Protein AF-K0SK43-F1 (afdb_monomer_lite)

Radius of gyration: 24.57 Å; chains: 1; bounding box: 68×66×68 Å

Structure (mmCIF, N/CA/C/O backbone):
data_AF-K0SK43-F1
#
_entry.id   AF-K0SK43-F1
#
loop_
_atom_site.group_PDB
_atom_site.id
_atom_site.type_symbol
_atom_site.label_atom_id
_atom_site.label_alt_id
_atom_site.label_comp_id
_atom_site.label_asym_id
_atom_site.label_entity_id
_atom_site.label_seq_id
_atom_site.pdbx_PDB_ins_code
_atom_site.Cartn_x
_atom_site.Cartn_y
_atom_site.Cartn_z
_atom_site.occupancy
_atom_site.B_iso_or_equiv
_atom_site.auth_seq_id
_atom_site.auth_comp_id
_atom_site.auth_asym_id
_atom_site.auth_atom_id
_atom_site.pdbx_PDB_model_num
ATOM 1 N N . MET A 1 1 ? -34.916 8.087 -9.758 1.00 35.50 1 MET A N 1
ATOM 2 C CA . MET A 1 1 ? -35.548 6.841 -9.277 1.00 35.50 1 MET A CA 1
ATOM 3 C C . MET A 1 1 ? -34.990 5.703 -10.106 1.00 35.50 1 MET A C 1
ATOM 5 O O . MET A 1 1 ? -35.311 5.607 -11.279 1.00 35.50 1 MET A O 1
ATOM 9 N N . GLY A 1 2 ? -34.082 4.928 -9.529 1.00 26.00 2 GLY A N 1
ATOM 10 C CA . GLY A 1 2 ? -33.424 3.800 -10.178 1.00 26.00 2 GLY A CA 1
ATOM 11 C C . GLY A 1 2 ? -32.751 2.994 -9.081 1.00 26.00 2 GLY A C 1
ATOM 12 O O . GLY A 1 2 ? -31.700 3.384 -8.589 1.00 26.00 2 GLY A O 1
ATOM 13 N N . VAL A 1 3 ? -33.455 1.970 -8.608 1.00 27.41 3 VAL A N 1
ATOM 14 C CA . VAL A 1 3 ? -33.037 1.081 -7.524 1.00 27.41 3 VAL A CA 1
ATOM 15 C C . VAL A 1 3 ? -32.158 0.000 -8.147 1.00 27.41 3 VAL A C 1
ATOM 17 O O . VAL A 1 3 ? -32.643 -0.773 -8.969 1.00 27.41 3 VAL A O 1
ATOM 20 N N . HIS A 1 4 ? -30.877 -0.044 -7.781 1.00 25.95 4 HIS A N 1
ATOM 21 C CA . HIS A 1 4 ? -30.013 -1.187 -8.077 1.00 25.95 4 HIS A CA 1
ATOM 22 C C . HIS A 1 4 ? -30.084 -2.198 -6.918 1.00 25.95 4 HIS A C 1
ATOM 24 O O . HIS A 1 4 ? -30.095 -1.781 -5.758 1.00 25.95 4 HIS A O 1
ATOM 30 N N . PRO A 1 5 ? -30.178 -3.511 -7.199 1.00 30.08 5 PRO A N 1
ATOM 31 C CA . PRO A 1 5 ? -30.420 -4.522 -6.178 1.00 30.08 5 PRO A CA 1
ATOM 32 C C . PRO A 1 5 ? -29.137 -4.933 -5.443 1.00 30.08 5 PRO A C 1
ATOM 34 O O . PRO A 1 5 ? -28.081 -5.121 -6.045 1.00 30.08 5 PRO A O 1
ATOM 37 N N . HIS A 1 6 ? -29.274 -5.124 -4.130 1.00 27.30 6 HIS A N 1
ATOM 38 C CA . HIS A 1 6 ? -28.294 -5.763 -3.257 1.00 27.30 6 HIS A CA 1
ATOM 39 C C . HIS A 1 6 ? -28.180 -7.260 -3.581 1.00 27.30 6 HIS A C 1
ATOM 41 O O . HIS A 1 6 ? -29.172 -7.985 -3.517 1.00 27.30 6 HIS A O 1
ATOM 47 N N . ALA A 1 7 ? -26.965 -7.729 -3.867 1.00 26.59 7 ALA A N 1
ATOM 48 C CA . ALA A 1 7 ? -26.627 -9.147 -3.871 1.00 26.59 7 ALA A CA 1
ATOM 49 C C . ALA A 1 7 ? -26.042 -9.526 -2.502 1.00 26.59 7 ALA A C 1
ATOM 51 O O . ALA A 1 7 ? -24.931 -9.134 -2.149 1.00 26.59 7 ALA A O 1
ATOM 52 N N . SER A 1 8 ? -26.818 -10.265 -1.716 1.00 24.73 8 SER A N 1
ATOM 53 C CA . SER A 1 8 ? -26.408 -10.910 -0.472 1.00 24.73 8 SER A CA 1
ATOM 54 C C . SER A 1 8 ? -25.786 -12.273 -0.787 1.00 24.73 8 SER A C 1
ATOM 56 O O . SER A 1 8 ? -26.486 -13.210 -1.159 1.00 24.73 8 SER A O 1
ATOM 58 N N . PHE A 1 9 ? -24.469 -12.403 -0.624 1.00 27.28 9 PHE A N 1
ATOM 59 C CA . PHE A 1 9 ? -23.793 -13.701 -0.659 1.00 27.28 9 PHE A CA 1
ATOM 60 C C . PHE A 1 9 ? -23.610 -14.231 0.766 1.00 27.28 9 PHE A C 1
ATOM 62 O O . PHE A 1 9 ? -22.759 -13.766 1.521 1.00 27.28 9 PHE A O 1
ATOM 69 N N . LEU A 1 10 ? -24.435 -15.217 1.121 1.00 24.78 10 LEU A N 1
ATOM 70 C CA . LEU A 1 10 ? -24.219 -16.123 2.246 1.00 24.78 10 LEU A CA 1
ATOM 71 C C . LEU A 1 10 ? -23.377 -17.299 1.740 1.00 24.78 10 LEU A C 1
ATOM 73 O O . LEU A 1 10 ? -23.821 -18.046 0.872 1.00 24.78 10 LEU A O 1
ATOM 77 N N . SER A 1 11 ? -22.168 -17.458 2.276 1.00 27.70 11 SER A N 1
ATOM 78 C CA . SER A 1 11 ? -21.336 -18.645 2.067 1.00 27.70 11 SER A CA 1
ATOM 79 C C . SER A 1 11 ? -21.449 -19.545 3.295 1.00 27.70 11 SER A C 1
ATOM 81 O O . SER A 1 11 ? -21.011 -19.194 4.391 1.00 27.70 11 SER A O 1
ATOM 83 N N . SER A 1 12 ? -22.099 -20.691 3.108 1.00 26.08 12 SER A N 1
ATOM 84 C CA . SER A 1 12 ? -22.183 -21.797 4.055 1.00 26.08 12 SER A CA 1
ATOM 85 C C . SER A 1 12 ? -20.859 -22.564 4.078 1.00 26.08 12 SER A C 1
ATOM 87 O O . SER A 1 12 ? -20.497 -23.204 3.092 1.00 26.08 12 SER A O 1
ATOM 89 N N . ALA A 1 13 ? -20.154 -22.525 5.207 1.00 26.55 13 ALA A N 1
ATOM 90 C CA . ALA A 1 13 ? -18.991 -23.366 5.457 1.00 26.55 13 ALA A CA 1
ATOM 91 C C . ALA A 1 13 ? -19.443 -24.763 5.914 1.00 26.55 13 ALA A C 1
ATOM 93 O O . ALA A 1 13 ? -20.048 -24.904 6.976 1.00 26.55 13 ALA A O 1
ATOM 94 N N . SER A 1 14 ? -19.143 -25.789 5.118 1.00 25.80 14 SER A N 1
ATOM 95 C CA . SER A 1 14 ? -19.183 -27.189 5.543 1.00 25.80 14 SER A CA 1
ATOM 96 C C . SER A 1 14 ? -17.818 -27.582 6.103 1.00 25.80 14 SER A C 1
ATOM 98 O O . SER A 1 14 ? -16.801 -27.513 5.415 1.00 25.80 14 SER A O 1
ATOM 100 N N . SER A 1 15 ? -17.821 -27.964 7.374 1.00 25.52 15 SER A N 1
ATOM 101 C CA . SER A 1 15 ? -16.723 -28.578 8.108 1.00 25.52 15 SER A CA 1
ATOM 102 C C . SER A 1 15 ? -16.510 -30.020 7.649 1.00 25.52 15 SER A C 1
ATOM 104 O O . SER A 1 15 ? -17.430 -30.827 7.776 1.00 25.52 15 SER A O 1
ATOM 106 N N . GLU A 1 16 ? -15.305 -30.359 7.198 1.00 27.58 16 GLU A N 1
ATOM 107 C CA . GLU A 1 16 ? -14.843 -31.747 7.190 1.00 27.58 16 GLU A CA 1
ATOM 108 C C . GLU A 1 16 ? -13.569 -31.880 8.023 1.00 27.58 16 GLU A C 1
ATOM 110 O O . GLU A 1 16 ? -12.567 -31.187 7.826 1.00 27.58 16 GLU A O 1
ATOM 115 N N . ASP A 1 17 ? -13.699 -32.765 9.006 1.00 25.52 17 ASP A N 1
ATOM 116 C CA . ASP A 1 17 ? -12.713 -33.235 9.960 1.00 25.52 17 ASP A CA 1
ATOM 117 C C . ASP A 1 17 ? -11.522 -33.913 9.282 1.00 25.52 17 ASP A C 1
ATOM 119 O O . ASP A 1 17 ? -11.687 -34.772 8.419 1.00 25.52 17 ASP A O 1
ATOM 123 N N . CYS A 1 18 ? -10.318 -33.639 9.784 1.00 24.61 18 CYS A N 1
ATOM 124 C CA . CYS A 1 18 ? -9.190 -34.567 9.702 1.00 24.61 18 CYS A CA 1
ATOM 125 C C . CYS A 1 18 ? -8.357 -34.459 10.985 1.00 24.61 18 CYS A C 1
ATOM 127 O O . CYS A 1 18 ? -7.506 -33.580 11.134 1.00 24.61 18 CYS A O 1
ATOM 129 N N . GLY A 1 19 ? -8.636 -35.363 11.927 1.00 26.20 19 GLY A N 1
ATOM 130 C CA . GLY A 1 19 ? -7.791 -35.635 13.089 1.00 26.20 19 GLY A CA 1
ATOM 131 C C . GLY A 1 19 ? -6.496 -36.386 12.724 1.00 26.20 19 GLY A C 1
ATOM 132 O O . GLY A 1 19 ? -6.331 -36.837 11.590 1.00 26.20 19 GLY A O 1
ATOM 133 N N . PRO A 1 20 ? -5.553 -36.515 13.676 1.00 27.86 20 PRO A N 1
ATOM 134 C CA . PRO A 1 20 ? -4.170 -36.879 13.395 1.00 27.86 20 PRO A CA 1
ATOM 135 C C . PRO A 1 20 ? -3.957 -38.397 13.395 1.00 27.86 20 PRO A C 1
ATOM 137 O O . PRO A 1 20 ? -4.428 -39.100 14.288 1.00 27.86 20 PRO A O 1
ATOM 140 N N . ALA A 1 21 ? -3.173 -38.896 12.437 1.00 28.62 21 ALA A N 1
ATOM 141 C CA . ALA A 1 21 ? -2.655 -40.259 12.463 1.00 28.62 21 ALA A CA 1
ATOM 142 C C . ALA A 1 21 ? -1.197 -40.278 12.944 1.00 28.62 21 ALA A C 1
ATOM 144 O O . ALA A 1 21 ? -0.348 -39.492 12.526 1.00 28.62 21 ALA A O 1
ATOM 145 N N . SER A 1 22 ? -0.969 -41.202 13.866 1.00 28.31 22 SER A N 1
ATOM 146 C CA . SER A 1 22 ? 0.215 -41.479 14.665 1.00 28.31 22 SER A CA 1
ATOM 147 C C . SER A 1 22 ? 1.484 -41.831 13.886 1.00 28.31 22 SER A C 1
ATOM 149 O O . SER A 1 22 ? 1.454 -42.425 12.811 1.00 28.31 22 SER A O 1
ATOM 151 N N . ALA A 1 23 ? 2.608 -41.544 14.542 1.00 29.44 23 ALA A N 1
ATOM 152 C CA . ALA A 1 23 ? 3.966 -41.908 14.174 1.00 29.44 23 ALA A CA 1
ATOM 153 C C . ALA A 1 23 ? 4.175 -43.417 13.949 1.00 29.44 23 ALA A C 1
ATOM 155 O O . ALA A 1 23 ? 3.683 -44.251 14.708 1.00 29.44 23 ALA A O 1
ATOM 156 N N . SER A 1 24 ? 5.029 -43.746 12.978 1.00 28.23 24 SER A N 1
ATOM 157 C CA . SER A 1 24 ? 5.803 -44.987 12.977 1.00 28.23 24 SER A CA 1
ATOM 158 C C . SER A 1 24 ? 7.262 -44.673 12.642 1.00 28.23 24 SER A C 1
ATOM 160 O O . SER A 1 24 ? 7.567 -43.831 11.799 1.00 28.23 24 SER A O 1
ATOM 162 N N . ALA A 1 25 ? 8.153 -45.302 13.403 1.00 35.00 25 ALA A N 1
ATOM 163 C CA . ALA A 1 25 ? 9.596 -45.186 13.308 1.00 35.00 25 ALA A CA 1
ATOM 164 C C . ALA A 1 25 ? 10.124 -45.900 12.052 1.00 35.00 25 ALA A C 1
ATOM 166 O O . ALA A 1 25 ? 9.719 -47.025 11.768 1.00 35.00 25 ALA A O 1
ATOM 167 N N . GLY A 1 26 ? 11.065 -45.272 11.340 1.00 29.09 26 GLY A N 1
ATOM 168 C CA . GLY A 1 26 ? 11.719 -45.875 10.181 1.00 29.09 26 GLY A CA 1
ATOM 169 C C . GLY A 1 26 ? 12.935 -45.093 9.676 1.00 29.09 26 GLY A C 1
ATOM 170 O O . GLY A 1 26 ? 12.789 -44.093 8.987 1.00 29.09 26 GLY A O 1
ATOM 171 N N . ASP A 1 27 ? 14.111 -45.633 10.001 1.00 29.19 27 ASP A N 1
ATOM 172 C CA . ASP A 1 27 ? 15.371 -45.634 9.236 1.00 29.19 27 ASP A CA 1
ATOM 173 C C . ASP A 1 27 ? 16.231 -44.337 9.116 1.00 29.19 27 ASP A C 1
ATOM 175 O O . ASP A 1 27 ? 15.967 -43.459 8.288 1.00 29.19 27 ASP A O 1
ATOM 179 N N . PRO A 1 28 ? 17.346 -44.217 9.877 1.00 33.44 28 PRO A N 1
ATOM 180 C CA . PRO A 1 28 ? 18.288 -43.102 9.805 1.00 33.44 28 PRO A CA 1
ATOM 181 C C . PRO A 1 28 ? 19.346 -43.377 8.724 1.00 33.44 28 PRO A C 1
ATOM 183 O O . PRO A 1 28 ? 20.508 -43.641 9.024 1.00 33.44 28 PRO A O 1
ATOM 186 N N . GLY A 1 29 ? 18.947 -43.373 7.450 1.00 31.55 29 GLY A N 1
ATOM 187 C CA . GLY A 1 29 ? 19.787 -43.999 6.423 1.00 31.55 29 GLY A CA 1
ATOM 188 C C . GLY A 1 29 ? 19.752 -43.427 5.014 1.00 31.55 29 GLY A C 1
ATOM 189 O O . GLY A 1 29 ? 20.304 -44.061 4.125 1.00 31.55 29 GLY A O 1
ATOM 190 N N . LYS A 1 30 ? 19.150 -42.260 4.748 1.00 32.72 30 LYS A N 1
ATOM 191 C CA . LYS A 1 30 ? 19.247 -41.620 3.421 1.00 32.72 30 LYS A CA 1
ATOM 192 C C . LYS A 1 30 ? 19.444 -40.115 3.539 1.00 32.72 30 LYS A C 1
ATOM 194 O O . LYS A 1 30 ? 18.515 -39.352 3.777 1.00 32.72 30 LYS A O 1
ATOM 199 N N . ARG A 1 31 ? 20.700 -39.705 3.338 1.00 32.81 31 ARG A N 1
ATOM 200 C CA . ARG A 1 31 ? 21.110 -38.327 3.055 1.00 32.81 31 ARG A CA 1
ATOM 201 C C . ARG A 1 31 ? 20.252 -37.783 1.911 1.00 32.81 31 ARG A C 1
ATOM 203 O O . ARG A 1 31 ? 20.504 -38.088 0.749 1.00 32.81 31 ARG A O 1
ATOM 210 N N . VAL A 1 32 ? 19.278 -36.939 2.238 1.00 31.91 32 VAL A N 1
ATOM 211 C CA . VAL A 1 32 ? 18.766 -35.949 1.293 1.00 31.91 32 VAL A CA 1
ATOM 212 C C . VAL A 1 32 ? 19.932 -35.006 1.045 1.00 31.91 32 VAL A C 1
ATOM 214 O O . VAL A 1 32 ? 20.258 -34.158 1.877 1.00 31.91 32 VAL A O 1
ATOM 217 N N . ALA A 1 33 ? 20.626 -35.213 -0.072 1.00 31.11 33 ALA A N 1
ATOM 218 C CA . ALA A 1 33 ? 21.503 -34.206 -0.627 1.00 31.11 33 ALA A CA 1
ATOM 219 C C . ALA A 1 33 ? 20.629 -32.977 -0.888 1.00 31.11 33 ALA A C 1
ATOM 221 O O . ALA A 1 33 ? 19.923 -32.891 -1.889 1.00 31.11 33 ALA A O 1
ATOM 222 N N . ARG A 1 34 ? 20.634 -32.040 0.065 1.00 32.09 34 ARG A N 1
ATOM 223 C CA . ARG A 1 34 ? 20.268 -30.652 -0.182 1.00 32.09 34 ARG A CA 1
ATOM 224 C C . ARG A 1 34 ? 21.183 -30.227 -1.319 1.00 32.09 34 ARG A C 1
ATOM 226 O O . ARG A 1 34 ? 22.377 -30.017 -1.110 1.00 32.09 34 ARG A O 1
ATOM 233 N N . GLN A 1 35 ? 20.640 -30.193 -2.528 1.00 31.08 35 GLN A N 1
ATOM 234 C CA . GLN A 1 35 ? 21.283 -29.564 -3.661 1.00 31.08 35 GLN A CA 1
ATOM 235 C C . GLN A 1 35 ? 21.292 -28.072 -3.327 1.00 31.08 35 GLN A C 1
ATOM 237 O O . GLN A 1 35 ? 20.376 -27.323 -3.647 1.00 31.08 35 GLN A O 1
ATOM 242 N N . VAL A 1 36 ? 22.294 -27.666 -2.547 1.00 32.44 36 VAL A N 1
ATOM 243 C CA . VAL A 1 36 ? 22.732 -26.283 -2.478 1.00 32.44 36 VAL A CA 1
ATOM 244 C C . VAL A 1 36 ? 23.135 -25.985 -3.910 1.00 32.44 36 VAL A C 1
ATOM 246 O O . VAL A 1 36 ? 24.189 -26.434 -4.358 1.00 32.44 36 VAL A O 1
ATOM 249 N N . GLN A 1 37 ? 22.244 -25.336 -4.662 1.00 34.50 37 GLN A N 1
ATOM 250 C CA . GLN A 1 37 ? 22.630 -24.710 -5.913 1.00 34.50 37 GLN A CA 1
ATOM 251 C C . GLN A 1 37 ? 23.799 -23.800 -5.568 1.00 34.50 37 GLN A C 1
ATOM 253 O O . GLN A 1 37 ? 23.673 -22.827 -4.823 1.00 34.50 37 GLN A O 1
ATOM 258 N N . SER A 1 38 ? 24.971 -24.235 -6.013 1.00 34.47 38 SER A N 1
ATOM 259 C CA . SER A 1 38 ? 26.219 -23.521 -5.871 1.00 34.47 38 SER A CA 1
ATOM 260 C C . SER A 1 38 ? 26.007 -22.096 -6.371 1.00 34.47 38 SER A C 1
ATOM 262 O O . SER A 1 38 ? 25.550 -21.887 -7.495 1.00 34.47 38 SER A O 1
ATOM 264 N N . ALA A 1 39 ? 26.406 -21.110 -5.568 1.00 40.38 39 ALA A N 1
ATOM 265 C CA . ALA A 1 39 ? 26.459 -19.699 -5.951 1.00 40.38 39 ALA A CA 1
ATOM 266 C C . ALA A 1 39 ? 27.294 -19.433 -7.232 1.00 40.38 39 ALA A C 1
ATOM 268 O O . ALA A 1 39 ? 27.349 -18.301 -7.708 1.00 40.38 39 ALA A O 1
ATOM 269 N N . SER A 1 40 ? 27.930 -20.458 -7.816 1.00 36.66 40 SER A N 1
ATOM 270 C CA . SER A 1 40 ? 28.614 -20.399 -9.108 1.00 36.66 40 SER A CA 1
ATOM 271 C C . SER A 1 40 ? 27.690 -20.339 -10.332 1.00 36.66 40 SER A C 1
ATOM 273 O O . SER A 1 40 ? 28.163 -19.911 -11.380 1.00 36.66 40 SER A O 1
ATOM 275 N N . GLU A 1 41 ? 26.408 -20.721 -10.245 1.00 40.81 41 GLU A N 1
ATOM 276 C CA . GLU A 1 41 ? 25.469 -20.612 -11.387 1.00 40.81 41 GLU A CA 1
ATOM 277 C C . GLU A 1 41 ? 24.950 -19.176 -11.618 1.00 40.81 41 GLU A C 1
ATOM 279 O O . GLU A 1 41 ? 24.410 -18.874 -12.677 1.00 40.81 41 GLU A O 1
ATOM 284 N N . LEU A 1 42 ? 25.185 -18.254 -10.676 1.00 42.12 42 LEU A N 1
ATOM 285 C CA . LEU A 1 42 ? 24.798 -16.836 -10.766 1.00 42.12 42 LEU A CA 1
ATOM 286 C C . LEU A 1 42 ? 25.927 -15.913 -11.262 1.00 42.12 42 LEU A C 1
ATOM 288 O O . LEU A 1 42 ? 25.864 -14.700 -11.077 1.00 42.12 42 LEU A O 1
ATOM 292 N N . ARG A 1 43 ? 26.956 -16.447 -11.935 1.00 39.34 43 ARG A N 1
ATOM 293 C CA . ARG A 1 43 ? 27.879 -15.632 -12.752 1.00 39.34 43 ARG A CA 1
ATOM 294 C C . ARG A 1 43 ? 27.264 -15.331 -14.122 1.00 39.34 43 ARG A C 1
ATOM 296 O O . ARG A 1 43 ? 27.860 -15.636 -15.150 1.00 39.34 43 ARG A O 1
ATOM 303 N N . GLN A 1 44 ? 26.054 -14.783 -14.146 1.00 45.16 44 GLN A N 1
ATOM 304 C CA . GLN A 1 44 ? 25.416 -14.374 -15.395 1.00 45.16 44 GLN A CA 1
ATOM 305 C C . GLN A 1 44 ? 25.474 -12.840 -15.522 1.00 45.16 44 GLN A C 1
ATOM 307 O O . GLN A 1 44 ? 25.117 -12.147 -14.565 1.00 45.16 44 GLN A O 1
ATOM 312 N N . PRO A 1 45 ? 25.967 -12.300 -16.656 1.00 41.06 45 PRO A N 1
ATOM 313 C CA . PRO A 1 45 ? 26.187 -10.871 -16.869 1.00 41.06 45 PRO A CA 1
ATOM 314 C C . PRO A 1 45 ? 24.857 -10.194 -17.206 1.00 41.06 45 PRO A C 1
ATOM 316 O O . PRO A 1 45 ? 24.576 -9.840 -18.347 1.00 41.06 45 PRO A O 1
ATOM 319 N N . TYR A 1 46 ? 23.981 -10.092 -16.219 1.00 48.94 46 TYR A N 1
ATOM 320 C CA . TYR A 1 46 ? 22.685 -9.462 -16.395 1.00 48.94 46 TYR A CA 1
ATOM 321 C C . TYR A 1 46 ? 22.691 -8.095 -15.740 1.00 48.94 46 TYR A C 1
ATOM 323 O O . TYR A 1 46 ? 22.635 -8.006 -14.521 1.00 48.94 46 TYR A O 1
ATOM 331 N N . GLU A 1 47 ? 22.702 -7.032 -16.532 1.00 51.47 47 GLU A N 1
ATOM 332 C CA . GLU A 1 47 ? 22.503 -5.679 -16.022 1.00 51.47 47 GLU A CA 1
ATOM 333 C C . GLU A 1 47 ? 21.011 -5.330 -16.066 1.00 51.47 47 GLU A C 1
ATOM 335 O O . GLU A 1 47 ? 20.451 -4.970 -17.103 1.00 51.47 47 GLU A O 1
ATOM 340 N N . LEU A 1 48 ? 20.341 -5.492 -14.923 1.00 51.97 48 LEU A N 1
ATOM 341 C CA . LEU A 1 48 ? 19.051 -4.854 -14.661 1.00 51.97 48 LEU A CA 1
ATOM 342 C C . LEU A 1 48 ? 19.317 -3.415 -14.268 1.00 51.97 48 LEU A C 1
ATOM 344 O O . LEU A 1 48 ? 20.123 -3.217 -13.369 1.00 51.97 48 LEU A O 1
ATOM 348 N N . LEU A 1 49 ? 18.587 -2.464 -14.845 1.00 54.34 49 LEU A N 1
ATOM 349 C CA . LEU A 1 49 ? 18.493 -1.112 -14.314 1.00 54.34 49 LEU A CA 1
ATOM 350 C C . LEU A 1 49 ? 17.042 -0.824 -13.927 1.00 54.34 49 LEU A C 1
ATOM 352 O O . LEU A 1 49 ? 16.212 -0.523 -14.780 1.00 54.34 49 LEU A O 1
ATOM 356 N N . THR A 1 50 ? 16.706 -0.918 -12.642 1.00 60.56 50 THR A N 1
ATOM 357 C CA . THR A 1 50 ? 15.438 -0.338 -12.157 1.00 60.56 50 THR A CA 1
ATOM 358 C C . THR A 1 50 ? 15.725 1.064 -11.678 1.00 60.56 50 THR A C 1
ATOM 360 O O . THR A 1 50 ? 16.607 1.220 -10.845 1.00 60.56 50 THR A O 1
ATOM 363 N N . ILE A 1 51 ? 14.998 2.052 -12.186 1.00 60.91 51 ILE A N 1
ATOM 364 C CA . ILE A 1 51 ? 15.196 3.461 -11.869 1.00 60.91 51 ILE A CA 1
ATOM 365 C C . ILE A 1 51 ? 14.100 3.884 -10.906 1.00 60.91 51 ILE A C 1
ATOM 367 O O . ILE A 1 51 ? 12.951 4.036 -11.312 1.00 60.91 51 ILE A O 1
ATOM 371 N N . ALA A 1 52 ? 14.433 4.032 -9.629 1.00 57.69 52 ALA A N 1
ATOM 372 C CA . ALA A 1 52 ? 13.516 4.601 -8.648 1.00 57.69 52 ALA A CA 1
ATOM 373 C C . ALA A 1 52 ? 13.627 6.116 -8.675 1.00 57.69 52 ALA A C 1
ATOM 375 O O . ALA A 1 52 ? 14.722 6.627 -8.486 1.00 57.69 52 ALA A O 1
ATOM 376 N N . ILE A 1 53 ? 12.525 6.809 -8.935 1.00 55.50 53 ILE A N 1
ATOM 377 C CA . ILE A 1 53 ? 12.480 8.264 -8.891 1.00 55.50 53 ILE A CA 1
ATOM 378 C C . ILE A 1 53 ? 12.196 8.686 -7.444 1.00 55.50 53 ILE A C 1
ATOM 380 O O . ILE A 1 53 ? 11.326 8.103 -6.788 1.00 55.50 53 ILE A O 1
ATOM 384 N N . ASP A 1 54 ? 12.964 9.649 -6.932 1.00 47.75 54 ASP A N 1
ATOM 385 C CA . ASP A 1 54 ? 12.612 10.373 -5.710 1.00 47.75 54 ASP A CA 1
ATOM 386 C C . ASP A 1 54 ? 12.745 11.894 -5.884 1.00 47.75 54 ASP A C 1
ATOM 388 O O . ASP A 1 54 ? 13.846 12.435 -6.036 1.00 47.75 54 ASP A O 1
ATOM 392 N N . SER A 1 55 ? 11.621 12.611 -5.841 1.00 39.88 55 SER A N 1
ATOM 393 C CA . SER A 1 55 ? 11.621 14.074 -5.799 1.00 39.88 55 SER A CA 1
ATOM 394 C C . SER A 1 55 ? 12.180 14.592 -4.468 1.00 39.88 55 SER A C 1
ATOM 396 O O . SER A 1 55 ? 11.897 14.060 -3.397 1.00 39.88 55 SER A O 1
ATOM 398 N N . ARG A 1 56 ? 12.982 15.664 -4.523 1.00 43.19 56 ARG A N 1
ATOM 399 C CA . ARG A 1 56 ? 13.589 16.298 -3.339 1.00 43.19 56 ARG A CA 1
ATOM 400 C C . ARG A 1 56 ? 12.533 16.446 -2.228 1.00 43.19 56 ARG A C 1
ATOM 402 O O . ARG A 1 56 ? 11.531 17.116 -2.451 1.00 43.19 56 ARG A O 1
ATOM 409 N N . HIS A 1 57 ? 12.815 15.841 -1.066 1.00 43.16 57 HIS A N 1
ATOM 410 C CA . HIS A 1 57 ? 12.069 15.848 0.211 1.00 43.16 57 HIS A CA 1
ATOM 411 C C . HIS A 1 57 ? 11.294 14.569 0.608 1.00 43.16 57 HIS A C 1
ATOM 413 O O . HIS A 1 57 ? 10.889 14.493 1.770 1.00 43.16 57 HIS A O 1
ATOM 419 N N . SER A 1 58 ? 11.161 13.537 -0.233 1.00 46.81 58 SER A N 1
ATOM 420 C CA . SER A 1 58 ? 10.511 12.262 0.147 1.00 46.81 58 SER A CA 1
ATOM 421 C C . SER A 1 58 ? 11.498 11.192 0.658 1.00 46.81 58 SER A C 1
ATOM 423 O O . SER A 1 58 ? 11.719 10.172 0.029 1.00 46.81 58 SER A O 1
ATOM 425 N N . CYS A 1 59 ? 12.102 11.429 1.835 1.00 48.56 59 CYS A N 1
ATOM 426 C CA . CYS A 1 59 ? 12.882 10.460 2.651 1.00 48.56 59 CYS A CA 1
ATOM 427 C C . CYS A 1 59 ? 13.657 9.331 1.904 1.00 48.56 59 CYS A C 1
ATOM 429 O O . CYS A 1 59 ? 13.566 8.161 2.273 1.00 48.56 59 CYS A O 1
ATOM 431 N N . PRO A 1 60 ? 14.496 9.640 0.909 1.00 39.19 60 PRO A N 1
ATOM 432 C CA . PRO A 1 60 ? 15.098 8.631 0.032 1.00 39.19 60 PRO A CA 1
ATOM 433 C C . PRO A 1 60 ? 15.969 7.584 0.734 1.00 39.19 60 PRO A C 1
ATOM 435 O O . PRO A 1 60 ? 16.029 6.449 0.278 1.00 39.19 60 PRO A O 1
ATOM 438 N N . ASP A 1 61 ? 16.624 7.933 1.842 1.00 38.62 61 ASP A N 1
ATOM 439 C CA . ASP A 1 61 ? 17.551 7.017 2.524 1.00 38.62 61 ASP A CA 1
ATOM 440 C C . ASP A 1 61 ? 16.822 6.043 3.476 1.00 38.62 61 ASP A C 1
ATOM 442 O O . ASP A 1 61 ? 17.420 5.108 4.005 1.00 38.62 61 ASP A O 1
ATOM 446 N N . LEU A 1 62 ? 15.516 6.246 3.692 1.00 42.94 62 LEU A N 1
ATOM 447 C CA . LEU A 1 62 ? 14.660 5.425 4.559 1.00 42.94 62 LEU A CA 1
ATOM 448 C C . LEU A 1 62 ? 13.452 4.831 3.816 1.00 42.94 62 LEU A C 1
ATOM 450 O O . LEU A 1 62 ? 12.811 3.922 4.343 1.00 42.94 62 LEU A O 1
ATOM 454 N N . CYS A 1 63 ? 13.154 5.331 2.611 1.00 48.97 63 CYS A N 1
ATOM 455 C CA . CYS A 1 63 ? 11.946 5.035 1.844 1.00 48.97 63 CYS A CA 1
ATOM 456 C C . CYS A 1 63 ? 12.162 4.182 0.590 1.00 48.97 63 CYS A C 1
ATOM 458 O O . CYS A 1 63 ? 11.292 4.119 -0.279 1.00 48.97 63 CYS A O 1
ATOM 460 N N . THR A 1 64 ? 13.291 3.490 0.455 1.00 51.78 64 THR A N 1
ATOM 461 C CA . THR A 1 64 ? 13.501 2.526 -0.633 1.00 51.78 64 THR A CA 1
ATOM 462 C C . THR A 1 64 ? 12.729 1.217 -0.386 1.00 51.78 64 THR A C 1
ATOM 464 O O . THR A 1 64 ? 13.266 0.117 -0.247 1.00 51.78 64 THR A O 1
ATOM 467 N N . PHE A 1 65 ? 11.404 1.346 -0.358 1.00 57.38 65 PHE A N 1
ATOM 468 C CA . PHE A 1 65 ? 10.411 0.330 -0.001 1.00 57.38 65 PHE A CA 1
ATOM 469 C C . PHE A 1 65 ? 10.305 -0.848 -0.962 1.00 57.38 65 PHE A C 1
ATOM 471 O O . PHE A 1 65 ? 9.621 -1.824 -0.668 1.00 57.38 65 PHE A O 1
ATOM 478 N N . VAL A 1 66 ? 10.981 -0.788 -2.106 1.00 62.28 66 VAL A N 1
ATOM 479 C CA . VAL A 1 66 ? 10.994 -1.896 -3.064 1.00 62.28 66 VAL A CA 1
ATOM 480 C C . VAL A 1 66 ? 11.957 -2.990 -2.626 1.00 62.28 66 VAL A C 1
ATOM 482 O O . VAL A 1 66 ? 11.717 -4.145 -2.956 1.00 62.28 66 VAL A O 1
ATOM 485 N N . HIS A 1 67 ? 13.016 -2.678 -1.863 1.00 65.88 67 HIS A N 1
ATOM 486 C CA . HIS A 1 67 ? 14.037 -3.669 -1.497 1.00 65.88 67 HIS A CA 1
ATOM 487 C C . HIS A 1 67 ? 13.479 -4.930 -0.822 1.00 65.88 67 HIS A C 1
ATOM 489 O O . HIS A 1 67 ? 13.873 -6.020 -1.235 1.00 65.88 67 HIS A O 1
ATOM 495 N N . PRO A 1 68 ? 12.523 -4.838 0.126 1.00 70.75 68 PRO A N 1
ATOM 496 C CA . PRO A 1 68 ? 11.884 -6.017 0.711 1.00 70.75 68 PRO A CA 1
ATOM 497 C C . PRO A 1 68 ? 11.086 -6.874 -0.280 1.00 70.75 68 PRO A C 1
ATOM 499 O O . PRO A 1 68 ? 10.737 -8.001 0.055 1.00 70.75 68 PRO A O 1
ATOM 502 N N . LEU A 1 69 ? 10.757 -6.341 -1.460 1.00 74.31 69 LEU A N 1
ATOM 503 C CA . LEU A 1 69 ? 10.024 -7.036 -2.520 1.00 74.31 69 LEU A CA 1
ATOM 504 C C . LEU A 1 69 ? 10.942 -7.579 -3.621 1.00 74.31 69 LEU A C 1
ATOM 506 O O . LEU A 1 69 ? 10.464 -8.222 -4.558 1.00 74.31 69 LEU A O 1
ATOM 510 N N . LEU A 1 70 ? 12.249 -7.321 -3.538 1.00 76.75 70 LEU A N 1
ATOM 511 C CA . LEU A 1 70 ? 13.197 -7.806 -4.529 1.00 76.75 70 LEU A CA 1
ATOM 512 C C . LEU A 1 70 ? 13.528 -9.280 -4.295 1.00 76.75 70 LEU A C 1
ATOM 514 O O . LEU A 1 70 ? 13.789 -9.690 -3.162 1.00 76.75 70 LEU A O 1
ATOM 518 N N . PRO A 1 71 ? 13.608 -10.080 -5.368 1.00 76.38 71 PRO A N 1
ATOM 519 C CA . PRO A 1 71 ? 14.162 -11.420 -5.281 1.00 76.38 71 PRO A CA 1
ATOM 520 C C . PRO A 1 71 ? 15.606 -11.402 -4.766 1.00 76.38 71 PRO A C 1
ATOM 522 O O . PRO A 1 71 ? 16.396 -10.542 -5.148 1.00 76.38 71 PRO A O 1
ATOM 525 N N . ALA A 1 72 ? 15.993 -12.416 -3.987 1.00 78.25 72 ALA A N 1
ATOM 526 C CA . ALA A 1 72 ? 17.324 -12.512 -3.371 1.00 78.25 72 ALA A CA 1
ATOM 527 C C . ALA A 1 72 ? 18.506 -12.523 -4.366 1.00 78.25 72 ALA A C 1
ATOM 529 O O . ALA A 1 72 ? 19.650 -12.306 -3.974 1.00 78.25 72 ALA A O 1
ATOM 530 N N . TRP A 1 73 ? 18.252 -12.800 -5.648 1.00 76.06 73 TRP A N 1
ATOM 531 C CA . TRP A 1 73 ? 19.269 -12.778 -6.702 1.00 76.06 73 TRP A CA 1
ATOM 532 C C . TRP A 1 73 ? 19.518 -11.367 -7.275 1.00 76.06 73 TRP A C 1
ATOM 534 O O . TRP A 1 73 ? 20.503 -11.164 -7.989 1.00 76.06 73 TRP A O 1
ATOM 544 N N . VAL A 1 74 ? 18.659 -10.389 -6.962 1.00 73.62 74 VAL A N 1
ATOM 545 C CA . VAL A 1 74 ? 18.816 -8.985 -7.361 1.00 73.62 74 VAL A CA 1
ATOM 546 C C . VAL A 1 74 ? 19.739 -8.280 -6.373 1.00 73.62 74 VAL A C 1
ATOM 548 O O . VAL A 1 74 ? 19.489 -8.273 -5.169 1.00 73.62 74 VAL A O 1
ATOM 551 N N . ARG A 1 75 ? 20.790 -7.636 -6.884 1.00 71.19 75 ARG A N 1
ATOM 552 C CA . ARG A 1 75 ? 21.598 -6.694 -6.103 1.00 71.19 75 ARG A CA 1
ATOM 553 C C . ARG A 1 75 ? 21.069 -5.276 -6.325 1.00 71.19 75 ARG A C 1
ATOM 555 O O . ARG A 1 75 ? 20.478 -4.965 -7.359 1.00 71.19 75 ARG A O 1
ATOM 562 N N . TYR A 1 76 ? 21.255 -4.407 -5.341 1.00 69.94 76 TYR A N 1
ATOM 563 C CA . TYR A 1 76 ? 20.883 -3.001 -5.453 1.00 69.94 76 TYR A CA 1
ATOM 564 C C . TYR A 1 76 ? 22.008 -2.116 -4.936 1.00 69.94 76 TYR A C 1
ATOM 566 O O . TYR A 1 76 ? 22.755 -2.513 -4.042 1.00 69.94 76 TYR A O 1
ATOM 574 N N . ARG A 1 77 ? 22.115 -0.907 -5.490 1.00 67.56 77 ARG A N 1
ATOM 575 C CA . ARG A 1 77 ? 22.979 0.141 -4.951 1.00 67.56 77 ARG A CA 1
ATOM 576 C C . ARG A 1 77 ? 22.299 1.489 -5.121 1.00 67.56 77 ARG A C 1
ATOM 578 O O . ARG A 1 77 ? 21.716 1.781 -6.157 1.00 67.56 77 ARG A O 1
ATOM 585 N N . GLN A 1 78 ? 22.376 2.336 -4.113 1.00 67.44 78 GLN A N 1
ATOM 586 C CA . GLN A 1 78 ? 21.903 3.701 -4.267 1.00 67.44 78 GLN A CA 1
ATOM 587 C C . GLN A 1 78 ? 22.983 4.499 -4.999 1.00 67.44 78 GLN A C 1
ATOM 589 O O . GLN A 1 78 ? 24.106 4.609 -4.512 1.00 67.44 78 GLN A O 1
ATOM 594 N N . LEU A 1 79 ? 22.659 5.027 -6.180 1.00 65.12 79 LEU A N 1
ATOM 595 C CA . LEU A 1 79 ? 23.532 5.959 -6.888 1.00 65.12 79 LEU A CA 1
ATOM 596 C C . LEU A 1 79 ? 22.932 7.349 -6.808 1.00 65.12 79 LEU A C 1
ATOM 598 O O . LEU A 1 79 ? 21.742 7.530 -7.016 1.00 65.12 79 LEU A O 1
ATOM 602 N N . HIS A 1 80 ? 23.782 8.329 -6.556 1.00 65.44 80 HIS A N 1
ATOM 603 C CA . HIS A 1 80 ? 23.448 9.730 -6.741 1.00 65.44 80 HIS A CA 1
ATOM 604 C C . HIS A 1 80 ? 24.181 10.193 -7.987 1.00 65.44 80 HIS A C 1
ATOM 606 O O . HIS A 1 80 ? 25.373 9.908 -8.122 1.00 65.44 80 HIS A O 1
ATOM 612 N N . PHE A 1 81 ? 23.485 10.862 -8.895 1.00 65.62 81 PHE A N 1
ATOM 613 C CA . PHE A 1 81 ? 24.085 11.385 -10.113 1.00 65.62 81 PHE A CA 1
ATOM 614 C C . PHE A 1 81 ? 23.444 12.711 -10.501 1.00 65.62 81 PHE A C 1
ATOM 616 O O . PHE A 1 81 ? 22.285 12.973 -10.166 1.00 65.62 81 PHE A O 1
ATOM 623 N N . GLU A 1 82 ? 24.226 13.550 -11.169 1.00 63.06 82 GLU A N 1
ATOM 624 C CA . GLU A 1 82 ? 23.801 14.892 -11.579 1.00 63.06 82 GLU A CA 1
ATOM 625 C C . GLU A 1 82 ? 23.191 14.888 -12.991 1.00 63.06 82 GLU A C 1
ATOM 627 O O . GLU A 1 82 ? 22.210 15.596 -13.237 1.00 63.06 82 GLU A O 1
ATOM 632 N N . ASP A 1 83 ? 23.696 14.033 -13.891 1.00 66.94 83 ASP A N 1
ATOM 633 C CA . ASP A 1 83 ? 23.224 13.878 -15.274 1.00 66.94 83 ASP A CA 1
ATOM 634 C C . ASP A 1 83 ? 23.351 12.433 -15.817 1.00 66.94 83 ASP A C 1
ATOM 636 O O . ASP A 1 83 ? 23.848 11.524 -15.144 1.00 66.94 83 ASP A O 1
ATOM 640 N N . GLU A 1 84 ? 22.861 12.195 -17.041 1.00 67.56 84 GLU A N 1
ATOM 641 C CA . GLU A 1 84 ? 22.896 10.875 -17.683 1.00 67.56 84 GLU A CA 1
ATOM 642 C C . GLU A 1 84 ? 24.309 10.359 -18.018 1.00 67.56 84 GLU A C 1
ATOM 644 O O . GLU A 1 84 ? 24.502 9.144 -18.124 1.00 67.56 84 GLU A O 1
ATOM 649 N N . LYS A 1 85 ? 25.305 11.242 -18.170 1.00 70.81 85 LYS A N 1
ATOM 650 C CA . LYS A 1 85 ? 26.690 10.845 -18.472 1.00 70.81 85 LYS A CA 1
ATOM 651 C C . LYS A 1 85 ? 27.365 10.272 -17.233 1.00 70.81 85 LYS A C 1
ATOM 653 O O . LYS A 1 85 ? 27.998 9.221 -17.326 1.00 70.81 85 LYS A O 1
ATOM 658 N N . ASP A 1 86 ? 27.164 10.911 -16.082 1.00 71.12 86 ASP A N 1
ATOM 659 C CA . ASP A 1 86 ? 27.604 10.404 -14.778 1.00 71.12 86 ASP A CA 1
ATOM 660 C C . ASP A 1 86 ? 26.957 9.039 -14.469 1.00 71.12 86 ASP A C 1
ATOM 662 O O . ASP A 1 86 ? 27.626 8.105 -14.022 1.00 71.12 86 ASP A O 1
ATOM 666 N N . LEU A 1 87 ? 25.674 8.860 -14.814 1.00 73.06 87 LEU A N 1
ATOM 667 C CA . LEU A 1 87 ? 25.004 7.559 -14.706 1.00 73.06 87 LEU A CA 1
ATOM 668 C C . LEU A 1 87 ? 25.657 6.488 -15.596 1.00 73.06 87 LEU A C 1
ATOM 670 O O . LEU A 1 87 ? 25.935 5.388 -15.121 1.00 73.06 87 LEU A O 1
ATOM 674 N N . ALA A 1 88 ? 25.908 6.786 -16.874 1.00 71.50 88 ALA A N 1
ATOM 675 C CA . ALA A 1 88 ? 26.508 5.829 -17.803 1.00 71.50 88 ALA A CA 1
ATOM 676 C C . ALA A 1 88 ? 27.907 5.379 -17.352 1.00 71.50 88 ALA A C 1
ATOM 678 O O . ALA A 1 88 ? 28.201 4.185 -17.392 1.00 71.50 88 ALA A O 1
ATOM 679 N N . GLN A 1 89 ? 28.730 6.314 -16.869 1.00 73.62 89 GLN A N 1
ATOM 680 C CA . GLN A 1 89 ? 30.052 6.021 -16.316 1.00 73.62 89 GLN A CA 1
ATOM 681 C C . GLN A 1 89 ? 29.963 5.166 -15.046 1.00 73.62 89 GLN A C 1
ATOM 683 O O . GLN A 1 89 ? 30.697 4.198 -14.893 1.00 73.62 89 GLN A O 1
ATOM 688 N N . LYS A 1 90 ? 29.030 5.466 -14.138 1.00 70.88 90 LYS A N 1
ATOM 689 C CA . LYS A 1 90 ? 28.838 4.661 -12.919 1.00 70.88 90 LYS A CA 1
ATOM 690 C C . LYS A 1 90 ? 28.354 3.244 -13.215 1.00 70.88 90 LYS A C 1
ATOM 692 O O . LYS A 1 90 ? 28.594 2.336 -12.422 1.00 70.88 90 LYS A O 1
ATOM 697 N N . LEU A 1 91 ? 27.651 3.043 -14.327 1.00 70.12 91 LEU A N 1
ATOM 698 C CA . LEU A 1 91 ? 27.160 1.735 -14.755 1.00 70.12 91 LEU A CA 1
ATOM 699 C C . LEU A 1 91 ? 28.187 0.922 -15.561 1.00 70.12 91 LEU A C 1
ATOM 701 O O . LEU A 1 91 ? 28.008 -0.286 -15.649 1.00 70.12 91 LEU A O 1
ATOM 705 N N . SER A 1 92 ? 29.237 1.528 -16.133 1.00 66.25 92 SER A N 1
ATOM 706 C CA . SER A 1 92 ? 30.177 0.819 -17.023 1.00 66.25 92 SER A CA 1
ATOM 707 C C . SER A 1 92 ? 31.080 -0.200 -16.324 1.00 66.25 92 SER A C 1
ATOM 709 O O . SER A 1 92 ? 31.623 -1.078 -16.991 1.00 66.25 92 SER A O 1
ATOM 711 N N . ASP A 1 93 ? 31.226 -0.098 -15.003 1.00 59.56 93 ASP A N 1
ATOM 712 C CA . ASP A 1 93 ? 32.146 -0.929 -14.213 1.00 59.56 93 ASP A CA 1
ATOM 713 C C . ASP A 1 93 ? 31.462 -2.150 -13.567 1.00 59.56 93 ASP A C 1
ATOM 715 O O . ASP A 1 93 ? 32.109 -2.963 -12.901 1.00 59.56 93 ASP A O 1
ATOM 719 N N . ASP A 1 94 ? 30.152 -2.311 -13.765 1.00 57.91 94 ASP A N 1
ATOM 720 C CA . ASP A 1 94 ? 29.335 -3.228 -12.977 1.00 57.91 94 ASP A CA 1
ATOM 721 C C . ASP A 1 94 ? 28.872 -4.448 -13.777 1.00 57.91 94 ASP A C 1
ATOM 723 O O . ASP A 1 94 ? 27.935 -4.393 -14.565 1.00 57.91 94 ASP A O 1
ATOM 727 N N . ALA A 1 95 ? 29.446 -5.611 -13.469 1.00 56.19 95 ALA A N 1
ATOM 728 C CA . ALA A 1 95 ? 28.875 -6.887 -13.882 1.00 56.19 95 ALA A CA 1
ATOM 729 C C . ALA A 1 95 ? 27.743 -7.301 -12.917 1.00 56.19 95 ALA A C 1
ATOM 731 O O . ALA A 1 95 ? 28.010 -7.840 -11.839 1.00 56.19 95 ALA A O 1
ATOM 732 N N . GLY A 1 96 ? 26.475 -7.090 -13.291 1.00 58.91 96 GLY A N 1
ATOM 733 C CA . GLY A 1 96 ? 25.326 -7.688 -12.592 1.00 58.91 96 GLY A CA 1
ATOM 734 C C . GLY A 1 96 ? 24.084 -6.806 -12.460 1.00 58.91 96 GLY A C 1
ATOM 735 O O . GLY A 1 96 ? 24.004 -5.712 -13.004 1.00 58.91 96 GLY A O 1
ATOM 736 N N . HIS A 1 97 ? 23.069 -7.319 -11.754 1.00 61.78 97 HIS A N 1
ATOM 737 C CA . HIS A 1 97 ? 21.772 -6.653 -11.613 1.00 61.78 97 HIS A CA 1
ATOM 738 C C . HIS A 1 97 ? 21.887 -5.473 -10.648 1.00 61.78 97 HIS A C 1
ATOM 740 O O . HIS A 1 97 ? 22.298 -5.676 -9.508 1.00 61.78 97 HIS A O 1
ATOM 746 N N . VAL A 1 98 ? 21.505 -4.268 -11.077 1.00 63.75 98 VAL A N 1
ATOM 747 C CA . VAL A 1 98 ? 21.699 -3.036 -10.308 1.00 63.75 98 VAL A CA 1
ATOM 748 C C . VAL A 1 98 ? 20.438 -2.173 -10.337 1.00 63.75 98 VAL A C 1
ATOM 750 O O . VAL A 1 98 ? 20.100 -1.523 -11.319 1.00 63.75 98 VAL A O 1
ATOM 753 N N . ILE A 1 99 ? 19.748 -2.064 -9.210 1.00 65.25 99 ILE A N 1
ATOM 754 C CA . ILE A 1 99 ? 18.759 -0.987 -9.050 1.00 65.25 99 ILE A CA 1
ATOM 755 C C . ILE A 1 99 ? 19.495 0.325 -8.832 1.00 65.25 99 ILE A C 1
ATOM 757 O O . ILE A 1 99 ? 20.420 0.355 -8.029 1.00 65.25 99 ILE A O 1
ATOM 761 N N . VAL A 1 100 ? 19.063 1.378 -9.520 1.00 66.50 100 VAL A N 1
ATOM 762 C CA . VAL A 1 100 ? 19.546 2.751 -9.386 1.00 66.50 100 VAL A CA 1
ATOM 763 C C . VAL A 1 100 ? 18.399 3.642 -8.932 1.00 66.50 100 VAL A C 1
ATOM 765 O O . VAL A 1 100 ? 17.282 3.551 -9.426 1.00 66.50 100 VAL A O 1
ATOM 768 N N . VAL A 1 101 ? 18.669 4.543 -7.997 1.00 63.59 101 VAL A N 1
ATOM 769 C CA . VAL A 1 101 ? 17.691 5.536 -7.545 1.00 63.59 101 VAL A CA 1
ATOM 770 C C . VAL A 1 101 ? 18.051 6.876 -8.189 1.00 63.59 101 VAL A C 1
ATOM 772 O O . VAL A 1 101 ? 19.070 7.462 -7.857 1.00 63.59 101 VAL A O 1
ATOM 775 N N . ALA A 1 102 ? 17.257 7.347 -9.144 1.00 61.91 102 ALA A N 1
ATOM 776 C CA . ALA A 1 102 ? 17.412 8.648 -9.791 1.00 61.91 102 ALA A CA 1
ATOM 777 C C . ALA A 1 102 ? 16.503 9.697 -9.137 1.00 61.91 102 ALA A C 1
ATOM 779 O O . ALA A 1 102 ? 15.439 9.365 -8.647 1.00 61.91 102 ALA A O 1
ATOM 780 N N . ARG A 1 103 ? 16.863 10.984 -9.138 1.00 58.06 103 ARG A N 1
ATOM 781 C CA . ARG A 1 103 ? 16.020 12.035 -8.512 1.00 58.06 103 ARG A CA 1
ATOM 782 C C . ARG A 1 103 ? 15.543 13.132 -9.466 1.00 58.06 103 ARG A C 1
ATOM 784 O O . ARG A 1 103 ? 14.653 13.905 -9.127 1.00 58.06 103 ARG A O 1
ATOM 791 N N . THR A 1 104 ? 16.134 13.223 -10.655 1.00 62.03 104 THR A N 1
ATOM 792 C CA . THR A 1 104 ? 15.875 14.264 -11.666 1.00 62.03 104 THR A CA 1
ATOM 793 C C . THR A 1 104 ? 16.119 13.715 -13.079 1.00 62.03 104 THR A C 1
ATOM 795 O O . THR A 1 104 ? 16.578 12.587 -13.230 1.00 62.03 104 THR A O 1
ATOM 798 N N . ASN A 1 105 ? 15.826 14.508 -14.120 1.00 70.94 105 ASN A N 1
ATOM 799 C CA . ASN A 1 105 ? 16.152 14.213 -15.530 1.00 70.94 105 ASN A CA 1
ATOM 800 C C . ASN A 1 105 ? 15.485 12.949 -16.106 1.00 70.94 105 ASN A C 1
ATOM 802 O O . ASN A 1 105 ? 16.046 12.267 -16.959 1.00 70.94 105 ASN A O 1
ATOM 806 N N . ILE A 1 106 ? 14.258 12.651 -15.672 1.00 73.88 106 ILE A N 1
ATOM 807 C CA . ILE A 1 106 ? 13.536 11.412 -16.009 1.00 73.88 106 ILE A CA 1
ATOM 808 C C . ILE A 1 106 ? 13.390 11.219 -17.523 1.00 73.88 106 ILE A C 1
ATOM 810 O O . ILE A 1 106 ? 13.566 10.110 -18.017 1.00 73.88 106 ILE A O 1
ATOM 814 N N . ILE A 1 107 ? 13.116 12.293 -18.269 1.00 77.31 107 ILE A N 1
ATOM 815 C CA . ILE A 1 107 ? 13.010 12.243 -19.733 1.00 77.31 107 ILE A CA 1
ATOM 816 C C . ILE A 1 107 ? 14.350 11.839 -20.363 1.00 77.31 107 ILE A C 1
ATOM 818 O O . ILE A 1 107 ? 14.373 10.947 -21.210 1.00 77.31 107 ILE A O 1
ATOM 822 N N . ASN A 1 108 ? 15.463 12.442 -19.930 1.00 77.19 108 ASN A N 1
ATOM 823 C CA . ASN A 1 108 ? 16.798 12.104 -20.436 1.00 77.19 108 ASN A CA 1
ATOM 824 C C . ASN A 1 108 ? 17.152 10.657 -20.112 1.00 77.19 108 ASN A C 1
ATOM 826 O O . ASN A 1 108 ? 17.639 9.936 -20.972 1.00 77.19 108 ASN A O 1
ATOM 830 N N . ILE A 1 109 ? 16.844 10.212 -18.897 1.00 75.50 109 ILE A N 1
ATOM 831 C CA . ILE A 1 109 ? 17.067 8.837 -18.458 1.00 75.50 109 ILE A CA 1
ATOM 832 C C . ILE A 1 109 ? 16.243 7.849 -19.293 1.00 75.50 109 ILE A C 1
ATOM 834 O O . ILE A 1 109 ? 16.754 6.815 -19.722 1.00 75.50 109 ILE A O 1
ATOM 838 N N . ALA A 1 110 ? 14.972 8.164 -19.546 1.00 79.88 110 ALA A N 1
ATOM 839 C CA . ALA A 1 110 ? 14.104 7.341 -20.374 1.00 79.88 110 ALA A CA 1
ATOM 840 C C . ALA A 1 110 ? 14.625 7.265 -21.821 1.00 79.88 110 ALA A C 1
ATOM 842 O O . ALA A 1 110 ? 14.642 6.186 -22.410 1.00 79.88 110 ALA A O 1
ATOM 843 N N . ASN A 1 111 ? 15.108 8.381 -22.378 1.00 83.69 111 ASN A N 1
ATOM 844 C CA . ASN A 1 111 ? 15.743 8.415 -23.698 1.00 83.69 111 ASN A CA 1
ATOM 845 C C . ASN A 1 111 ? 17.045 7.602 -23.723 1.00 83.69 111 ASN A C 1
ATOM 847 O O . ASN A 1 111 ? 17.226 6.772 -24.609 1.00 83.69 111 ASN A O 1
ATOM 851 N N . TRP A 1 112 ? 17.905 7.765 -22.719 1.00 81.00 112 TRP A N 1
ATOM 852 C CA . TRP A 1 112 ? 19.135 6.991 -22.569 1.00 81.00 112 TRP A CA 1
ATOM 853 C C . TRP A 1 112 ? 18.850 5.486 -22.478 1.00 81.00 112 TRP A C 1
ATOM 855 O O . TRP A 1 112 ? 19.541 4.685 -23.102 1.00 81.00 112 TRP A O 1
ATOM 865 N N . ALA A 1 113 ? 17.792 5.075 -21.772 1.00 78.44 113 ALA A N 1
ATOM 866 C CA . ALA A 1 113 ? 17.389 3.672 -21.692 1.00 78.44 113 ALA A CA 1
ATOM 867 C C . ALA A 1 113 ? 16.963 3.115 -23.062 1.00 78.44 113 ALA A C 1
ATOM 869 O O . ALA A 1 113 ? 17.316 1.986 -23.415 1.00 78.44 113 ALA A O 1
ATOM 870 N N . VAL A 1 114 ? 16.243 3.913 -23.859 1.00 83.81 114 VAL A N 1
ATOM 871 C CA . VAL A 1 114 ? 15.890 3.573 -25.247 1.00 83.81 114 VAL A CA 1
ATOM 872 C C . VAL A 1 114 ? 17.145 3.441 -26.111 1.00 83.81 114 VAL A C 1
ATOM 874 O O . VAL A 1 114 ? 17.312 2.420 -26.779 1.00 83.81 114 VAL A O 1
ATOM 877 N N . GLU A 1 115 ? 18.042 4.427 -26.073 1.00 84.25 115 GLU A N 1
ATOM 878 C CA . GLU A 1 115 ? 19.300 4.421 -26.831 1.00 84.25 115 GLU A CA 1
ATOM 879 C C . GLU A 1 115 ? 20.183 3.232 -26.457 1.00 84.25 115 GLU A C 1
ATOM 881 O O . GLU A 1 115 ? 20.696 2.537 -27.329 1.00 84.25 115 GLU A O 1
ATOM 886 N N . ARG A 1 116 ? 20.302 2.927 -25.164 1.00 78.25 116 ARG A N 1
ATOM 887 C CA . ARG A 1 116 ? 21.066 1.785 -24.666 1.00 78.25 116 ARG A CA 1
ATOM 888 C C . ARG A 1 116 ? 20.531 0.457 -25.206 1.00 78.25 116 ARG A C 1
ATOM 890 O O . ARG A 1 116 ? 21.318 -0.391 -25.627 1.00 78.25 116 ARG A O 1
ATOM 897 N N . ARG A 1 117 ? 19.207 0.266 -25.229 1.00 79.69 117 ARG A N 1
ATOM 898 C CA . ARG A 1 117 ? 18.584 -0.932 -25.823 1.00 79.69 117 ARG A CA 1
ATOM 899 C C . ARG A 1 117 ? 18.786 -0.994 -27.332 1.00 79.69 117 ARG A C 1
ATOM 901 O O . ARG A 1 117 ? 19.059 -2.073 -27.860 1.00 79.69 117 ARG A O 1
ATOM 908 N N . LYS A 1 118 ? 18.675 0.149 -28.013 1.00 84.56 118 LYS A N 1
ATOM 909 C CA . LYS A 1 118 ? 18.931 0.258 -29.450 1.00 84.56 118 LYS A CA 1
ATOM 910 C C . LYS A 1 118 ? 20.375 -0.128 -29.775 1.00 84.56 118 LYS A C 1
ATOM 912 O O . LYS A 1 118 ? 20.574 -1.036 -30.567 1.00 84.56 118 LYS A O 1
ATOM 917 N N . ASN A 1 119 ? 21.356 0.449 -29.084 1.00 81.44 119 ASN A N 1
ATOM 918 C CA . ASN A 1 119 ? 22.774 0.147 -29.282 1.00 81.44 119 ASN A CA 1
ATOM 919 C C . ASN A 1 119 ? 23.079 -1.340 -29.063 1.00 81.44 119 ASN A C 1
ATOM 921 O O . ASN A 1 119 ? 23.773 -1.941 -29.875 1.00 81.44 119 ASN A O 1
ATOM 925 N N . ALA A 1 120 ? 22.523 -1.952 -28.010 1.00 78.56 120 ALA A N 1
ATOM 926 C CA . ALA A 1 120 ? 22.659 -3.391 -27.778 1.00 78.56 120 ALA A CA 1
ATOM 927 C C . ALA A 1 120 ? 22.062 -4.222 -28.930 1.00 78.56 120 ALA A C 1
ATOM 929 O O . ALA A 1 120 ? 22.646 -5.216 -29.352 1.00 78.56 120 ALA A O 1
ATOM 930 N N . THR A 1 121 ? 20.920 -3.795 -29.472 1.00 79.69 121 THR A N 1
ATOM 931 C CA . THR A 1 121 ? 20.277 -4.458 -30.615 1.00 79.69 121 THR A CA 1
ATOM 932 C C . THR A 1 121 ? 21.111 -4.318 -31.892 1.00 79.69 121 THR A C 1
ATOM 934 O O . THR A 1 121 ? 21.312 -5.306 -32.596 1.00 79.69 121 THR A O 1
ATOM 937 N N . ASP A 1 122 ? 21.631 -3.120 -32.165 1.00 81.31 122 ASP A N 1
ATOM 938 C CA . ASP A 1 122 ? 22.385 -2.791 -33.380 1.00 81.31 122 ASP A CA 1
ATOM 939 C C . ASP A 1 122 ? 23.715 -3.557 -33.462 1.00 81.31 122 ASP A C 1
ATOM 941 O O . ASP A 1 122 ? 24.105 -4.010 -34.538 1.00 81.31 122 ASP A O 1
ATOM 945 N N . VAL A 1 123 ? 24.388 -3.773 -32.326 1.00 80.38 123 VAL A N 1
ATOM 946 C CA . VAL A 1 123 ? 25.615 -4.593 -32.265 1.00 80.38 123 VAL A CA 1
ATOM 947 C C . VAL A 1 123 ? 25.334 -6.098 -32.210 1.00 80.38 123 VAL A C 1
ATOM 949 O O . VAL A 1 123 ? 26.259 -6.892 -32.046 1.00 80.38 123 VAL A O 1
ATOM 952 N N . GLY A 1 124 ? 24.066 -6.505 -32.327 1.00 77.75 124 GLY A N 1
ATOM 953 C CA . GLY A 1 124 ? 23.663 -7.906 -32.258 1.00 77.75 124 GLY A CA 1
ATOM 954 C C . GLY A 1 124 ? 23.970 -8.543 -30.906 1.00 77.75 124 GLY A C 1
ATOM 955 O O . GLY A 1 124 ? 24.265 -9.738 -30.859 1.00 77.75 124 GLY A O 1
ATOM 956 N N . ALA A 1 125 ? 23.933 -7.761 -29.819 1.00 71.06 125 ALA A N 1
ATOM 957 C CA . ALA A 1 125 ? 24.148 -8.297 -28.487 1.00 71.06 125 ALA A CA 1
ATOM 958 C C . ALA A 1 125 ? 23.148 -9.426 -28.243 1.00 71.06 125 ALA A C 1
ATOM 960 O O . ALA A 1 125 ? 21.943 -9.278 -28.467 1.00 71.06 125 ALA A O 1
ATOM 961 N N . GLU A 1 126 ? 23.647 -10.558 -27.752 1.00 65.12 126 GLU A N 1
ATOM 962 C CA . GLU A 1 126 ? 22.780 -11.678 -27.397 1.00 65.12 126 GLU A CA 1
ATOM 963 C C . GLU A 1 126 ? 21.751 -11.257 -26.343 1.00 65.12 126 GLU A C 1
ATOM 965 O O . GLU A 1 126 ? 20.643 -11.780 -26.315 1.00 65.12 126 GLU A O 1
ATOM 970 N N . LEU A 1 127 ? 22.089 -10.269 -25.509 1.00 64.56 127 LEU A N 1
ATOM 971 C CA . LEU A 1 127 ? 21.286 -9.797 -24.391 1.00 64.56 127 LEU A CA 1
ATOM 972 C C . LEU A 1 127 ? 20.980 -8.300 -24.542 1.00 64.56 127 LEU A C 1
ATOM 974 O O . LEU A 1 127 ? 21.885 -7.471 -24.609 1.00 64.56 127 LEU A O 1
ATOM 978 N N . ILE A 1 128 ? 19.690 -7.954 -24.540 1.00 71.88 128 ILE A N 1
ATOM 979 C CA . ILE A 1 128 ? 19.221 -6.562 -24.523 1.00 71.88 128 ILE A CA 1
ATOM 980 C C . ILE A 1 128 ? 18.963 -6.165 -23.059 1.00 71.88 128 ILE A C 1
ATOM 982 O O . ILE A 1 128 ? 18.207 -6.867 -22.380 1.00 71.88 128 ILE A O 1
ATOM 986 N N . PRO A 1 129 ? 19.558 -5.068 -22.554 1.00 72.50 129 PRO A N 1
ATOM 987 C CA . PRO A 1 129 ? 19.372 -4.636 -21.171 1.00 72.50 129 PRO A CA 1
ATOM 988 C C . PRO A 1 129 ? 17.915 -4.245 -20.908 1.00 72.50 129 PRO A C 1
ATOM 990 O O . PRO A 1 129 ? 17.272 -3.628 -21.757 1.00 72.50 129 PRO A O 1
ATOM 993 N N . SER A 1 130 ? 17.403 -4.583 -19.723 1.00 75.31 130 SER A N 1
ATOM 994 C CA . SER A 1 130 ? 16.047 -4.204 -19.315 1.00 75.31 130 SER A CA 1
ATOM 995 C C . SER A 1 130 ? 16.056 -2.976 -18.411 1.00 75.31 130 SER A C 1
ATOM 997 O O . SER A 1 130 ? 16.954 -2.813 -17.579 1.00 75.31 130 SER A O 1
ATOM 999 N N . THR A 1 131 ? 15.048 -2.115 -18.562 1.00 77.62 131 THR A N 1
ATOM 1000 C CA . THR A 1 131 ? 14.902 -0.901 -17.755 1.00 77.62 131 THR A CA 1
ATOM 1001 C C . THR A 1 131 ? 13.510 -0.793 -17.156 1.00 77.62 131 THR A C 1
ATOM 1003 O O . THR A 1 131 ? 12.525 -0.715 -17.885 1.00 77.62 131 THR A O 1
ATOM 1006 N N . GLY A 1 132 ? 13.431 -0.738 -15.830 1.00 81.62 132 GLY A N 1
ATOM 1007 C CA . GLY A 1 132 ? 12.189 -0.489 -15.100 1.00 81.62 132 GLY A CA 1
ATOM 1008 C C . GLY A 1 132 ? 12.122 0.916 -14.519 1.00 81.62 132 GLY A C 1
ATOM 1009 O O . GLY A 1 132 ? 13.157 1.530 -14.266 1.00 81.62 132 GLY A O 1
ATOM 1010 N N . LEU A 1 133 ? 10.911 1.389 -14.245 1.00 81.38 133 LEU A N 1
ATOM 1011 C CA . LEU A 1 133 ? 10.649 2.624 -13.510 1.00 81.38 133 LEU A CA 1
ATOM 1012 C C . LEU A 1 133 ? 9.978 2.305 -12.174 1.00 81.38 133 LEU A C 1
ATOM 1014 O O . LEU A 1 133 ? 9.050 1.505 -12.145 1.00 81.38 133 LEU A O 1
ATOM 1018 N N . PHE A 1 134 ? 10.383 2.957 -11.090 1.00 79.88 134 PHE A N 1
ATOM 1019 C CA . PHE A 1 134 ? 9.622 3.016 -9.843 1.00 79.88 134 PHE A CA 1
ATOM 1020 C C . PHE A 1 134 ? 9.250 4.477 -9.564 1.00 79.88 134 PHE A C 1
ATOM 1022 O O . PHE A 1 134 ? 10.121 5.310 -9.338 1.00 79.88 134 PHE A O 1
ATOM 1029 N N . HIS A 1 135 ? 7.957 4.782 -9.657 1.00 77.31 135 HIS A N 1
ATOM 1030 C CA . HIS A 1 135 ? 7.375 6.119 -9.573 1.00 77.31 135 HIS A CA 1
ATOM 1031 C C . HIS A 1 135 ? 6.620 6.278 -8.248 1.00 77.31 135 HIS A C 1
ATOM 1033 O O . HIS A 1 135 ? 5.611 5.605 -8.005 1.00 77.31 135 HIS A O 1
ATOM 1039 N N . ASN A 1 136 ? 7.090 7.195 -7.406 1.00 71.31 136 ASN A N 1
ATOM 1040 C CA . ASN A 1 136 ? 6.461 7.512 -6.126 1.00 71.31 136 ASN A CA 1
ATOM 1041 C C . ASN A 1 136 ? 5.324 8.535 -6.298 1.00 71.31 136 ASN A C 1
ATOM 1043 O O . ASN A 1 136 ? 5.423 9.462 -7.092 1.00 71.31 136 ASN A O 1
ATOM 1047 N N . ALA A 1 137 ? 4.207 8.396 -5.573 1.00 58.47 137 ALA A N 1
ATOM 1048 C CA . ALA A 1 137 ? 3.011 9.214 -5.849 1.00 58.47 137 ALA A CA 1
ATOM 1049 C C . ALA A 1 137 ? 3.107 10.694 -5.470 1.00 58.47 137 ALA A C 1
ATOM 1051 O O . ALA A 1 137 ? 2.266 11.479 -5.925 1.00 58.47 137 ALA A O 1
ATOM 1052 N N . ASP A 1 138 ? 4.070 11.068 -4.630 1.00 56.41 138 ASP A N 1
ATOM 1053 C CA . ASP A 1 138 ? 4.292 12.469 -4.265 1.00 56.41 138 ASP A CA 1
ATOM 1054 C C . ASP A 1 138 ? 4.988 13.254 -5.387 1.00 56.41 138 ASP A C 1
ATOM 1056 O O . ASP A 1 138 ? 5.028 14.488 -5.364 1.00 56.41 138 ASP A O 1
ATOM 1060 N N . GLU A 1 139 ? 5.435 12.557 -6.430 1.00 58.41 139 GLU A N 1
ATOM 1061 C CA . GLU A 1 139 ? 6.085 13.155 -7.578 1.00 58.41 139 GLU A CA 1
ATOM 1062 C C . GLU A 1 139 ? 5.064 13.804 -8.502 1.00 58.41 139 GLU A C 1
ATOM 1064 O O . GLU A 1 139 ? 4.138 13.194 -9.046 1.00 58.41 139 GLU A O 1
ATOM 1069 N N . ARG A 1 140 ? 5.245 15.108 -8.688 1.00 54.53 140 ARG A N 1
ATOM 1070 C CA . ARG A 1 140 ? 4.530 15.867 -9.701 1.00 54.53 140 ARG A CA 1
ATOM 1071 C C . ARG A 1 140 ? 5.465 16.040 -10.879 1.00 54.53 140 ARG A C 1
ATOM 1073 O O . ARG A 1 140 ? 6.287 16.946 -10.883 1.00 54.53 140 ARG A O 1
ATOM 1080 N N . PHE A 1 141 ? 5.296 15.203 -11.888 1.00 55.75 141 PHE A N 1
ATOM 1081 C CA . PHE A 1 141 ? 5.706 15.592 -13.230 1.00 55.75 141 PHE A CA 1
ATOM 1082 C C . PHE A 1 141 ? 4.926 16.846 -13.633 1.00 55.75 141 PHE A C 1
ATOM 1084 O O . PHE A 1 141 ? 3.749 16.992 -13.262 1.00 55.75 141 PHE A O 1
ATOM 1091 N N . HIS A 1 142 ? 5.539 17.750 -14.396 1.00 52.91 142 HIS A N 1
ATOM 1092 C CA . HIS A 1 142 ? 4.757 18.816 -15.001 1.00 52.91 142 HIS A CA 1
ATOM 1093 C C . HIS A 1 142 ? 3.733 18.191 -15.962 1.00 52.91 142 HIS A C 1
ATOM 1095 O O . HIS A 1 142 ? 3.963 17.155 -16.592 1.00 52.91 142 HIS A O 1
ATOM 1101 N N . LYS A 1 143 ? 2.536 18.783 -16.024 1.00 51.06 143 LYS A N 1
ATOM 1102 C CA . LYS A 1 143 ? 1.425 18.273 -16.837 1.00 51.06 143 LYS A CA 1
ATOM 1103 C C . LYS A 1 143 ? 1.886 18.135 -18.297 1.00 51.06 143 LYS A C 1
ATOM 1105 O O . LYS A 1 143 ? 2.190 19.139 -18.927 1.00 51.06 143 LYS A O 1
ATOM 1110 N N . GLY A 1 144 ? 1.911 16.904 -18.811 1.00 55.34 144 GLY A N 1
ATOM 1111 C CA . GLY A 1 144 ? 2.349 16.582 -20.177 1.00 55.34 144 GLY A CA 1
ATOM 1112 C C . GLY A 1 144 ? 3.692 15.849 -20.269 1.00 55.34 144 GLY A C 1
ATOM 1113 O O . GLY A 1 144 ? 3.905 15.153 -21.251 1.00 55.34 144 GLY A O 1
ATOM 1114 N N . GLU A 1 145 ? 4.545 15.901 -19.240 1.00 62.03 145 GLU A N 1
ATOM 1115 C CA . GLU A 1 145 ? 5.876 15.264 -19.275 1.00 62.03 145 GLU A CA 1
ATOM 1116 C C . GLU A 1 145 ? 5.838 13.732 -19.165 1.00 62.03 145 GLU A C 1
ATOM 1118 O O . GLU A 1 145 ? 6.758 13.071 -19.627 1.00 62.03 145 GLU A O 1
ATOM 1123 N N . ILE A 1 146 ? 4.790 13.150 -18.566 1.00 66.06 146 ILE A N 1
ATOM 1124 C CA . ILE A 1 146 ? 4.637 11.685 -18.415 1.00 66.06 146 ILE A CA 1
ATOM 1125 C C . ILE A 1 146 ? 4.173 10.999 -19.705 1.00 66.06 146 ILE A C 1
ATOM 1127 O O . ILE A 1 146 ? 4.446 9.813 -19.912 1.00 66.06 146 ILE A O 1
ATOM 1131 N N . SER A 1 147 ? 3.398 11.700 -20.537 1.00 61.06 147 SER A N 1
ATOM 1132 C CA . SER A 1 147 ? 2.796 11.085 -21.720 1.00 61.06 147 SER A CA 1
ATOM 1133 C C . SER A 1 147 ? 3.913 10.757 -22.713 1.00 61.06 147 SER A C 1
ATOM 1135 O O . SER A 1 147 ? 4.637 11.653 -23.134 1.00 61.06 147 SER A O 1
ATOM 1137 N N . GLY A 1 148 ? 4.113 9.471 -23.016 1.00 71.75 148 GLY A N 1
ATOM 1138 C CA . GLY A 1 148 ? 5.253 9.009 -23.824 1.00 71.75 148 GLY A CA 1
ATOM 1139 C C . GLY A 1 148 ? 6.587 8.898 -23.066 1.00 71.75 148 GLY A C 1
ATOM 1140 O O . GLY A 1 148 ? 7.656 8.953 -23.677 1.00 71.75 148 GLY A O 1
ATOM 1141 N N . VAL A 1 149 ? 6.553 8.794 -21.730 1.00 79.50 149 VAL A N 1
ATOM 1142 C CA . VAL A 1 149 ? 7.718 8.373 -20.928 1.00 79.50 149 VAL A CA 1
ATOM 1143 C C . VAL A 1 149 ? 7.590 6.929 -20.447 1.00 79.50 149 VAL A C 1
ATOM 1145 O O . VAL A 1 149 ? 8.588 6.218 -20.416 1.00 79.50 149 VAL A O 1
ATOM 1148 N N . TYR A 1 150 ? 6.397 6.469 -20.058 1.00 82.38 150 TYR A N 1
ATOM 1149 C CA . TYR A 1 150 ? 6.216 5.106 -19.531 1.00 82.38 150 TYR A CA 1
ATOM 1150 C C . TYR A 1 150 ? 6.446 4.005 -20.573 1.00 82.38 150 TYR A C 1
ATOM 1152 O O . TYR A 1 150 ? 6.998 2.961 -20.239 1.00 82.38 150 TYR A O 1
ATOM 1160 N N . ASP A 1 151 ? 6.098 4.264 -21.826 1.00 83.44 151 ASP A N 1
ATOM 1161 C CA . ASP A 1 151 ? 6.382 3.437 -23.007 1.00 83.44 151 ASP A CA 1
ATOM 1162 C C . ASP A 1 151 ? 7.881 3.143 -23.207 1.00 83.44 151 ASP A C 1
ATOM 1164 O O . ASP A 1 151 ? 8.263 2.120 -23.775 1.00 83.44 151 ASP A O 1
ATOM 1168 N N . LYS A 1 152 ? 8.756 4.006 -22.682 1.00 84.69 152 LYS A N 1
ATOM 1169 C CA . LYS A 1 152 ? 10.216 3.838 -22.734 1.00 84.69 152 LYS A CA 1
ATOM 1170 C C . LYS A 1 152 ? 10.757 2.861 -21.689 1.00 84.69 152 LYS A C 1
ATOM 1172 O O . LYS A 1 152 ? 11.957 2.567 -21.708 1.00 84.69 152 LYS A O 1
ATOM 1177 N N . PHE A 1 153 ? 9.923 2.336 -20.797 1.00 84.50 153 PHE A N 1
ATOM 1178 C CA . PHE A 1 153 ? 10.321 1.363 -19.781 1.00 84.50 153 PHE A CA 1
ATOM 1179 C C . PHE A 1 153 ? 9.731 -0.017 -20.074 1.00 84.50 153 PHE A C 1
ATOM 1181 O O . PHE A 1 153 ? 8.647 -0.155 -20.626 1.00 84.50 153 PHE A O 1
ATOM 1188 N N . ASP A 1 154 ? 10.433 -1.072 -19.669 1.00 81.19 154 ASP A N 1
ATOM 1189 C CA . ASP A 1 154 ? 9.906 -2.433 -19.744 1.00 81.19 154 ASP A CA 1
ATOM 1190 C C . ASP A 1 154 ? 8.784 -2.648 -18.729 1.00 81.19 154 ASP A C 1
ATOM 1192 O O . ASP A 1 154 ? 7.864 -3.412 -18.985 1.00 81.19 154 ASP A O 1
ATOM 1196 N N . TYR A 1 155 ? 8.844 -1.997 -17.573 1.00 84.56 155 TYR A N 1
ATOM 1197 C CA . TYR A 1 155 ? 7.796 -2.032 -16.561 1.00 84.56 155 TYR A CA 1
ATOM 1198 C C . TYR A 1 155 ? 7.799 -0.740 -15.762 1.00 84.56 155 TYR A C 1
ATOM 1200 O O . TYR A 1 155 ? 8.840 -0.103 -15.590 1.00 84.56 155 TYR A O 1
ATOM 1208 N N . VAL A 1 156 ? 6.633 -0.385 -15.232 1.00 85.12 156 VAL A N 1
ATOM 1209 C CA . VAL A 1 156 ? 6.489 0.729 -14.297 1.00 85.12 156 VAL A CA 1
ATOM 1210 C C . VAL A 1 156 ? 5.878 0.194 -13.017 1.00 85.12 156 VAL A C 1
ATOM 1212 O O . VAL A 1 156 ? 4.831 -0.440 -13.036 1.00 85.12 156 VAL A O 1
ATOM 1215 N N . LEU A 1 157 ? 6.530 0.455 -11.901 1.00 84.31 157 LEU A N 1
ATOM 1216 C CA . LEU A 1 157 ? 6.008 0.255 -10.565 1.00 84.31 157 LEU A CA 1
ATOM 1217 C C . LEU A 1 157 ? 5.576 1.614 -10.027 1.00 84.31 157 LEU A C 1
ATOM 1219 O O . LEU A 1 157 ? 6.292 2.603 -10.173 1.00 84.31 157 LEU A O 1
ATOM 1223 N N . ARG A 1 158 ? 4.412 1.669 -9.400 1.00 81.06 158 ARG A N 1
ATOM 1224 C CA . ARG A 1 158 ? 3.833 2.873 -8.836 1.00 81.06 158 ARG A CA 1
ATOM 1225 C C . ARG A 1 158 ? 3.553 2.644 -7.365 1.00 81.06 158 ARG A C 1
ATOM 1227 O O . ARG A 1 158 ? 2.790 1.748 -7.008 1.00 81.06 158 ARG A O 1
ATOM 1234 N N . GLN A 1 159 ? 4.120 3.492 -6.522 1.00 76.94 159 GLN A N 1
ATOM 1235 C CA . GLN A 1 159 ? 3.683 3.578 -5.139 1.00 76.94 159 GLN A CA 1
ATOM 1236 C C . GLN A 1 159 ? 2.328 4.291 -5.110 1.00 76.94 159 GLN A C 1
ATOM 1238 O O . GLN A 1 159 ? 2.166 5.324 -5.761 1.00 76.94 159 GLN A O 1
ATOM 1243 N N . TYR A 1 160 ? 1.378 3.767 -4.343 1.00 77.19 160 TYR A N 1
ATOM 1244 C CA . TYR A 1 160 ? -0.010 4.223 -4.229 1.00 77.19 160 TYR A CA 1
ATOM 1245 C C . TYR A 1 160 ? -0.939 3.878 -5.399 1.00 77.19 160 TYR A C 1
ATOM 1247 O O . TYR A 1 160 ? -0.538 3.836 -6.568 1.00 77.19 160 TYR A O 1
ATOM 1255 N N . TYR A 1 161 ? -2.220 3.713 -5.092 1.00 80.50 161 TYR A N 1
ATOM 1256 C CA . TYR A 1 161 ? -3.264 3.562 -6.102 1.00 80.50 161 TYR A CA 1
ATOM 1257 C C . TYR A 1 161 ? -3.676 4.910 -6.721 1.00 80.50 161 TYR A C 1
ATOM 1259 O O . TYR A 1 161 ? -3.784 5.929 -6.030 1.00 80.50 161 TYR A O 1
ATOM 1267 N N . ARG A 1 162 ? -3.908 4.931 -8.041 1.00 78.50 162 ARG A N 1
ATOM 1268 C CA . ARG A 1 162 ? -4.478 6.080 -8.760 1.00 78.50 162 ARG A CA 1
ATOM 1269 C C . ARG A 1 162 ? -5.228 5.625 -10.009 1.00 78.50 162 ARG A C 1
ATOM 1271 O O . ARG A 1 162 ? -4.637 5.007 -10.886 1.00 78.50 162 ARG A O 1
ATOM 1278 N N . ASN A 1 163 ? -6.489 6.025 -10.099 1.00 72.69 163 ASN A N 1
ATOM 1279 C CA . ASN A 1 163 ? -7.351 5.849 -11.259 1.00 72.69 163 ASN A CA 1
ATOM 1280 C C . ASN A 1 163 ? -7.755 7.246 -11.769 1.00 72.69 163 ASN A C 1
ATOM 1282 O O . ASN A 1 163 ? -8.200 8.075 -10.976 1.00 72.69 163 ASN A O 1
ATOM 1286 N N . ASP A 1 164 ? -7.555 7.532 -13.057 1.00 71.56 164 ASP A N 1
ATOM 1287 C CA . ASP A 1 164 ? -7.878 8.818 -13.694 1.00 71.56 164 ASP A CA 1
ATOM 1288 C C . ASP A 1 164 ? -9.352 8.893 -14.172 1.00 71.56 164 ASP A C 1
ATOM 1290 O O . ASP A 1 164 ? -9.725 9.808 -14.904 1.00 71.56 164 ASP A O 1
ATOM 1294 N N . GLY A 1 165 ? -10.210 7.975 -13.709 1.00 64.94 165 GLY A N 1
ATOM 1295 C CA . GLY A 1 165 ? -11.672 8.035 -13.844 1.00 64.94 165 GLY A CA 1
ATOM 1296 C C . GLY A 1 165 ? -12.271 7.068 -14.868 1.00 64.94 165 GLY A C 1
ATOM 1297 O O . GLY A 1 165 ? -13.471 6.817 -14.827 1.00 64.94 165 GLY A O 1
ATOM 1298 N N . ASP A 1 166 ? -11.455 6.473 -15.738 1.00 67.44 166 ASP A N 1
ATOM 1299 C CA . ASP A 1 166 ? -11.843 5.447 -16.719 1.00 67.44 166 ASP A CA 1
ATOM 1300 C C . ASP A 1 166 ? -11.326 4.041 -16.356 1.00 67.44 166 ASP A C 1
ATOM 1302 O O . ASP A 1 166 ? -11.285 3.143 -17.197 1.00 67.44 166 ASP A O 1
ATOM 1306 N N . GLY A 1 167 ? -10.888 3.842 -15.111 1.00 66.31 167 GLY A N 1
ATOM 1307 C CA . GLY A 1 167 ? -10.197 2.617 -14.703 1.00 66.31 167 GLY A CA 1
ATOM 1308 C C . GLY A 1 167 ? -8.720 2.593 -15.101 1.00 66.31 167 GLY A C 1
ATOM 1309 O O . GLY A 1 167 ? -8.056 1.580 -14.876 1.00 66.31 167 GLY A O 1
ATOM 1310 N N . LYS A 1 168 ? -8.189 3.667 -15.703 1.00 72.12 168 LYS A N 1
ATOM 1311 C CA . LYS A 1 168 ? -6.813 3.720 -16.203 1.00 72.12 168 LYS A CA 1
ATOM 1312 C C . LYS A 1 168 ? -5.970 4.737 -15.446 1.00 72.12 168 LYS A C 1
ATOM 1314 O O . LYS A 1 168 ? -6.454 5.669 -14.814 1.00 72.12 168 LYS A O 1
ATOM 1319 N N . PHE A 1 169 ? -4.664 4.544 -15.529 1.00 75.50 169 PHE A N 1
ATOM 1320 C CA . PHE A 1 169 ? -3.634 5.445 -15.044 1.00 75.50 169 PHE A CA 1
ATOM 1321 C C . PHE A 1 169 ? -2.860 5.965 -16.253 1.00 75.50 169 PHE A C 1
ATOM 1323 O O . PHE A 1 169 ? -2.116 5.214 -16.882 1.00 75.50 169 PHE A O 1
ATOM 1330 N N . HIS A 1 170 ? -3.053 7.234 -16.614 1.00 75.62 170 HIS A N 1
ATOM 1331 C CA . HIS A 1 170 ? -2.468 7.839 -17.815 1.00 75.62 170 HIS A CA 1
ATOM 1332 C C . HIS A 1 170 ? -2.701 7.017 -19.099 1.00 75.62 170 HIS A C 1
ATOM 1334 O O . HIS A 1 170 ? -1.810 6.893 -19.934 1.00 75.62 170 HIS A O 1
ATOM 1340 N N . GLY A 1 171 ? -3.896 6.435 -19.249 1.00 75.44 171 GLY A N 1
ATOM 1341 C CA . GLY A 1 171 ? -4.246 5.584 -20.392 1.00 75.44 171 GLY A CA 1
ATOM 1342 C C . GLY A 1 171 ? -3.767 4.130 -20.284 1.00 75.44 171 GLY A C 1
ATOM 1343 O O . GLY A 1 171 ? -4.146 3.316 -21.123 1.00 75.44 171 GLY A O 1
ATOM 1344 N N . TYR A 1 172 ? -3.013 3.775 -19.240 1.00 77.75 172 TYR A N 1
ATOM 1345 C CA . TYR A 1 172 ? -2.556 2.409 -18.979 1.00 77.75 172 TYR A CA 1
ATOM 1346 C C . TYR A 1 172 ? -3.430 1.701 -17.946 1.00 77.75 172 TYR A C 1
ATOM 1348 O O . TYR A 1 172 ? -3.845 2.289 -16.950 1.00 77.75 172 TYR A O 1
ATOM 1356 N N . THR A 1 173 ? -3.654 0.402 -18.128 1.00 79.62 173 THR A N 1
ATOM 1357 C CA . THR A 1 173 ? -4.267 -0.437 -17.092 1.00 79.62 173 THR A CA 1
ATOM 1358 C C . THR A 1 173 ? -3.316 -0.567 -15.901 1.00 79.62 173 THR A C 1
ATOM 1360 O O . THR A 1 173 ? -2.214 -1.103 -16.047 1.00 79.62 173 THR A O 1
ATOM 1363 N N . LEU A 1 174 ? -3.748 -0.103 -14.726 1.00 79.94 174 LEU A N 1
ATOM 1364 C CA . LEU A 1 174 ? -3.008 -0.233 -13.470 1.00 79.94 174 LEU A CA 1
ATOM 1365 C C . LEU A 1 174 ? -3.325 -1.580 -12.811 1.00 79.94 174 LEU A C 1
ATOM 1367 O O . LEU A 1 174 ? -4.491 -1.909 -12.611 1.00 79.94 174 LEU A O 1
ATOM 1371 N N . ARG A 1 175 ? -2.299 -2.361 -12.461 1.00 82.00 175 ARG A N 1
ATOM 1372 C CA . ARG A 1 175 ? -2.459 -3.700 -11.860 1.00 82.00 175 ARG A CA 1
ATOM 1373 C C . ARG A 1 175 ? -1.896 -3.722 -10.452 1.00 82.00 175 ARG A C 1
ATOM 1375 O O . ARG A 1 175 ? -0.781 -3.260 -10.267 1.00 82.00 175 ARG A O 1
ATOM 1382 N N . ALA A 1 176 ? -2.592 -4.276 -9.467 1.00 85.44 176 ALA A N 1
ATOM 1383 C CA . ALA A 1 176 ? -1.956 -4.488 -8.170 1.00 85.44 176 ALA A CA 1
ATOM 1384 C C . ALA A 1 176 ? -0.917 -5.613 -8.272 1.00 85.44 176 ALA A C 1
ATOM 1386 O O . ALA A 1 176 ? -1.196 -6.702 -8.784 1.00 85.44 176 ALA A O 1
ATOM 1387 N N . LEU A 1 177 ? 0.288 -5.342 -7.783 1.00 85.75 177 LEU A N 1
ATOM 1388 C CA . LEU A 1 177 ? 1.321 -6.348 -7.626 1.00 85.75 177 LEU A CA 1
ATOM 1389 C C . LEU A 1 177 ? 0.842 -7.399 -6.605 1.00 85.75 177 LEU A C 1
ATOM 1391 O O . LEU A 1 177 ? 0.306 -7.061 -5.552 1.00 85.75 177 LEU A O 1
ATOM 1395 N N . GLY A 1 178 ? 1.016 -8.676 -6.929 1.00 84.06 178 GLY A N 1
ATOM 1396 C CA . GLY A 1 178 ? 0.483 -9.825 -6.195 1.00 84.06 178 GLY A CA 1
ATOM 1397 C C . GLY A 1 178 ? -0.749 -10.459 -6.851 1.00 84.06 178 GLY A C 1
ATOM 1398 O O . GLY A 1 178 ? -1.023 -11.638 -6.619 1.00 84.06 178 GLY A O 1
ATOM 1399 N N . ASN A 1 179 ? -1.462 -9.740 -7.726 1.00 83.56 179 ASN A N 1
ATOM 1400 C CA . ASN A 1 179 ? -2.631 -10.294 -8.418 1.00 83.56 179 ASN A CA 1
ATOM 1401 C C . ASN A 1 179 ? -2.263 -11.413 -9.384 1.00 83.56 179 ASN A C 1
ATOM 1403 O O . ASN A 1 179 ? -3.071 -12.307 -9.618 1.00 83.56 179 ASN A O 1
ATOM 1407 N N . ARG A 1 180 ? -1.062 -11.385 -9.964 1.00 79.38 180 ARG A N 1
ATOM 1408 C CA . ARG A 1 180 ? -0.692 -12.377 -10.970 1.00 79.38 180 ARG A CA 1
ATOM 1409 C C . ARG A 1 180 ? -0.429 -13.746 -10.350 1.00 79.38 180 ARG A C 1
ATOM 1411 O O . ARG A 1 180 ? -0.793 -14.754 -10.946 1.00 79.38 180 ARG A O 1
ATOM 1418 N N . THR A 1 181 ? 0.250 -13.788 -9.211 1.00 82.69 181 THR A N 1
ATOM 1419 C CA . THR A 1 181 ? 0.621 -15.045 -8.547 1.00 82.69 181 THR A CA 1
ATOM 1420 C C . THR A 1 181 ? -0.438 -15.549 -7.579 1.00 82.69 181 THR A C 1
ATOM 1422 O O . THR A 1 181 ? -0.527 -16.760 -7.395 1.00 82.69 181 THR A O 1
ATOM 1425 N N . CYS A 1 182 ? -1.252 -14.661 -7.002 1.00 82.00 182 CYS A N 1
ATOM 1426 C CA . CYS A 1 182 ? -2.224 -15.026 -5.967 1.00 82.00 182 CYS A CA 1
ATOM 1427 C C . CYS A 1 182 ? -3.677 -14.672 -6.274 1.00 82.00 182 CYS A C 1
ATOM 1429 O O . CYS A 1 182 ? -4.548 -14.975 -5.461 1.00 82.00 182 CYS A O 1
ATOM 1431 N N . GLY A 1 183 ? -3.963 -14.047 -7.417 1.00 72.38 183 GLY A N 1
ATOM 1432 C CA . GLY A 1 183 ? -5.337 -13.835 -7.858 1.00 72.38 183 GLY A CA 1
ATOM 1433 C C . GLY A 1 183 ? -6.038 -15.169 -8.090 1.00 72.38 183 GLY A C 1
ATOM 1434 O O . GLY A 1 183 ? -5.578 -15.994 -8.883 1.00 72.38 183 GLY A O 1
ATOM 1435 N N . THR A 1 184 ? -7.162 -15.382 -7.406 1.00 56.03 184 THR A N 1
ATOM 1436 C CA . THR A 1 184 ? -8.092 -16.462 -7.736 1.00 56.03 184 THR A CA 1
ATOM 1437 C C . THR A 1 184 ? -8.817 -16.075 -9.025 1.00 56.03 184 THR A C 1
ATOM 1439 O O . THR A 1 184 ? -9.783 -15.325 -8.996 1.00 56.03 184 THR A O 1
ATOM 1442 N N . GLU A 1 185 ? -8.309 -16.597 -10.141 1.00 46.03 185 GLU A N 1
ATOM 1443 C CA . GLU A 1 185 ? -8.938 -16.668 -11.468 1.00 46.03 185 GLU A CA 1
ATOM 1444 C C . GLU A 1 185 ? -8.821 -15.456 -12.427 1.00 46.03 185 GLU A C 1
ATOM 1446 O O . GLU A 1 185 ? -9.246 -14.335 -12.173 1.00 46.03 185 GLU A O 1
ATOM 1451 N N . SER A 1 186 ? -8.389 -15.780 -13.655 1.00 38.09 186 SER A N 1
ATOM 1452 C CA . SER A 1 186 ? -8.980 -15.311 -14.926 1.00 38.09 186 SER A CA 1
ATOM 1453 C C . SER A 1 186 ? -8.619 -13.955 -15.546 1.00 38.09 186 SER A C 1
ATOM 1455 O O . SER A 1 186 ? -9.171 -13.623 -16.595 1.00 38.09 186 SER A O 1
ATOM 1457 N N . HIS A 1 187 ? -7.620 -13.227 -15.051 1.00 39.56 187 HIS A N 1
ATOM 1458 C CA . HIS A 1 187 ? -6.995 -12.177 -15.865 1.00 39.56 187 HIS A CA 1
ATOM 1459 C C . HIS A 1 187 ? -5.640 -12.664 -16.384 1.00 39.56 187 HIS A C 1
ATOM 1461 O O . HIS A 1 187 ? -4.614 -12.404 -15.745 1.00 39.56 187 HIS A O 1
ATOM 1467 N N . PRO A 1 188 ? -5.591 -13.380 -17.538 1.00 39.94 188 PRO A N 1
ATOM 1468 C CA . PRO A 1 188 ? -4.340 -13.454 -18.280 1.00 39.94 188 PRO A CA 1
ATOM 1469 C C . PRO A 1 188 ? -3.812 -12.027 -18.421 1.00 39.94 188 PRO A C 1
ATOM 1471 O O . PRO A 1 188 ? -4.596 -11.076 -18.466 1.00 39.94 188 PRO A O 1
ATOM 1474 N N . LEU A 1 189 ? -2.483 -11.871 -18.446 1.00 42.41 189 LEU A N 1
ATOM 1475 C CA . LEU A 1 189 ? -1.879 -10.612 -18.874 1.00 42.41 189 LEU A CA 1
ATOM 1476 C C . LEU A 1 189 ? -2.712 -10.087 -20.052 1.00 42.41 189 LEU A C 1
ATOM 1478 O O . LEU A 1 189 ? -2.840 -10.855 -21.007 1.00 42.41 189 LEU A O 1
ATOM 1482 N N . PRO A 1 190 ? -3.284 -8.864 -20.008 1.00 40.41 190 PRO A N 1
ATOM 1483 C CA . PRO A 1 190 ? -3.764 -8.237 -21.218 1.00 40.41 190 PRO A CA 1
ATOM 1484 C C . PRO A 1 190 ? -2.710 -8.474 -22.284 1.00 40.41 190 PRO A C 1
ATOM 1486 O O . PRO A 1 190 ? -1.516 -8.230 -22.035 1.00 40.41 190 PRO A O 1
ATOM 1489 N N . GLU A 1 191 ? -3.140 -9.036 -23.411 1.00 44.03 191 GLU A N 1
ATOM 1490 C CA . GLU A 1 191 ? -2.326 -8.990 -24.609 1.00 44.03 191 GLU A CA 1
ATOM 1491 C C . GLU A 1 191 ? -1.881 -7.536 -24.769 1.00 44.03 191 GLU A C 1
ATOM 1493 O O . GLU A 1 191 ? -2.611 -6.610 -24.412 1.00 44.03 191 GLU A O 1
ATOM 1498 N N . LEU A 1 192 ? -0.622 -7.346 -25.153 1.00 49.47 192 LEU A N 1
ATOM 1499 C CA . LEU A 1 192 ? -0.051 -6.024 -25.378 1.00 49.47 192 LEU A CA 1
ATOM 1500 C C . LEU A 1 192 ? -0.891 -5.303 -26.442 1.00 49.47 192 LEU A C 1
ATOM 1502 O O . LEU A 1 192 ? -0.600 -5.405 -27.627 1.00 49.47 192 LEU A O 1
ATOM 1506 N N . GLU A 1 193 ? -1.935 -4.594 -26.032 1.00 42.38 193 GLU A N 1
ATOM 1507 C CA . GLU A 1 193 ? -2.672 -3.679 -26.887 1.00 42.38 193 GLU A CA 1
ATOM 1508 C C . GLU A 1 193 ? -2.120 -2.274 -26.631 1.00 42.38 193 GLU A C 1
ATOM 1510 O O . GLU A 1 193 ? -2.520 -1.584 -25.695 1.00 42.38 193 GLU A O 1
ATOM 1515 N N . GLY A 1 194 ? -1.145 -1.872 -27.453 1.00 56.19 194 GLY A N 1
ATOM 1516 C CA . GLY A 1 194 ? -0.684 -0.485 -27.561 1.00 56.19 194 GLY A CA 1
ATOM 1517 C C . GLY A 1 194 ? 0.755 -0.200 -27.118 1.00 56.19 194 GLY A C 1
ATOM 1518 O O . GLY A 1 194 ? 1.511 -1.089 -26.728 1.00 56.19 194 GLY A O 1
ATOM 1519 N N . ASP A 1 195 ? 1.106 1.087 -27.182 1.00 64.94 195 ASP A N 1
ATOM 1520 C CA . ASP A 1 195 ? 2.439 1.670 -26.955 1.00 64.94 195 ASP A CA 1
ATOM 1521 C C . ASP A 1 195 ? 2.845 1.726 -25.465 1.00 64.94 195 ASP A C 1
ATOM 1523 O O . ASP A 1 195 ? 3.434 2.697 -25.015 1.00 64.94 195 ASP A O 1
ATOM 1527 N N . GLY A 1 196 ? 2.479 0.741 -24.640 1.00 74.62 196 GLY A N 1
ATOM 1528 C CA . GLY A 1 196 ? 2.747 0.767 -23.195 1.00 74.62 196 GLY A CA 1
ATOM 1529 C C . GLY A 1 196 ? 4.016 0.042 -22.749 1.00 74.62 196 GLY A C 1
ATOM 1530 O O . GLY A 1 196 ? 4.641 -0.668 -23.540 1.00 74.62 196 GLY A O 1
ATOM 1531 N N . PRO A 1 197 ? 4.388 0.159 -21.455 1.00 80.94 197 PRO A N 1
ATOM 1532 C CA . PRO A 1 197 ? 5.481 -0.626 -20.902 1.00 80.94 197 PRO A CA 1
ATOM 1533 C C . PRO A 1 197 ? 5.269 -2.116 -21.172 1.00 80.94 197 PRO A C 1
ATOM 1535 O O . PRO A 1 197 ? 4.178 -2.647 -20.949 1.00 80.94 197 PRO A O 1
ATOM 1538 N N . ARG A 1 198 ? 6.327 -2.812 -21.591 1.00 77.81 198 ARG A N 1
ATOM 1539 C CA . ARG A 1 198 ? 6.279 -4.218 -22.034 1.00 77.81 198 ARG A CA 1
ATOM 1540 C C . ARG A 1 198 ? 5.612 -5.183 -21.041 1.00 77.81 198 ARG A C 1
ATOM 1542 O O . ARG A 1 198 ? 4.993 -6.165 -21.446 1.00 77.81 198 ARG A O 1
ATOM 1549 N N . TRP A 1 199 ? 5.766 -4.940 -19.747 1.00 78.94 199 TRP A N 1
ATOM 1550 C CA . TRP A 1 199 ? 5.189 -5.722 -18.654 1.00 78.94 199 TRP A CA 1
ATOM 1551 C C . TRP A 1 199 ? 4.103 -4.955 -17.898 1.00 78.94 199 TRP A C 1
ATOM 1553 O O . TRP A 1 199 ? 3.597 -5.467 -16.903 1.00 78.94 199 TRP A O 1
ATOM 1563 N N . GLY A 1 200 ? 3.713 -3.771 -18.372 1.00 83.44 200 GLY A N 1
ATOM 1564 C CA . GLY A 1 200 ? 2.636 -2.952 -17.825 1.00 83.44 200 GLY A CA 1
ATOM 1565 C C . GLY A 1 200 ? 3.030 -2.050 -16.654 1.00 83.44 200 GLY A C 1
ATOM 1566 O O . GLY A 1 200 ? 4.202 -1.929 -16.281 1.00 83.44 200 GLY A O 1
ATOM 1567 N N . VAL A 1 201 ? 2.004 -1.407 -16.093 1.00 84.81 201 VAL A N 1
ATOM 1568 C CA . VAL A 1 201 ? 2.090 -0.525 -14.927 1.00 84.81 201 VAL A CA 1
ATOM 1569 C C . VAL A 1 201 ? 1.483 -1.230 -13.714 1.00 84.81 201 VAL A C 1
ATOM 1571 O O . VAL A 1 201 ? 0.341 -1.692 -13.767 1.00 84.81 201 VAL A O 1
ATOM 1574 N N . HIS A 1 202 ? 2.231 -1.286 -12.615 1.00 86.00 202 HIS A N 1
ATOM 1575 C CA . HIS A 1 202 ? 1.864 -2.020 -11.408 1.00 86.00 202 HIS A CA 1
ATOM 1576 C C . HIS A 1 202 ? 1.792 -1.096 -10.202 1.00 86.00 202 HIS A C 1
ATOM 1578 O O . HIS A 1 202 ? 2.752 -0.403 -9.894 1.00 86.00 202 HIS A O 1
ATOM 1584 N N . TYR A 1 203 ? 0.673 -1.109 -9.496 1.00 85.75 203 TYR A N 1
ATOM 1585 C CA . TYR A 1 203 ? 0.517 -0.534 -8.171 1.00 85.75 203 TYR A CA 1
ATOM 1586 C C . TYR A 1 203 ? 1.163 -1.448 -7.122 1.00 85.75 203 TYR A C 1
ATOM 1588 O O . TYR A 1 203 ? 0.932 -2.657 -7.116 1.00 85.75 203 TYR A O 1
ATOM 1596 N N . VAL A 1 204 ? 1.956 -0.859 -6.228 1.00 83.00 204 VAL A N 1
ATOM 1597 C CA . VAL A 1 204 ? 2.622 -1.553 -5.126 1.00 83.00 204 VAL A CA 1
ATOM 1598 C C . VAL A 1 204 ? 2.092 -1.025 -3.780 1.00 83.00 204 VAL A C 1
ATOM 1600 O O . VAL A 1 204 ? 2.385 0.127 -3.437 1.00 83.00 204 VAL A O 1
ATOM 1603 N N . PRO A 1 205 ? 1.341 -1.837 -3.009 1.00 78.94 205 PRO A N 1
ATOM 1604 C CA . PRO A 1 205 ? 0.989 -1.526 -1.624 1.00 78.94 205 PRO A CA 1
ATOM 1605 C C . PRO A 1 205 ? 2.230 -1.667 -0.731 1.00 78.94 205 PRO A C 1
ATOM 1607 O O . PRO A 1 205 ? 2.750 -2.768 -0.550 1.00 78.94 205 PRO A O 1
ATOM 1610 N N . LEU A 1 206 ? 2.729 -0.554 -0.187 1.00 70.69 206 LEU A N 1
ATOM 1611 C CA . LEU A 1 206 ? 3.981 -0.518 0.581 1.00 70.69 206 LEU A CA 1
ATOM 1612 C C . LEU A 1 206 ? 3.784 -0.003 2.010 1.00 70.69 206 LEU A C 1
ATOM 1614 O O . LEU A 1 206 ? 3.173 1.047 2.221 1.00 70.69 206 LEU A O 1
ATOM 1618 N N . ASP A 1 207 ? 4.398 -0.708 2.961 1.00 70.06 207 ASP A N 1
ATOM 1619 C CA . ASP A 1 207 ? 4.701 -0.225 4.315 1.00 70.06 207 ASP A CA 1
ATOM 1620 C C . ASP A 1 207 ? 5.891 0.746 4.264 1.00 70.06 207 ASP A C 1
ATOM 1622 O O . ASP A 1 207 ? 6.908 0.457 3.626 1.00 70.06 207 ASP A O 1
ATOM 1626 N N . ALA A 1 208 ? 5.754 1.892 4.940 1.00 60.47 208 ALA A N 1
ATOM 1627 C CA . ALA A 1 208 ? 6.749 2.954 4.937 1.00 60.47 208 ALA A CA 1
ATOM 1628 C C . ALA A 1 208 ? 7.874 2.824 5.973 1.00 60.47 208 ALA A C 1
ATOM 1630 O O . ALA A 1 208 ? 8.768 3.673 6.023 1.00 60.47 208 ALA A O 1
ATOM 1631 N N . HIS A 1 209 ? 7.859 1.814 6.833 1.00 60.34 209 HIS A N 1
ATOM 1632 C CA . HIS A 1 209 ? 8.826 1.775 7.930 1.00 60.34 209 HIS A CA 1
ATOM 1633 C C . HIS A 1 209 ? 9.559 0.457 8.080 1.00 60.34 209 HIS A C 1
ATOM 1635 O O . HIS A 1 209 ? 10.408 0.384 8.970 1.00 60.34 209 HIS A O 1
ATOM 1641 N N . THR A 1 210 ? 9.274 -0.518 7.206 1.00 59.25 210 THR A N 1
ATOM 1642 C CA . THR A 1 210 ? 9.956 -1.815 7.138 1.00 59.25 210 THR A CA 1
ATOM 1643 C C . THR A 1 210 ? 10.167 -2.384 8.530 1.00 59.25 210 THR A C 1
ATOM 1645 O O . THR A 1 210 ? 11.293 -2.585 8.978 1.00 59.25 210 THR A O 1
ATOM 1648 N N . VAL A 1 211 ? 9.057 -2.614 9.234 1.00 54.00 211 VAL A N 1
ATOM 1649 C CA . VAL A 1 211 ? 9.040 -2.944 10.668 1.00 54.00 211 VAL A CA 1
ATOM 1650 C C . VAL A 1 211 ? 10.017 -4.075 11.038 1.00 54.00 211 VAL A C 1
ATOM 1652 O O . VAL A 1 211 ? 10.649 -4.026 12.091 1.00 54.00 211 VAL A O 1
ATOM 1655 N N . ASP A 1 212 ? 10.224 -5.032 10.128 1.00 51.88 212 ASP A N 1
ATOM 1656 C CA . ASP A 1 212 ? 11.164 -6.156 10.258 1.00 51.88 212 ASP A CA 1
ATOM 1657 C C . ASP A 1 212 ? 12.643 -5.730 10.444 1.00 51.88 212 ASP A C 1
ATOM 1659 O O . ASP A 1 212 ? 13.443 -6.499 10.965 1.00 51.88 212 ASP A O 1
ATOM 1663 N N . VAL A 1 213 ? 13.035 -4.519 10.029 1.00 47.34 213 VAL A N 1
ATOM 1664 C CA . VAL A 1 213 ? 14.392 -3.967 10.234 1.00 47.34 213 VAL A CA 1
ATOM 1665 C C . VAL A 1 213 ? 14.563 -3.420 11.655 1.00 47.34 213 VAL A C 1
ATOM 1667 O O . VAL A 1 213 ? 15.681 -3.313 12.158 1.00 47.34 213 VAL A O 1
ATOM 1670 N N . HIS A 1 214 ? 13.461 -3.062 12.312 1.00 49.97 214 HIS A N 1
ATOM 1671 C CA . HIS A 1 214 ? 13.463 -2.387 13.609 1.00 49.97 214 HIS A CA 1
ATOM 1672 C C . HIS A 1 214 ? 12.943 -3.259 14.759 1.00 49.97 214 HIS A C 1
ATOM 1674 O O . HIS A 1 214 ? 13.142 -2.902 15.920 1.00 49.97 214 HIS A O 1
ATOM 1680 N N . LEU A 1 215 ? 12.311 -4.397 14.462 1.00 53.22 215 LEU A N 1
ATOM 1681 C CA . LEU A 1 215 ? 11.893 -5.387 15.448 1.00 53.22 215 LEU A CA 1
ATOM 1682 C C . LEU A 1 215 ? 12.753 -6.648 15.323 1.00 53.22 215 LEU A C 1
ATOM 1684 O O . LEU A 1 215 ? 12.917 -7.201 14.244 1.00 53.22 215 LEU A O 1
ATOM 1688 N N . ASN A 1 216 ? 13.244 -7.162 16.454 1.00 51.72 216 ASN A N 1
ATOM 1689 C CA . ASN A 1 216 ? 13.964 -8.445 16.516 1.00 51.72 216 ASN A CA 1
ATOM 1690 C C . ASN A 1 216 ? 13.027 -9.669 16.365 1.00 51.72 216 ASN A C 1
ATOM 1692 O O . ASN A 1 216 ? 13.412 -10.793 16.683 1.00 51.72 216 ASN A O 1
ATOM 1696 N N . HIS A 1 217 ? 11.780 -9.460 15.942 1.00 56.22 217 HIS A N 1
ATOM 1697 C CA . HIS A 1 217 ? 10.751 -10.479 15.769 1.00 56.22 217 HIS A CA 1
ATOM 1698 C C . HIS A 1 217 ? 9.863 -10.127 14.571 1.00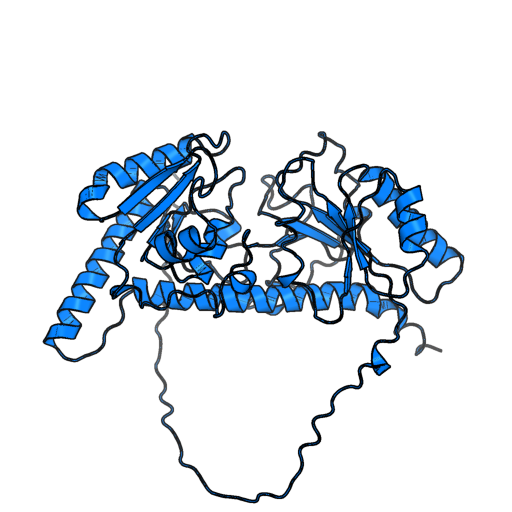 56.22 217 HIS A C 1
ATOM 1700 O O . HIS A 1 217 ? 9.871 -8.991 14.100 1.00 56.22 217 HIS A O 1
ATOM 1706 N N . HIS A 1 218 ? 9.068 -11.092 14.091 1.00 60.09 218 HIS A N 1
ATOM 1707 C CA . HIS A 1 218 ? 8.046 -10.815 13.081 1.00 60.09 218 HIS A CA 1
ATOM 1708 C C . HIS A 1 218 ? 7.150 -9.667 13.548 1.00 60.09 218 HIS A C 1
ATOM 1710 O O . HIS A 1 218 ? 6.674 -9.686 14.683 1.00 60.09 218 HIS A O 1
ATOM 1716 N N . ALA A 1 219 ? 6.939 -8.681 12.681 1.00 64.75 219 ALA A N 1
ATOM 1717 C CA . ALA A 1 219 ? 6.168 -7.478 12.958 1.00 64.75 219 ALA A CA 1
ATOM 1718 C C . ALA A 1 219 ? 4.661 -7.743 13.111 1.00 64.75 219 ALA A C 1
ATOM 1720 O O . ALA A 1 219 ? 3.857 -7.314 12.300 1.00 64.75 219 ALA A O 1
ATOM 1721 N N . THR A 1 220 ? 4.281 -8.477 14.148 1.00 73.06 220 THR A N 1
ATOM 1722 C CA . THR A 1 220 ? 2.902 -8.737 14.558 1.00 73.06 220 THR A CA 1
ATOM 1723 C C . THR A 1 220 ? 2.775 -8.424 16.041 1.00 73.06 220 THR A C 1
ATOM 1725 O O . THR A 1 220 ? 3.716 -8.671 16.798 1.00 73.06 220 THR A O 1
ATOM 1728 N N . SER A 1 221 ? 1.625 -7.909 16.484 1.00 80.62 221 SER A N 1
ATOM 1729 C CA . SER A 1 221 ? 1.370 -7.755 17.918 1.00 80.62 221 SER A CA 1
ATOM 1730 C C . SER A 1 221 ? 1.496 -9.102 18.637 1.00 80.62 221 SER A C 1
ATOM 1732 O O . SER A 1 221 ? 0.968 -10.113 18.175 1.00 80.62 221 SER A O 1
ATOM 1734 N N . ASN A 1 222 ? 2.163 -9.105 19.793 1.00 79.94 222 ASN A N 1
ATOM 1735 C CA . ASN A 1 222 ? 2.246 -10.279 20.667 1.00 79.94 222 ASN A CA 1
ATOM 1736 C C . ASN A 1 222 ? 0.937 -10.527 21.442 1.00 79.94 222 ASN A C 1
ATOM 1738 O O . ASN A 1 222 ? 0.813 -11.542 22.125 1.00 79.94 222 ASN A O 1
ATOM 1742 N N . TYR A 1 223 ? -0.031 -9.608 21.351 1.00 85.38 223 TYR A N 1
ATOM 1743 C CA . TYR A 1 223 ? -1.308 -9.696 22.048 1.00 85.38 223 TYR A CA 1
ATOM 1744 C C . TYR A 1 223 ? -2.443 -10.072 21.084 1.00 85.38 223 TYR A C 1
ATOM 1746 O O . TYR A 1 223 ? -2.605 -9.410 20.045 1.00 85.38 223 TYR A O 1
ATOM 1754 N N . PRO A 1 224 ? -3.280 -11.074 21.434 1.00 89.88 224 PRO A N 1
ATOM 1755 C CA . PRO A 1 224 ? -4.550 -11.272 20.743 1.00 89.88 224 PRO A CA 1
ATOM 1756 C C . PRO A 1 224 ? -5.399 -10.008 20.881 1.00 89.88 224 PRO A C 1
ATOM 1758 O O . PRO A 1 224 ? -5.233 -9.245 21.839 1.00 89.88 224 PRO A O 1
ATOM 1761 N N . THR A 1 225 ? -6.314 -9.783 19.942 1.00 92.81 225 THR A N 1
ATOM 1762 C CA . THR A 1 225 ? -7.081 -8.534 19.859 1.00 92.81 225 THR A CA 1
ATOM 1763 C C . THR A 1 225 ? -7.806 -8.235 21.172 1.00 92.81 225 THR A C 1
ATOM 1765 O O . THR A 1 225 ? -7.747 -7.115 21.672 1.00 92.81 225 THR A O 1
ATOM 1768 N N . SER A 1 226 ? -8.353 -9.258 21.827 1.00 91.75 226 SER A N 1
ATOM 1769 C CA . SER A 1 226 ? -9.072 -9.119 23.097 1.00 91.75 226 SER A CA 1
ATOM 1770 C C . SER A 1 226 ? -8.256 -8.559 24.267 1.00 91.75 226 SER A C 1
ATOM 1772 O O . SER A 1 226 ? -8.846 -7.994 25.188 1.00 91.75 226 SER A O 1
ATOM 1774 N N . LEU A 1 227 ? -6.927 -8.710 24.254 1.00 92.69 227 LEU A N 1
ATOM 1775 C CA . LEU A 1 227 ? -6.034 -8.252 25.327 1.00 92.69 227 LEU A CA 1
ATOM 1776 C C . LEU A 1 227 ? -5.404 -6.885 25.048 1.00 92.69 227 LEU A C 1
ATOM 1778 O O . LEU A 1 227 ? -4.655 -6.371 25.878 1.00 92.69 227 LEU A O 1
ATOM 1782 N N . ARG A 1 228 ? -5.684 -6.286 23.889 1.00 93.56 228 ARG A N 1
ATOM 1783 C CA . ARG A 1 228 ? -5.121 -4.988 23.525 1.00 93.56 228 ARG A CA 1
ATOM 1784 C C . ARG A 1 228 ? -5.820 -3.862 24.299 1.00 93.56 228 ARG A C 1
ATOM 1786 O O . ARG A 1 228 ? -7.053 -3.823 24.315 1.00 93.56 228 ARG A O 1
ATOM 1793 N N . PRO A 1 229 ? -5.063 -2.958 24.947 1.00 92.62 229 PRO A N 1
ATOM 1794 C CA . PRO A 1 229 ? -5.622 -1.975 25.875 1.00 92.62 229 PRO A CA 1
ATOM 1795 C C . PRO A 1 229 ? -6.415 -0.856 25.189 1.00 92.62 229 PRO A C 1
ATOM 1797 O O . PRO A 1 229 ? -7.368 -0.343 25.776 1.00 92.62 229 PRO A O 1
ATOM 1800 N N . ALA A 1 230 ? -6.045 -0.471 23.965 1.00 93.69 230 ALA A N 1
ATOM 1801 C CA . ALA A 1 230 ? -6.775 0.526 23.193 1.00 93.69 230 ALA A CA 1
ATOM 1802 C C . ALA A 1 230 ? -7.753 -0.168 22.241 1.00 93.69 230 ALA A C 1
ATOM 1804 O O . ALA A 1 230 ? -7.386 -1.040 21.453 1.00 93.69 230 ALA A O 1
ATOM 1805 N N . ASN A 1 231 ? -9.018 0.233 22.281 1.00 95.81 231 ASN A N 1
ATOM 1806 C CA . ASN A 1 231 ? -10.023 -0.294 21.358 1.00 95.81 231 ASN A CA 1
ATOM 1807 C C . ASN A 1 231 ? -9.853 0.307 19.961 1.00 95.81 231 ASN A C 1
ATOM 1809 O O . ASN A 1 231 ? -10.027 -0.403 18.973 1.00 95.81 231 ASN A O 1
ATOM 1813 N N . CYS A 1 232 ? -9.477 1.586 19.865 1.00 95.88 232 CYS A N 1
ATOM 1814 C CA . CYS A 1 232 ? -9.015 2.134 18.601 1.00 95.88 232 CYS A CA 1
ATOM 1815 C C . CYS A 1 232 ? -7.922 3.195 18.747 1.00 95.88 232 CYS A C 1
ATOM 1817 O O . CYS A 1 232 ? -7.816 3.833 19.796 1.00 95.88 232 CYS A O 1
ATOM 1819 N N . SER A 1 233 ? -7.122 3.396 17.696 1.00 94.25 233 SER A N 1
ATOM 1820 C CA . SER A 1 233 ? -6.103 4.449 17.672 1.00 94.25 233 SER A CA 1
ATOM 1821 C C . SER A 1 233 ? -5.919 5.128 16.316 1.00 94.25 233 SER A C 1
ATOM 1823 O O . SER A 1 233 ? -6.200 4.578 15.246 1.00 94.25 233 SER A O 1
ATOM 1825 N N . PHE A 1 234 ? -5.407 6.355 16.383 1.00 93.06 234 PHE A N 1
ATOM 1826 C CA . PHE A 1 234 ? -4.904 7.140 15.269 1.00 93.06 234 PHE A CA 1
ATOM 1827 C C . PHE A 1 234 ? -3.850 8.121 15.771 1.00 93.06 234 PHE A C 1
ATOM 1829 O O . PHE A 1 234 ? -4.100 8.861 16.713 1.00 93.06 234 PHE A O 1
ATOM 1836 N N . ILE A 1 235 ? -2.721 8.214 15.075 1.00 89.75 235 ILE A N 1
ATOM 1837 C CA . ILE A 1 235 ? -1.774 9.324 15.225 1.00 89.75 235 ILE A CA 1
ATOM 1838 C C . ILE A 1 235 ? -1.417 9.865 13.850 1.00 89.75 235 ILE A C 1
ATOM 1840 O O . ILE A 1 235 ? -1.042 9.101 12.967 1.00 89.75 235 ILE A O 1
ATOM 1844 N N . GLY A 1 236 ? -1.521 11.163 13.598 1.00 86.88 236 GLY A N 1
ATOM 1845 C CA . GLY A 1 236 ? -1.066 11.701 12.319 1.00 86.88 236 GLY A CA 1
ATOM 1846 C C . GLY A 1 236 ? -1.377 13.165 12.088 1.00 86.88 236 GLY A C 1
ATOM 1847 O O . GLY A 1 236 ? -1.989 13.838 12.902 1.00 86.88 236 GLY A O 1
ATOM 1848 N N . ARG A 1 237 ? -0.973 13.664 10.922 1.00 85.56 237 ARG A N 1
ATOM 1849 C CA . ARG A 1 237 ? -1.133 15.078 10.571 1.00 85.56 237 ARG A CA 1
ATOM 1850 C C . ARG A 1 237 ? -2.590 15.503 10.436 1.00 85.56 237 ARG A C 1
ATOM 1852 O O . ARG A 1 237 ? -3.363 14.822 9.762 1.00 85.56 237 ARG A O 1
ATOM 1859 N N . SER A 1 238 ? -2.955 16.644 11.009 1.00 83.12 238 SER A N 1
ATOM 1860 C CA . SER A 1 238 ? -4.273 17.263 10.791 1.00 83.12 238 SER A CA 1
ATOM 1861 C C . SER A 1 238 ? -4.333 18.077 9.500 1.00 83.12 238 SER A C 1
ATOM 1863 O O . SER A 1 238 ? -5.401 18.223 8.920 1.00 83.12 238 SER A O 1
ATOM 1865 N N . ASP A 1 239 ? -3.194 18.575 9.018 1.00 80.00 239 ASP A N 1
ATOM 1866 C CA . ASP A 1 239 ? -3.078 19.606 7.982 1.00 80.00 239 ASP A CA 1
ATOM 1867 C C . ASP A 1 239 ? -2.838 19.057 6.560 1.00 80.00 239 ASP A C 1
ATOM 1869 O O . ASP A 1 239 ? -2.300 19.736 5.679 1.00 80.00 239 ASP A O 1
ATOM 1873 N N . VAL A 1 240 ? -3.240 17.812 6.301 1.00 80.56 240 VAL A N 1
ATOM 1874 C CA . VAL A 1 240 ? -3.033 17.167 4.999 1.00 80.56 240 VAL A CA 1
ATOM 1875 C C . VAL A 1 240 ? -4.007 17.745 3.973 1.00 80.56 240 VAL A C 1
ATOM 1877 O O . VAL A 1 240 ? -5.141 17.292 3.863 1.00 80.56 240 VAL A O 1
ATOM 1880 N N . LYS A 1 241 ? -3.556 18.738 3.191 1.00 79.56 241 LYS A N 1
ATOM 1881 C CA . LYS A 1 241 ? -4.381 19.534 2.251 1.00 79.56 241 LYS A CA 1
ATOM 1882 C C . LYS A 1 241 ? -5.400 18.732 1.429 1.00 79.56 241 LYS A C 1
ATOM 1884 O O . LYS A 1 241 ? -6.512 19.202 1.230 1.00 79.56 241 LYS A O 1
ATOM 1889 N N . ARG A 1 242 ? -5.025 17.545 0.938 1.00 76.19 242 ARG A N 1
ATOM 1890 C CA . ARG A 1 242 ? -5.877 16.697 0.080 1.00 76.19 242 ARG A CA 1
ATOM 1891 C C . ARG A 1 242 ? -6.912 15.861 0.842 1.00 76.19 242 ARG A C 1
ATOM 1893 O O . ARG A 1 242 ? -7.855 15.387 0.221 1.00 76.19 242 ARG A O 1
ATOM 1900 N N . SER A 1 243 ? -6.761 15.703 2.155 1.00 84.31 243 SER A N 1
ATOM 1901 C CA . SER A 1 243 ? -7.640 14.901 3.012 1.00 84.31 243 SER A CA 1
ATOM 1902 C C . SER A 1 243 ? -8.137 15.679 4.238 1.00 84.31 243 SER A C 1
ATOM 1904 O O . SER A 1 243 ? -8.542 15.066 5.220 1.00 84.31 243 SER A O 1
ATOM 1906 N N . LEU A 1 244 ? -8.097 17.021 4.217 1.00 87.19 244 LEU A N 1
ATOM 1907 C CA . LEU A 1 244 ? -8.519 17.864 5.349 1.00 87.19 244 LEU A CA 1
ATOM 1908 C C . LEU A 1 244 ? -9.949 17.537 5.791 1.00 87.19 244 LEU A C 1
ATOM 1910 O O . LEU A 1 244 ? -10.192 17.281 6.965 1.00 87.19 244 LEU A O 1
ATOM 1914 N N . HIS A 1 245 ? -10.883 17.508 4.837 1.00 90.56 245 HIS A N 1
ATOM 1915 C CA . HIS A 1 245 ? -12.293 17.228 5.113 1.00 90.56 245 HIS A CA 1
ATOM 1916 C C . HIS A 1 245 ? -12.516 15.806 5.622 1.00 90.56 245 HIS A C 1
ATOM 1918 O O . HIS A 1 245 ? -13.324 15.591 6.515 1.00 90.56 245 HIS A O 1
ATOM 1924 N N . GLU A 1 246 ? -11.774 14.845 5.084 1.00 90.88 246 GLU A N 1
ATOM 1925 C CA . GLU A 1 246 ? -11.927 13.437 5.428 1.00 90.88 246 GLU A CA 1
ATOM 1926 C C . GLU A 1 246 ? -11.347 13.132 6.821 1.00 90.88 246 GLU A C 1
ATOM 1928 O O . GLU A 1 246 ? -12.010 12.486 7.628 1.00 90.88 246 GLU A O 1
ATOM 1933 N N . ARG A 1 247 ? -10.201 13.724 7.181 1.00 91.38 247 ARG A N 1
ATOM 1934 C CA . ARG A 1 247 ? -9.652 13.658 8.547 1.00 91.38 247 ARG A CA 1
ATOM 1935 C C . ARG A 1 247 ? -10.507 14.403 9.566 1.00 91.38 247 ARG A C 1
ATOM 1937 O O . ARG A 1 247 ? -10.614 13.949 10.702 1.00 91.38 247 ARG A O 1
ATOM 1944 N N . ALA A 1 248 ? -11.107 15.528 9.177 1.00 92.19 248 ALA A N 1
ATOM 1945 C CA . ALA A 1 248 ? -12.060 16.240 10.023 1.00 92.19 248 ALA A CA 1
ATOM 1946 C C . ALA A 1 248 ? -13.319 15.395 10.268 1.00 92.19 248 ALA A C 1
ATOM 1948 O O . ALA A 1 248 ? -13.725 15.252 11.414 1.00 92.19 248 ALA A O 1
ATOM 1949 N N . ALA A 1 249 ? -13.876 14.769 9.225 1.00 94.06 249 ALA A N 1
ATOM 1950 C CA . ALA A 1 249 ? -15.028 13.877 9.346 1.00 94.06 249 ALA A CA 1
ATOM 1951 C C . ALA A 1 249 ? -14.729 12.658 10.233 1.00 94.06 249 ALA A C 1
ATOM 1953 O O . ALA A 1 249 ? -15.525 12.346 11.116 1.00 94.06 249 ALA A O 1
ATOM 1954 N N . MET A 1 250 ? -13.561 12.023 10.062 1.00 95.38 250 MET A N 1
ATOM 1955 C CA . MET A 1 250 ? -13.085 10.961 10.956 1.00 95.38 250 MET A CA 1
ATOM 1956 C C . MET A 1 250 ? -13.041 11.438 12.406 1.00 95.38 250 MET A C 1
ATOM 1958 O O . MET A 1 250 ? -13.569 10.776 13.294 1.00 95.38 250 MET A O 1
ATOM 1962 N N . LYS A 1 251 ? -12.396 12.588 12.645 1.00 94.19 251 LYS A N 1
ATOM 1963 C CA . LYS A 1 251 ? -12.247 13.160 13.982 1.00 94.19 251 LYS A CA 1
ATOM 1964 C C . LYS A 1 251 ? -13.612 13.385 14.626 1.00 94.19 251 LYS A C 1
ATOM 1966 O O . LYS A 1 251 ? -13.826 12.898 15.728 1.00 94.19 251 LYS A O 1
ATOM 1971 N N . THR A 1 252 ? -14.524 14.060 13.929 1.00 94.56 252 THR A N 1
ATOM 1972 C CA . THR A 1 252 ? -15.876 14.340 14.423 1.00 94.56 252 THR A CA 1
ATOM 1973 C C . THR A 1 252 ? -16.627 13.053 14.758 1.00 94.56 252 THR A C 1
ATOM 1975 O O . THR A 1 252 ? -17.083 12.907 15.888 1.00 94.56 252 THR A O 1
ATOM 1978 N N . ALA A 1 253 ? -16.675 12.087 13.835 1.00 94.62 253 ALA A N 1
ATOM 1979 C CA . ALA A 1 253 ? -17.394 10.830 14.049 1.00 94.62 253 ALA A CA 1
ATOM 1980 C C . ALA A 1 253 ? -16.835 10.021 15.235 1.00 94.62 253 ALA A C 1
ATOM 1982 O O . ALA A 1 253 ? -17.583 9.382 15.972 1.00 94.62 253 ALA A O 1
ATOM 1983 N N . VAL A 1 254 ? -15.513 10.047 15.442 1.00 93.81 254 VAL A N 1
ATOM 1984 C CA . VAL A 1 254 ? -14.885 9.361 16.578 1.00 93.81 254 VAL A CA 1
ATOM 1985 C C . VAL A 1 254 ? -15.097 10.128 17.880 1.00 93.81 254 VAL A C 1
ATOM 1987 O O . VAL A 1 254 ? -15.379 9.495 18.889 1.00 93.81 254 VAL A O 1
ATOM 1990 N N . GLU A 1 255 ? -14.992 11.459 17.892 1.00 91.69 255 GLU A N 1
ATOM 1991 C CA . GLU A 1 255 ? -15.187 12.283 19.096 1.00 91.69 255 GLU A CA 1
ATOM 1992 C C . GLU A 1 255 ? -16.619 12.193 19.638 1.00 91.69 255 GLU A C 1
ATOM 1994 O O . GLU A 1 255 ? -16.796 12.074 20.851 1.00 91.69 255 GLU A O 1
ATOM 1999 N N . GLU A 1 256 ? -17.624 12.139 18.759 1.00 90.62 256 GLU A N 1
ATOM 2000 C CA . GLU A 1 256 ? -19.036 11.931 19.124 1.00 90.62 256 GLU A CA 1
ATOM 2001 C C . GLU A 1 256 ? -19.273 10.624 19.908 1.00 90.62 256 GLU A C 1
ATOM 2003 O O . GLU A 1 256 ? -20.232 10.512 20.674 1.00 90.62 256 GLU A O 1
ATOM 2008 N N . HIS A 1 257 ? -18.370 9.648 19.771 1.00 86.88 257 HIS A N 1
ATOM 2009 C CA . HIS A 1 257 ? -18.457 8.327 20.398 1.00 86.88 257 HIS A CA 1
ATOM 2010 C C . HIS A 1 257 ? -17.207 7.941 21.214 1.00 86.88 257 HIS A C 1
ATOM 2012 O O . HIS A 1 257 ? -17.085 6.808 21.687 1.00 86.88 257 HIS A O 1
ATOM 2018 N N . GLY A 1 258 ? -16.266 8.869 21.410 1.00 73.06 258 GLY A N 1
ATOM 2019 C CA . GLY A 1 258 ? -14.901 8.550 21.840 1.00 73.06 258 GLY A CA 1
ATOM 2020 C C . GLY A 1 258 ? -14.819 8.004 23.263 1.00 73.06 258 GLY A C 1
ATOM 2021 O O . GLY A 1 258 ? -14.041 7.086 23.532 1.00 73.06 258 GLY A O 1
ATOM 2022 N N . ALA A 1 259 ? -15.675 8.514 24.155 1.00 75.62 259 ALA A N 1
ATOM 2023 C CA . ALA A 1 259 ? -15.759 8.067 25.546 1.00 75.62 259 ALA A CA 1
ATOM 2024 C C . ALA A 1 259 ? -16.265 6.620 25.676 1.00 75.62 259 ALA A C 1
ATOM 2026 O O . ALA A 1 259 ? -15.829 5.895 26.565 1.00 75.62 259 ALA A O 1
ATOM 2027 N N . GLU A 1 260 ? -17.158 6.189 24.781 1.00 83.06 260 GLU A N 1
ATOM 2028 C CA . GLU A 1 260 ? -17.694 4.823 24.758 1.00 83.06 260 GLU A CA 1
ATOM 2029 C C . GLU A 1 260 ? -16.675 3.845 24.167 1.00 83.06 260 GLU A C 1
ATOM 2031 O O . GLU A 1 260 ? -16.503 2.730 24.661 1.00 83.06 260 GLU A O 1
ATOM 2036 N N . MET A 1 261 ? -15.978 4.272 23.112 1.00 89.25 261 MET A N 1
ATOM 2037 C CA . MET A 1 261 ? -15.083 3.395 22.376 1.00 89.25 261 MET A CA 1
ATOM 2038 C C . MET A 1 261 ? -13.681 3.301 22.969 1.00 89.25 261 MET A C 1
ATOM 2040 O O . MET A 1 261 ? -12.993 2.387 22.560 1.00 89.25 261 MET A O 1
ATOM 2044 N N . ASN A 1 262 ? -13.236 4.143 23.912 1.00 92.19 262 ASN A N 1
ATOM 2045 C CA . ASN A 1 262 ? -11.829 4.191 24.368 1.00 92.19 262 ASN A CA 1
ATOM 2046 C C . ASN A 1 262 ? -10.844 4.323 23.185 1.00 92.19 262 ASN A C 1
ATOM 2048 O O . ASN A 1 262 ? -9.939 3.504 22.985 1.00 92.19 262 ASN A O 1
ATOM 2052 N N . CYS A 1 263 ? -11.092 5.335 22.356 1.00 92.75 263 CYS A N 1
ATOM 2053 C CA . CYS A 1 263 ? -10.322 5.623 21.153 1.00 92.75 263 CYS A CA 1
ATOM 2054 C C . CYS A 1 263 ? -9.260 6.698 21.403 1.00 92.75 263 CYS A C 1
ATOM 2056 O O . CYS A 1 263 ? -9.569 7.777 21.907 1.00 92.75 263 CYS A O 1
ATOM 2058 N N . GLN A 1 264 ? -8.019 6.429 21.004 1.00 91.31 264 GLN A N 1
ATOM 2059 C CA . GLN A 1 264 ? -6.894 7.355 21.133 1.00 91.31 264 GLN A CA 1
ATOM 2060 C C . GLN A 1 264 ? -6.620 8.035 19.790 1.00 91.31 264 GLN A C 1
ATOM 2062 O O . GLN A 1 264 ? -6.012 7.440 18.904 1.00 91.31 264 GLN A O 1
ATOM 2067 N N . VAL A 1 265 ? -7.084 9.274 19.620 1.00 91.25 265 VAL A N 1
ATOM 2068 C CA . VAL A 1 265 ? -6.882 10.052 18.387 1.00 91.25 265 VAL A CA 1
ATOM 2069 C C . VAL A 1 265 ? -5.958 11.229 18.666 1.00 91.25 265 VAL A C 1
ATOM 2071 O O . VAL A 1 265 ? -6.307 12.150 19.399 1.00 91.25 265 VAL A O 1
ATOM 2074 N N . GLU A 1 266 ? -4.785 11.212 18.045 1.00 90.50 266 GLU A N 1
ATOM 2075 C CA . GLU A 1 266 ? -3.742 12.217 18.206 1.00 90.50 266 GLU A CA 1
ATOM 2076 C C . GLU A 1 266 ? -3.446 12.901 16.864 1.00 90.50 266 GLU A C 1
ATOM 2078 O O . GLU A 1 266 ? -3.107 12.257 15.866 1.00 90.50 266 GLU A O 1
ATOM 2083 N N . PHE A 1 267 ? -3.563 14.230 16.832 1.00 89.75 267 PHE A N 1
ATOM 2084 C CA . PHE A 1 267 ? -3.179 15.027 15.670 1.00 89.75 267 PHE A CA 1
ATOM 2085 C C . PHE A 1 267 ? -1.860 15.754 15.917 1.00 89.75 267 PHE A C 1
ATOM 2087 O O . PHE A 1 267 ? -1.751 16.572 16.827 1.00 89.75 267 PHE A O 1
ATOM 2094 N N . THR A 1 268 ? -0.874 15.482 15.069 1.00 85.88 268 THR A N 1
ATOM 2095 C CA . THR A 1 268 ? 0.521 15.916 15.226 1.00 85.88 268 THR A CA 1
ATOM 2096 C C . THR A 1 268 ? 0.988 16.778 14.046 1.00 85.88 268 THR A C 1
ATOM 2098 O O . THR A 1 268 ? 0.332 16.848 13.008 1.00 85.88 268 THR A O 1
ATOM 2101 N N . SER A 1 269 ? 2.144 17.442 14.164 1.00 79.69 269 SER A N 1
ATOM 2102 C CA . SER A 1 269 ? 2.733 18.257 13.079 1.00 79.69 269 SER A CA 1
ATOM 2103 C C . SER A 1 269 ? 3.334 17.427 11.933 1.00 79.69 269 SER A C 1
ATOM 2105 O O . SER A 1 269 ? 3.483 17.908 10.811 1.00 79.69 269 SER A O 1
ATOM 2107 N N . GLY A 1 270 ? 3.658 16.161 12.199 1.00 72.50 270 GLY A N 1
ATOM 2108 C CA . GLY A 1 270 ? 4.211 15.191 11.252 1.00 72.50 270 GLY A CA 1
ATOM 2109 C C . GLY A 1 270 ? 3.637 13.796 11.496 1.00 72.50 270 GLY A C 1
ATOM 2110 O O . GLY A 1 270 ? 3.021 13.556 12.532 1.00 72.50 270 GLY A O 1
ATOM 2111 N N . PHE A 1 271 ? 3.809 12.864 10.557 1.00 71.06 271 PHE A N 1
ATOM 2112 C CA . PHE A 1 271 ? 3.438 11.464 10.797 1.00 71.06 271 PHE A CA 1
ATOM 2113 C C . PHE A 1 271 ? 4.236 10.919 11.991 1.00 71.06 271 PHE A C 1
ATOM 2115 O O . PHE A 1 271 ? 5.458 11.040 11.988 1.00 71.06 271 PHE A O 1
ATOM 2122 N N . ALA A 1 272 ? 3.543 10.389 13.007 1.00 70.81 272 ALA A N 1
ATOM 2123 C CA . ALA A 1 272 ? 4.135 9.904 14.261 1.00 70.81 272 ALA A CA 1
ATOM 2124 C C . ALA A 1 272 ? 5.137 10.885 14.918 1.00 70.81 272 ALA A C 1
ATOM 2126 O O . ALA A 1 272 ? 6.099 10.470 15.564 1.00 70.81 272 ALA A O 1
ATOM 2127 N N . ALA A 1 273 ? 4.950 12.199 14.729 1.00 78.62 273 ALA A N 1
ATOM 2128 C CA . ALA A 1 273 ? 5.909 13.189 15.210 1.00 78.62 273 ALA A CA 1
ATOM 2129 C C . ALA A 1 273 ? 6.055 13.126 16.737 1.00 78.62 273 ALA A C 1
ATOM 2131 O O . ALA A 1 273 ? 5.062 13.113 17.456 1.00 78.62 273 ALA A O 1
ATOM 2132 N N . GLY A 1 274 ? 7.303 13.114 17.209 1.00 79.25 274 GLY A N 1
ATOM 2133 C CA . GLY A 1 274 ? 7.629 12.991 18.631 1.00 79.25 274 GLY A CA 1
ATOM 2134 C C . GLY A 1 274 ? 7.779 11.552 19.131 1.00 79.25 274 GLY A C 1
ATOM 2135 O O . GLY A 1 274 ? 8.150 11.376 20.286 1.00 79.25 274 GLY A O 1
ATOM 2136 N N . LYS A 1 275 ? 7.554 10.540 18.280 1.00 80.62 275 LYS A N 1
ATOM 2137 C CA . LYS A 1 275 ? 7.753 9.123 18.610 1.00 80.62 275 LYS A CA 1
ATOM 2138 C C . LYS A 1 275 ? 8.842 8.509 17.736 1.00 80.62 275 LYS A C 1
ATOM 2140 O O . LYS A 1 275 ? 8.980 8.824 16.553 1.00 80.62 275 LYS A O 1
ATOM 2145 N N . THR A 1 276 ? 9.619 7.600 18.308 1.00 81.62 276 THR A N 1
ATOM 2146 C CA . THR A 1 276 ? 10.467 6.689 17.537 1.00 81.62 276 THR A CA 1
ATOM 2147 C C . THR A 1 276 ? 9.596 5.704 16.752 1.00 81.62 276 THR A C 1
ATOM 2149 O O . THR A 1 276 ? 8.456 5.423 17.127 1.00 81.62 276 THR A O 1
ATOM 2152 N N . LYS A 1 277 ? 10.139 5.108 15.680 1.00 77.06 277 LYS A N 1
ATOM 2153 C CA . LYS A 1 277 ? 9.435 4.042 14.941 1.00 77.06 277 LYS A CA 1
ATOM 2154 C C . LYS A 1 277 ? 9.020 2.897 15.874 1.00 77.06 277 LYS A C 1
ATOM 2156 O O . LYS A 1 277 ? 7.905 2.401 15.779 1.00 77.06 277 LYS A O 1
ATOM 2161 N N . PHE A 1 278 ? 9.903 2.509 16.797 1.00 79.31 278 PHE A N 1
ATOM 2162 C CA . PHE A 1 278 ? 9.628 1.454 17.771 1.00 79.31 278 PHE A CA 1
ATOM 2163 C C . PHE A 1 278 ? 8.419 1.788 18.652 1.00 79.31 278 PHE A C 1
ATOM 2165 O O . PHE A 1 278 ? 7.552 0.934 18.826 1.00 79.31 278 PHE A O 1
ATOM 2172 N N . GLU A 1 279 ? 8.345 3.014 19.176 1.00 84.00 279 GLU A N 1
ATOM 2173 C CA . GLU A 1 279 ? 7.215 3.471 19.993 1.00 84.00 279 GLU A CA 1
ATOM 2174 C C . GLU A 1 279 ? 5.917 3.506 19.189 1.00 84.00 279 GLU A C 1
ATOM 2176 O O . GLU A 1 279 ? 4.905 2.990 19.652 1.00 84.00 279 GLU A O 1
ATOM 2181 N N . TYR A 1 280 ? 5.955 4.037 17.966 1.00 85.31 280 TYR A N 1
ATOM 2182 C CA . TYR A 1 280 ? 4.792 4.061 17.080 1.00 85.31 280 TYR A CA 1
ATOM 2183 C C . TYR A 1 280 ? 4.219 2.652 16.849 1.00 85.31 280 TYR A C 1
ATOM 2185 O O . TYR A 1 280 ? 3.035 2.401 17.082 1.00 85.31 280 TYR A O 1
ATOM 2193 N N . PHE A 1 281 ? 5.066 1.693 16.463 1.00 84.56 281 PHE A N 1
ATOM 2194 C CA . PHE A 1 281 ? 4.609 0.327 16.211 1.00 84.56 281 PHE A CA 1
ATOM 2195 C C . PHE A 1 281 ? 4.140 -0.381 17.478 1.00 84.56 281 PHE A C 1
ATOM 2197 O O . PHE A 1 281 ? 3.072 -0.991 17.464 1.00 84.56 281 PHE A O 1
ATOM 2204 N N . ASN A 1 282 ? 4.908 -0.313 18.566 1.00 83.38 282 ASN A N 1
ATOM 2205 C CA . ASN A 1 282 ? 4.626 -1.111 19.758 1.00 83.38 282 ASN A CA 1
ATOM 2206 C C . ASN A 1 282 ? 3.575 -0.507 20.676 1.00 83.38 282 ASN A C 1
ATOM 2208 O O . ASN A 1 282 ? 2.935 -1.272 21.385 1.00 83.38 282 ASN A O 1
ATOM 2212 N N . TYR A 1 283 ? 3.394 0.813 20.691 1.00 84.56 283 TYR A N 1
ATOM 2213 C CA . TYR A 1 283 ? 2.465 1.464 21.614 1.00 84.56 283 TYR A CA 1
ATOM 2214 C C . TYR A 1 283 ? 1.209 1.988 20.931 1.00 84.56 283 TYR A C 1
ATOM 2216 O O . TYR A 1 283 ? 0.149 1.928 21.545 1.00 84.56 283 TYR A O 1
ATOM 2224 N N . ASP A 1 284 ? 1.281 2.411 19.666 1.00 85.62 284 ASP A N 1
ATOM 2225 C CA . ASP A 1 284 ? 0.102 2.955 18.984 1.00 85.62 284 ASP A CA 1
ATOM 2226 C C . ASP A 1 284 ? -0.602 1.904 18.124 1.00 85.62 284 ASP A C 1
ATOM 2228 O O . ASP A 1 284 ? -1.833 1.811 18.150 1.00 85.62 284 ASP A O 1
ATOM 2232 N N . ILE A 1 285 ? 0.151 1.088 17.375 1.00 89.56 285 ILE A N 1
ATOM 2233 C CA . ILE A 1 285 ? -0.448 0.072 16.497 1.00 89.56 285 ILE A CA 1
ATOM 2234 C C . ILE A 1 285 ? -0.671 -1.255 17.230 1.00 89.56 285 ILE A C 1
ATOM 2236 O O . ILE A 1 285 ? -1.802 -1.730 17.312 1.00 89.56 285 ILE A O 1
ATOM 2240 N N . ALA A 1 286 ? 0.384 -1.867 17.777 1.00 88.62 286 ALA A N 1
ATOM 2241 C CA . ALA A 1 286 ? 0.321 -3.219 18.345 1.00 88.62 286 ALA A CA 1
ATOM 2242 C C . ALA A 1 286 ? -0.635 -3.342 19.541 1.00 88.62 286 ALA A C 1
ATOM 2244 O O . ALA A 1 286 ? -1.162 -4.425 19.804 1.00 88.62 286 ALA A O 1
ATOM 2245 N N . MET A 1 287 ? -0.848 -2.240 20.262 1.00 91.25 287 MET A N 1
ATOM 2246 C CA . MET A 1 287 ? -1.708 -2.158 21.449 1.00 91.25 287 MET A CA 1
ATOM 2247 C C . MET A 1 287 ? -3.142 -1.746 21.127 1.00 91.25 287 MET A C 1
ATOM 2249 O O . MET A 1 287 ? -3.949 -1.581 22.044 1.00 91.25 287 MET A O 1
ATOM 2253 N N . SER A 1 288 ? -3.468 -1.603 19.844 1.00 94.94 288 SER A N 1
ATOM 2254 C CA . SER A 1 288 ? -4.789 -1.192 19.391 1.00 94.94 288 SER A CA 1
ATOM 2255 C C . SER A 1 288 ? -5.516 -2.343 18.721 1.00 94.94 288 SER A C 1
ATOM 2257 O O . SER A 1 288 ? -4.946 -3.083 17.914 1.00 94.94 288 SER A O 1
ATOM 2259 N N . LYS A 1 289 ? -6.795 -2.517 19.053 1.00 97.00 289 LYS A N 1
ATOM 2260 C CA . LYS A 1 289 ? -7.658 -3.493 18.376 1.00 97.00 289 LYS A CA 1
ATOM 2261 C C . LYS A 1 289 ? -7.958 -3.051 16.954 1.00 97.00 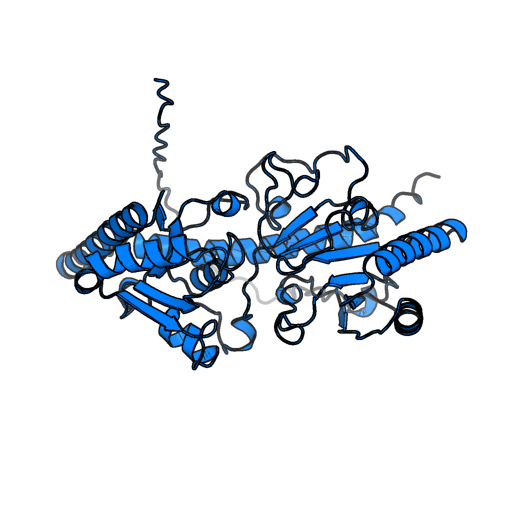289 LYS A C 1
ATOM 2263 O O . LYS A 1 289 ? -7.775 -3.826 16.018 1.00 97.00 289 LYS A O 1
ATOM 2268 N N . ILE A 1 290 ? -8.373 -1.793 16.817 1.00 97.75 290 ILE A N 1
ATOM 2269 C CA . ILE A 1 290 ? -8.757 -1.158 15.560 1.00 97.75 290 ILE A CA 1
ATOM 2270 C C . ILE A 1 290 ? -7.813 0.017 15.282 1.00 97.75 290 ILE A C 1
ATOM 2272 O O . ILE A 1 290 ? -7.574 0.852 16.150 1.00 97.75 290 ILE A O 1
ATOM 2276 N N . GLY A 1 291 ? -7.282 0.116 14.070 1.00 96.81 291 GLY A N 1
ATOM 2277 C CA . GLY A 1 291 ? -6.515 1.282 13.632 1.00 96.81 291 GLY A CA 1
ATOM 2278 C C . GLY A 1 291 ? -7.306 2.110 12.631 1.00 96.81 291 GLY A C 1
ATOM 2279 O O . GLY A 1 291 ? -7.743 1.582 11.608 1.00 96.81 291 GLY A O 1
ATOM 2280 N N . LEU A 1 292 ? -7.477 3.407 12.886 1.00 96.06 292 LEU A N 1
ATOM 2281 C CA . LEU A 1 292 ? -8.145 4.297 11.933 1.00 96.06 292 LEU A CA 1
ATOM 2282 C C . LEU A 1 292 ? -7.184 4.627 10.782 1.00 96.06 292 LEU A C 1
ATOM 2284 O O . LEU A 1 292 ? -6.059 5.097 11.004 1.00 96.06 292 LEU A O 1
ATOM 2288 N N . SER A 1 293 ? -7.632 4.412 9.546 1.00 94.88 293 SER A N 1
ATOM 2289 C CA . SER A 1 293 ? -6.816 4.582 8.340 1.00 94.88 293 SER A CA 1
ATOM 2290 C C . SER A 1 293 ? -7.438 5.572 7.344 1.00 94.88 293 SER A C 1
ATOM 2292 O O . SER A 1 293 ? -7.813 5.172 6.242 1.00 94.88 293 SER A O 1
ATOM 2294 N N . PRO A 1 294 ? -7.539 6.869 7.688 1.00 93.38 294 PRO A N 1
ATOM 2295 C CA . PRO A 1 294 ? -8.025 7.883 6.762 1.00 93.38 294 PRO A CA 1
ATOM 2296 C C . PRO A 1 294 ? -7.077 8.117 5.594 1.00 93.38 294 PRO A C 1
ATOM 2298 O O . PRO A 1 294 ? -5.897 7.750 5.637 1.00 93.38 294 PRO A O 1
ATOM 2301 N N . ARG A 1 295 ? -7.579 8.813 4.573 1.00 88.94 295 ARG A N 1
ATOM 2302 C CA . ARG A 1 295 ? -6.781 9.275 3.435 1.00 88.94 295 ARG A CA 1
ATOM 2303 C C . ARG A 1 295 ? -5.610 10.151 3.907 1.00 88.94 295 ARG A C 1
ATOM 2305 O O . ARG A 1 295 ? -5.623 10.810 4.957 1.00 88.94 295 ARG A O 1
ATOM 2312 N N . GLY A 1 296 ? -4.540 10.140 3.122 1.00 82.00 296 GLY A N 1
ATOM 2313 C CA . GLY A 1 296 ? -3.355 10.971 3.319 1.00 82.00 296 GLY A CA 1
ATOM 2314 C C . GLY A 1 296 ? -3.196 11.985 2.194 1.00 82.00 296 GLY A C 1
ATOM 2315 O O . GLY A 1 296 ? -4.163 12.529 1.664 1.00 82.00 296 GLY A O 1
ATOM 2316 N N . SER A 1 297 ? -1.946 12.245 1.809 1.00 77.25 297 SER A N 1
ATOM 2317 C CA . SER A 1 297 ? -1.641 13.020 0.596 1.00 77.25 297 SER A CA 1
ATOM 2318 C C . SER A 1 297 ? -2.132 12.318 -0.681 1.00 77.25 297 SER A C 1
ATOM 2320 O O . SER A 1 297 ? -2.349 12.971 -1.708 1.00 77.25 297 SER A O 1
ATOM 2322 N N . ALA A 1 298 ? -2.328 11.002 -0.606 1.00 77.88 298 ALA A N 1
ATOM 2323 C CA . ALA A 1 298 ? -3.011 10.167 -1.581 1.00 77.88 298 ALA A CA 1
ATOM 2324 C C . ALA A 1 298 ? -4.257 9.515 -0.944 1.00 77.88 298 ALA A C 1
ATOM 2326 O O . ALA A 1 298 ? -4.466 9.595 0.268 1.00 77.88 298 ALA A O 1
ATOM 2327 N N . ILE A 1 299 ? -5.090 8.881 -1.775 1.00 79.38 299 ILE A N 1
ATOM 2328 C CA . ILE A 1 299 ? -6.275 8.126 -1.323 1.00 79.38 299 ILE A CA 1
ATOM 2329 C C . ILE A 1 299 ? -5.908 6.929 -0.435 1.00 79.38 299 ILE A C 1
ATOM 2331 O O . ILE A 1 299 ? -6.680 6.540 0.431 1.00 79.38 299 ILE A O 1
ATOM 2335 N N . GLU A 1 300 ? -4.706 6.395 -0.609 1.00 80.56 300 GLU A N 1
ATOM 2336 C CA . GLU A 1 300 ? -4.118 5.356 0.227 1.00 80.56 300 GLU A CA 1
ATOM 2337 C C . GLU A 1 300 ? -3.093 5.967 1.190 1.00 80.56 300 GLU A C 1
ATOM 2339 O O . GLU A 1 300 ? -2.494 7.014 0.920 1.00 80.56 300 GLU A O 1
ATOM 2344 N N . THR A 1 301 ? -2.864 5.286 2.312 1.00 78.75 301 THR A N 1
ATOM 2345 C CA . THR A 1 301 ? -1.771 5.590 3.235 1.00 78.75 301 THR A CA 1
ATOM 2346 C C . THR A 1 301 ? -0.974 4.333 3.559 1.00 78.75 301 THR A C 1
ATOM 2348 O O . THR A 1 301 ? -1.526 3.235 3.597 1.00 78.75 301 THR A O 1
ATOM 2351 N N . HIS A 1 302 ? 0.310 4.504 3.885 1.00 81.38 302 HIS A N 1
ATOM 2352 C CA . HIS A 1 302 ? 1.164 3.427 4.409 1.00 81.38 302 HIS A CA 1
ATOM 2353 C C . HIS A 1 302 ? 0.578 2.727 5.635 1.00 81.38 302 HIS A C 1
ATOM 2355 O O . HIS A 1 302 ? 0.854 1.556 5.882 1.00 81.38 302 HIS A O 1
ATOM 2361 N N . ARG A 1 303 ? -0.299 3.432 6.357 1.00 86.44 303 ARG A N 1
ATOM 2362 C CA . ARG A 1 303 ? -0.980 2.922 7.535 1.00 86.44 303 ARG A CA 1
ATOM 2363 C C . ARG A 1 303 ? -1.724 1.630 7.282 1.00 86.44 303 ARG A C 1
ATOM 2365 O O . ARG A 1 303 ? -1.704 0.771 8.148 1.00 86.44 303 ARG A O 1
ATOM 2372 N N . LEU A 1 304 ? -2.379 1.473 6.134 1.00 90.88 304 LEU A N 1
ATOM 2373 C CA . LEU A 1 304 ? -3.140 0.253 5.892 1.00 90.88 304 LEU A CA 1
ATOM 2374 C C . LEU A 1 304 ? -2.233 -0.984 5.978 1.00 90.88 304 LEU A C 1
ATOM 2376 O O . LEU A 1 304 ? -2.556 -1.935 6.687 1.00 90.88 304 LEU A O 1
ATOM 2380 N N . ALA A 1 305 ? -1.082 -0.938 5.305 1.00 87.75 305 ALA A N 1
ATOM 2381 C CA . ALA A 1 305 ? -0.085 -2.001 5.350 1.00 87.75 305 ALA A CA 1
ATOM 2382 C C . ALA A 1 305 ? 0.446 -2.221 6.776 1.00 87.75 305 ALA A C 1
ATOM 2384 O O . ALA A 1 305 ? 0.487 -3.357 7.241 1.00 87.75 305 ALA A O 1
ATOM 2385 N N . GLU A 1 306 ? 0.769 -1.142 7.492 1.00 87.81 306 GLU A N 1
ATOM 2386 C CA . GLU A 1 306 ? 1.260 -1.184 8.876 1.00 87.81 306 GLU A CA 1
ATOM 2387 C C . GLU A 1 306 ? 0.252 -1.829 9.843 1.00 87.81 306 GLU A C 1
ATOM 2389 O O . GLU A 1 306 ? 0.623 -2.662 10.671 1.00 87.81 306 GLU A O 1
ATOM 2394 N N . LEU A 1 307 ? -1.035 -1.483 9.729 1.00 92.62 307 LEU A N 1
ATOM 2395 C CA . LEU A 1 307 ? -2.104 -2.045 10.556 1.00 92.62 307 LEU A CA 1
ATOM 2396 C C . LEU A 1 307 ? -2.281 -3.541 10.285 1.00 92.62 307 LEU A C 1
ATOM 2398 O O . LEU A 1 307 ? -2.264 -4.336 11.226 1.00 92.62 307 LEU A O 1
ATOM 2402 N N . LEU A 1 308 ? -2.391 -3.924 9.007 1.00 92.81 308 LEU A N 1
ATOM 2403 C CA . LEU A 1 308 ? -2.536 -5.322 8.595 1.00 92.81 308 LEU A CA 1
ATOM 2404 C C . LEU A 1 308 ? -1.344 -6.164 9.056 1.00 92.81 308 LEU A C 1
ATOM 2406 O O . LEU A 1 308 ? -1.537 -7.255 9.584 1.00 92.81 308 LEU A O 1
ATOM 2410 N N . GLN A 1 309 ? -0.124 -5.644 8.901 1.00 89.06 309 GLN A N 1
ATOM 2411 C CA . GLN A 1 309 ? 1.104 -6.289 9.356 1.00 89.06 309 GLN A CA 1
ATOM 2412 C C . GLN A 1 309 ? 1.075 -6.530 10.866 1.00 89.06 309 GLN A C 1
ATOM 2414 O O . GLN A 1 309 ? 1.216 -7.667 11.308 1.00 89.06 309 GLN A O 1
ATOM 2419 N N . MET A 1 310 ? 0.795 -5.489 11.654 1.00 89.62 310 MET A N 1
ATOM 2420 C CA . MET A 1 310 ? 0.780 -5.566 13.118 1.00 89.62 310 MET A CA 1
ATOM 2421 C C . MET A 1 310 ? -0.449 -6.292 13.690 1.00 89.62 310 MET A C 1
ATOM 2423 O O . MET A 1 310 ? -0.497 -6.574 14.891 1.00 89.62 310 MET A O 1
ATOM 2427 N N . GLY A 1 311 ? -1.432 -6.607 12.845 1.00 92.62 311 GLY A N 1
ATOM 2428 C CA . GLY A 1 311 ? -2.682 -7.262 13.210 1.00 92.62 311 GLY A CA 1
ATOM 2429 C C . GLY A 1 311 ? -3.685 -6.343 13.892 1.00 92.62 311 GLY A C 1
ATOM 2430 O O . GLY A 1 311 ? -4.587 -6.829 14.567 1.00 92.62 311 GLY A O 1
ATOM 2431 N N . ALA A 1 312 ? -3.537 -5.026 13.785 1.00 95.50 312 ALA A N 1
ATOM 2432 C CA . ALA A 1 312 ? -4.615 -4.097 14.110 1.00 95.50 312 ALA A CA 1
ATOM 2433 C C . ALA A 1 312 ? -5.639 -4.118 12.971 1.00 95.50 312 ALA A C 1
ATOM 2435 O O . ALA A 1 312 ? -5.268 -4.061 11.802 1.00 95.50 312 ALA A O 1
ATOM 2436 N N . VAL A 1 313 ? -6.928 -4.212 13.301 1.00 97.81 313 VAL A N 1
ATOM 2437 C CA . VAL A 1 313 ? -7.993 -4.248 12.294 1.00 97.81 313 VAL A CA 1
ATOM 2438 C C . VAL A 1 313 ? -8.128 -2.854 11.677 1.00 97.81 313 VAL A C 1
ATOM 2440 O O . VAL A 1 313 ? -8.446 -1.912 12.407 1.00 97.81 313 VAL A O 1
ATOM 2443 N N . PRO A 1 314 ? -7.902 -2.668 10.365 1.00 97.62 314 PRO A N 1
ATOM 2444 C CA . PRO A 1 314 ? -8.075 -1.360 9.749 1.00 97.62 314 PRO A CA 1
ATOM 2445 C C . PRO A 1 314 ? -9.549 -0.951 9.755 1.00 97.62 314 PRO A C 1
ATOM 2447 O O . PRO A 1 314 ? -10.412 -1.746 9.390 1.00 97.62 314 PRO A O 1
ATOM 2450 N N . ALA A 1 315 ? -9.833 0.290 10.137 1.00 97.94 315 ALA A N 1
ATOM 2451 C CA . ALA A 1 315 ? -11.129 0.936 9.958 1.00 97.94 315 ALA A CA 1
ATOM 2452 C C . ALA A 1 315 ? -10.989 2.058 8.928 1.00 97.94 315 ALA A C 1
ATOM 2454 O O . ALA A 1 315 ? -10.150 2.955 9.087 1.00 97.94 315 ALA A O 1
ATOM 2455 N N . ILE A 1 316 ? -11.760 1.966 7.844 1.00 97.19 316 ILE A N 1
ATOM 2456 C CA . ILE A 1 316 ? -11.528 2.769 6.645 1.00 97.19 316 ILE A CA 1
ATOM 2457 C C . ILE A 1 316 ? -12.802 2.996 5.826 1.00 97.19 316 ILE A C 1
ATOM 2459 O O . ILE A 1 316 ? -13.690 2.146 5.769 1.00 97.19 316 ILE A O 1
ATOM 2463 N N . VAL A 1 317 ? -12.881 4.151 5.169 1.00 96.44 317 VAL A N 1
ATOM 2464 C CA . VAL A 1 317 ? -13.929 4.440 4.184 1.00 96.44 317 VAL A CA 1
ATOM 2465 C C . VAL A 1 317 ? -13.690 3.612 2.915 1.00 96.44 317 VAL A C 1
ATOM 2467 O O . VAL A 1 317 ? -12.553 3.333 2.551 1.00 96.44 317 VAL A O 1
ATOM 2470 N N . SER A 1 318 ? -14.758 3.184 2.249 1.00 94.81 318 SER A N 1
ATOM 2471 C CA . SER A 1 318 ? -14.710 2.378 1.032 1.00 94.81 318 SER A CA 1
ATOM 2472 C C . SER A 1 318 ? -14.017 3.129 -0.104 1.00 94.81 318 SER A C 1
ATOM 2474 O O . SER A 1 318 ? -14.427 4.223 -0.481 1.00 94.81 318 SER A O 1
ATOM 2476 N N . GLU A 1 319 ? -12.995 2.506 -0.686 1.00 89.94 319 GLU A N 1
ATOM 2477 C CA . GLU A 1 319 ? -12.181 3.055 -1.771 1.00 89.94 319 GLU A CA 1
ATOM 2478 C C . GLU A 1 319 ? -11.815 1.946 -2.762 1.00 89.94 319 GLU A C 1
ATOM 2480 O O . GLU A 1 319 ? -11.582 0.808 -2.353 1.00 89.94 319 GLU A O 1
ATOM 2485 N N . ASP A 1 320 ? -11.677 2.283 -4.047 1.00 86.00 320 ASP A N 1
ATOM 2486 C CA . ASP A 1 320 ? -11.369 1.321 -5.119 1.00 86.00 320 ASP A CA 1
ATOM 2487 C C . ASP A 1 320 ? -10.140 0.449 -4.821 1.00 86.00 320 ASP A C 1
ATOM 2489 O O . ASP A 1 320 ? -10.117 -0.745 -5.120 1.00 86.00 320 ASP A O 1
ATOM 2493 N N . TYR A 1 321 ? -9.107 1.030 -4.206 1.00 86.25 321 TYR A N 1
ATOM 2494 C CA . TYR A 1 321 ? -7.849 0.327 -3.965 1.00 86.25 321 TYR A CA 1
ATOM 2495 C C . TYR A 1 321 ? -7.976 -0.822 -2.955 1.00 86.25 321 TYR A C 1
ATOM 2497 O O . TYR A 1 321 ? -7.170 -1.749 -2.996 1.00 86.25 321 TYR A O 1
ATOM 2505 N N . LEU A 1 322 ? -9.004 -0.806 -2.096 1.00 89.75 322 LEU A N 1
ATOM 2506 C CA . LEU A 1 322 ? -9.292 -1.888 -1.145 1.00 89.75 322 LEU A CA 1
ATOM 2507 C C . LEU A 1 322 ? -9.755 -3.176 -1.836 1.00 89.75 322 LEU A C 1
ATOM 2509 O O . LEU A 1 322 ? -9.738 -4.249 -1.230 1.00 89.75 322 LEU A O 1
ATOM 2513 N N . PHE A 1 323 ? -10.156 -3.060 -3.102 1.00 87.19 323 PHE A N 1
ATOM 2514 C CA . PHE A 1 323 ? -10.649 -4.149 -3.938 1.00 87.19 323 PHE A CA 1
ATOM 2515 C C . PHE A 1 323 ? -9.737 -4.416 -5.143 1.00 87.19 323 PHE A C 1
ATOM 2517 O O . PHE A 1 323 ? -10.020 -5.301 -5.943 1.00 87.19 323 PHE A O 1
ATOM 2524 N N . ALA A 1 324 ? -8.647 -3.654 -5.290 1.00 83.56 324 ALA A N 1
ATOM 2525 C CA . ALA A 1 324 ? -7.742 -3.756 -6.433 1.00 83.56 324 ALA A CA 1
ATOM 2526 C C . ALA A 1 324 ? -6.751 -4.930 -6.327 1.00 83.56 324 ALA A C 1
ATOM 2528 O O . ALA A 1 324 ? -6.136 -5.309 -7.325 1.00 83.56 324 ALA A O 1
ATOM 2529 N N . THR A 1 325 ? -6.556 -5.476 -5.128 1.00 83.56 325 THR A N 1
ATOM 2530 C CA . THR A 1 325 ? -5.638 -6.584 -4.834 1.00 83.56 325 THR A CA 1
ATOM 2531 C C . THR A 1 325 ? -6.290 -7.955 -5.063 1.00 83.56 325 THR A C 1
ATOM 2533 O O . THR A 1 325 ? -7.461 -8.064 -5.414 1.00 83.56 325 THR A O 1
ATOM 2536 N N . PHE A 1 326 ? -5.516 -9.029 -4.881 1.00 8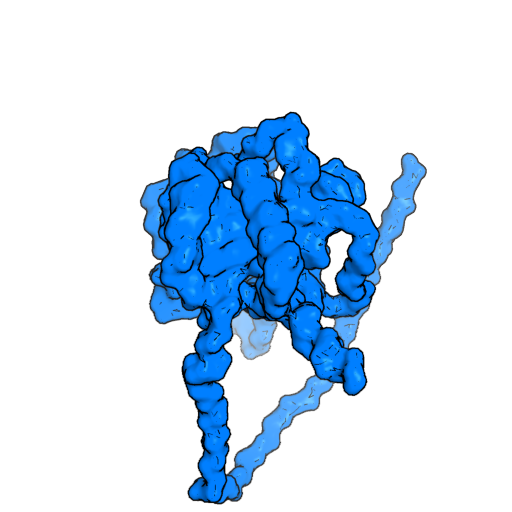3.12 326 PHE A N 1
ATOM 2537 C CA . PHE A 1 326 ? -5.888 -10.404 -5.242 1.00 83.12 326 PHE A CA 1
ATOM 2538 C C . PHE A 1 326 ? -7.094 -10.960 -4.473 1.00 83.12 326 PHE A C 1
ATOM 2540 O O . PHE A 1 326 ? -7.690 -11.949 -4.892 1.00 83.12 326 PHE A O 1
ATOM 2547 N N . ARG A 1 327 ? -7.435 -10.337 -3.344 1.00 87.31 327 ARG A N 1
ATOM 2548 C CA . ARG A 1 327 ? -8.673 -10.542 -2.594 1.00 87.31 327 ARG A CA 1
ATOM 2549 C C . ARG A 1 327 ? -9.005 -9.262 -1.822 1.00 87.31 327 ARG A C 1
ATOM 2551 O O . ARG A 1 327 ? -8.082 -8.493 -1.552 1.00 87.31 327 ARG A O 1
ATOM 2558 N N . PRO A 1 328 ? -10.271 -9.038 -1.431 1.00 89.00 328 PRO A N 1
ATOM 2559 C CA . PRO A 1 328 ? -10.645 -7.871 -0.637 1.00 89.00 328 PRO A CA 1
ATOM 2560 C C . PRO A 1 328 ? -9.807 -7.740 0.638 1.00 89.00 328 PRO A C 1
ATOM 2562 O O . PRO A 1 328 ? -9.526 -8.737 1.310 1.00 89.00 328 PRO A O 1
ATOM 2565 N N . VAL A 1 329 ? -9.428 -6.507 0.975 1.00 92.44 329 VAL A N 1
ATOM 2566 C CA . VAL A 1 329 ? -8.666 -6.211 2.194 1.00 92.44 329 VAL A CA 1
ATOM 2567 C C . VAL A 1 329 ? -9.504 -6.541 3.444 1.00 92.44 329 VAL A C 1
ATOM 2569 O O . VAL A 1 329 ? -10.613 -6.016 3.576 1.00 92.44 329 VAL A O 1
ATOM 2572 N N . PRO A 1 330 ? -8.989 -7.343 4.400 1.00 95.94 330 PRO A N 1
ATOM 2573 C CA . PRO A 1 330 ? -9.676 -7.600 5.665 1.00 95.94 330 PRO A CA 1
ATOM 2574 C C . PRO A 1 330 ? -9.684 -6.339 6.538 1.00 95.94 330 PRO A C 1
ATOM 2576 O O . PRO A 1 330 ? -8.669 -5.965 7.125 1.00 95.94 330 PRO A O 1
ATOM 2579 N N . ALA A 1 331 ? -10.828 -5.660 6.595 1.00 97.56 331 ALA A N 1
ATOM 2580 C CA . ALA A 1 331 ? -10.994 -4.390 7.295 1.00 97.56 331 ALA A CA 1
ATOM 2581 C C . ALA A 1 331 ? -12.462 -4.142 7.681 1.00 97.56 331 ALA A C 1
ATOM 2583 O O . ALA A 1 331 ? -13.382 -4.764 7.150 1.00 97.56 331 ALA A O 1
ATOM 2584 N N . ILE A 1 332 ? -12.679 -3.186 8.584 1.00 98.31 332 ILE A N 1
ATOM 2585 C CA . ILE A 1 332 ? -13.985 -2.577 8.840 1.00 98.31 332 ILE A CA 1
ATOM 2586 C C . ILE A 1 332 ? -14.173 -1.465 7.804 1.00 98.31 332 ILE A C 1
ATOM 2588 O O . ILE A 1 332 ? -13.574 -0.395 7.920 1.00 98.31 332 ILE A O 1
ATOM 2592 N N . ILE A 1 333 ? -14.977 -1.744 6.776 1.00 97.94 333 ILE A N 1
ATOM 2593 C CA . ILE A 1 333 ? -15.184 -0.847 5.632 1.00 97.94 333 ILE A CA 1
ATOM 2594 C C . ILE A 1 333 ? -16.578 -0.220 5.704 1.00 97.94 333 ILE A C 1
ATOM 2596 O O . ILE A 1 333 ? -17.584 -0.935 5.794 1.00 97.94 333 ILE A O 1
ATOM 2600 N N . GLY A 1 334 ? -16.645 1.109 5.642 1.00 97.56 334 GLY A N 1
ATOM 2601 C CA . GLY A 1 334 ? -17.900 1.864 5.607 1.00 97.56 334 GLY A CA 1
ATOM 2602 C C . GLY A 1 334 ? -17.984 2.859 4.455 1.00 97.56 334 GLY A C 1
ATOM 2603 O O . GLY A 1 334 ? -16.977 3.169 3.830 1.00 97.56 334 GLY A O 1
ATOM 2604 N N . VAL A 1 335 ? -19.183 3.339 4.133 1.00 97.06 335 VAL A N 1
ATOM 2605 C CA . VAL A 1 335 ? -19.385 4.313 3.037 1.00 97.06 335 VAL A CA 1
ATOM 2606 C C . VAL A 1 335 ? -18.918 5.724 3.405 1.00 97.06 335 VAL A C 1
ATOM 2608 O O . VAL A 1 335 ? -18.559 6.506 2.528 1.00 97.06 335 VAL A O 1
ATOM 2611 N N . ASP A 1 336 ? -18.885 6.029 4.699 1.00 96.81 336 ASP A N 1
ATOM 2612 C CA . ASP A 1 336 ? -18.368 7.252 5.300 1.00 96.81 336 ASP A CA 1
ATOM 2613 C C . ASP A 1 336 ? -17.912 6.979 6.748 1.00 96.81 336 ASP A C 1
ATOM 2615 O O . ASP A 1 336 ? -18.007 5.858 7.250 1.00 96.81 336 ASP A O 1
ATOM 2619 N N . TRP A 1 337 ? -17.367 7.991 7.425 1.00 96.75 337 TRP A N 1
ATOM 2620 C CA . TRP A 1 337 ? -16.858 7.840 8.791 1.00 96.75 337 TRP A CA 1
ATOM 2621 C C . TRP A 1 337 ? -17.930 7.511 9.844 1.00 96.75 337 TRP A C 1
ATOM 2623 O O . TRP A 1 337 ? -17.642 6.667 10.694 1.00 96.75 337 TRP A O 1
ATOM 2633 N N . PRO A 1 338 ? -19.145 8.092 9.809 1.00 96.62 338 PRO A N 1
ATOM 2634 C CA . PRO A 1 338 ? -20.247 7.645 10.660 1.00 96.62 338 PRO A CA 1
ATOM 2635 C C . PRO A 1 338 ? -20.584 6.155 10.506 1.00 96.62 338 PRO A C 1
ATOM 2637 O O . PRO A 1 338 ? -20.696 5.459 11.514 1.00 96.62 338 PRO A O 1
ATOM 2640 N N . ASP A 1 339 ? -20.681 5.635 9.276 1.00 97.88 339 ASP A N 1
ATOM 2641 C CA . ASP A 1 339 ? -20.912 4.203 9.027 1.00 97.88 339 ASP A CA 1
ATOM 2642 C C . ASP A 1 339 ? -19.739 3.342 9.527 1.00 97.88 339 ASP A C 1
ATOM 2644 O O . ASP A 1 339 ? -19.945 2.324 10.193 1.00 97.88 339 ASP A O 1
ATOM 2648 N N . VAL A 1 340 ? -18.493 3.773 9.285 1.00 98.06 340 VAL A N 1
ATOM 2649 C CA . VAL A 1 340 ? -17.295 3.100 9.822 1.00 98.06 340 VAL A CA 1
ATOM 2650 C C . VAL A 1 340 ? -17.360 3.012 11.348 1.00 98.06 340 VAL A C 1
ATOM 2652 O O . VAL A 1 340 ? -17.176 1.930 11.903 1.00 98.06 340 VAL A O 1
ATOM 2655 N N . VAL A 1 341 ? -17.653 4.120 12.033 1.00 97.31 341 VAL A N 1
ATOM 2656 C CA . VAL A 1 341 ? -17.748 4.161 13.499 1.00 97.31 341 VAL A CA 1
ATOM 2657 C C . VAL A 1 341 ? -18.909 3.303 14.006 1.00 97.31 341 VAL A C 1
ATOM 2659 O O . VAL A 1 341 ? -18.730 2.558 14.970 1.00 97.31 341 VAL A O 1
ATOM 2662 N N . GLY A 1 342 ? -20.065 3.329 13.337 1.00 97.00 342 GLY A N 1
ATOM 2663 C CA . GLY A 1 342 ? -21.192 2.445 13.643 1.00 97.00 342 GLY A CA 1
ATOM 2664 C C . GLY A 1 342 ? -20.782 0.971 13.629 1.00 97.00 342 GLY A C 1
ATOM 2665 O O . GLY A 1 342 ? -20.964 0.263 14.621 1.00 97.00 342 GLY A O 1
ATOM 2666 N N . LYS A 1 343 ? -20.105 0.534 12.562 1.00 98.00 343 LYS A N 1
ATOM 2667 C CA . LYS A 1 343 ? -19.566 -0.830 12.453 1.00 98.00 343 LYS A CA 1
ATOM 2668 C C . LYS A 1 343 ? -18.504 -1.120 13.511 1.00 98.00 343 LYS A C 1
ATOM 2670 O O . LYS A 1 343 ? -18.531 -2.184 14.119 1.00 98.00 343 LYS A O 1
ATOM 2675 N N . MET A 1 344 ? -17.590 -0.192 13.798 1.00 98.00 344 MET A N 1
ATOM 2676 C CA . MET A 1 344 ? -16.603 -0.378 14.873 1.00 98.00 344 MET A CA 1
ATOM 2677 C C . MET A 1 344 ? -17.277 -0.686 16.216 1.00 98.00 344 MET A C 1
ATOM 2679 O O . MET A 1 344 ? -16.834 -1.589 16.927 1.00 98.00 344 MET A O 1
ATOM 2683 N N . LYS A 1 345 ? -18.366 0.018 16.547 1.00 97.00 345 LYS A N 1
ATOM 2684 C CA . LYS A 1 345 ? -19.131 -0.219 17.779 1.00 97.00 345 LYS A CA 1
ATOM 2685 C C . LYS A 1 345 ? -19.745 -1.614 17.819 1.00 97.00 345 LYS A C 1
ATOM 2687 O O . LYS A 1 345 ? -19.632 -2.282 18.843 1.00 97.00 345 LYS A O 1
ATOM 2692 N N . GLU A 1 346 ? -20.342 -2.072 16.720 1.00 96.56 346 GLU A N 1
ATOM 2693 C CA . GLU A 1 346 ? -20.901 -3.428 16.620 1.00 96.56 346 GLU A CA 1
ATOM 2694 C C . GLU A 1 346 ? -19.833 -4.498 16.880 1.00 96.56 346 GLU A C 1
ATOM 2696 O O . GLU A 1 346 ? -20.036 -5.417 17.675 1.00 96.56 346 GLU A O 1
ATOM 2701 N N . TYR A 1 347 ? -18.660 -4.338 16.266 1.00 97.12 347 TYR A N 1
ATOM 2702 C CA . TYR A 1 347 ? -17.533 -5.257 16.411 1.00 97.12 347 TYR A CA 1
ATOM 2703 C C . TYR A 1 347 ? -16.966 -5.278 17.842 1.00 97.12 347 TYR A C 1
ATOM 2705 O O . TYR A 1 347 ? -16.660 -6.349 18.371 1.00 97.12 347 TYR A O 1
ATOM 2713 N N . LEU A 1 348 ? -16.853 -4.114 18.491 1.00 96.62 348 LEU A N 1
ATOM 2714 C CA . LEU A 1 348 ? -16.405 -4.002 19.885 1.00 96.62 348 LEU A CA 1
ATOM 2715 C C . LEU A 1 348 ? -17.437 -4.566 20.876 1.00 96.62 348 LEU A C 1
ATOM 2717 O O . LEU A 1 348 ? -17.062 -5.202 21.865 1.00 96.62 348 LEU A O 1
ATOM 2721 N N . ALA A 1 349 ? -18.731 -4.358 20.619 1.00 95.44 349 ALA A N 1
ATOM 2722 C CA . ALA A 1 349 ? -19.810 -4.905 21.437 1.00 95.44 349 ALA A CA 1
ATOM 2723 C C . ALA A 1 349 ? -19.832 -6.440 21.381 1.00 95.44 349 ALA A C 1
ATOM 2725 O O . ALA A 1 349 ? -19.871 -7.091 22.428 1.00 95.44 349 ALA A O 1
ATOM 2726 N N . GLU A 1 350 ? -19.718 -7.014 20.180 1.00 96.00 350 GLU A N 1
ATOM 2727 C CA . GLU A 1 350 ? -19.627 -8.464 19.987 1.00 96.00 350 GLU A CA 1
ATOM 2728 C C . GLU A 1 350 ? -18.392 -9.053 20.681 1.00 96.00 350 GLU A C 1
ATOM 2730 O O . GLU A 1 350 ? -18.478 -10.084 21.347 1.00 96.00 350 GLU A O 1
ATOM 2735 N N . GLU A 1 351 ? -17.233 -8.397 20.580 1.00 94.81 351 GLU A N 1
ATOM 2736 C CA . GLU A 1 351 ? -16.027 -8.866 21.261 1.00 94.81 351 GLU A CA 1
ATOM 2737 C C . GLU A 1 351 ? -16.227 -8.947 22.781 1.00 94.81 351 GLU A C 1
ATOM 2739 O O . GLU A 1 351 ? -15.854 -9.944 23.407 1.00 94.81 351 GLU A O 1
ATOM 2744 N N . LYS A 1 352 ? -16.875 -7.942 23.380 1.00 93.69 352 LYS A N 1
ATOM 2745 C CA . LYS A 1 352 ? -17.208 -7.943 24.810 1.00 93.69 352 LYS A CA 1
ATOM 2746 C C . LYS A 1 352 ? -18.157 -9.090 25.180 1.00 93.69 352 LYS A C 1
ATOM 2748 O O . LYS A 1 352 ? -17.984 -9.716 26.231 1.00 93.69 352 LYS A O 1
ATOM 2753 N N . GLU A 1 353 ? -19.138 -9.386 24.332 1.00 93.69 353 GLU A N 1
ATOM 2754 C CA . GLU A 1 353 ? -20.069 -10.502 24.523 1.00 93.69 353 GLU A CA 1
ATOM 2755 C C . GLU A 1 353 ? -19.359 -11.861 24.446 1.00 93.69 353 GLU A C 1
ATOM 2757 O O . GLU A 1 353 ? -19.544 -12.712 25.324 1.00 93.69 353 GLU A O 1
ATOM 2762 N N . VAL A 1 354 ? -18.490 -12.049 23.449 1.00 92.38 354 VAL A N 1
ATOM 2763 C CA . VAL A 1 354 ? -17.678 -13.263 23.280 1.00 92.38 354 VAL A CA 1
ATOM 2764 C C . VAL A 1 354 ? -16.777 -13.493 24.495 1.00 92.38 354 VAL A C 1
ATOM 2766 O O . VAL A 1 354 ? -16.747 -14.601 25.031 1.00 92.38 354 VAL A O 1
ATOM 2769 N N . LEU A 1 355 ? -16.102 -12.455 24.997 1.00 90.12 355 LEU A N 1
ATOM 2770 C CA . LEU A 1 355 ? -15.244 -12.560 26.186 1.00 90.12 355 LEU A CA 1
ATOM 2771 C C . LEU A 1 355 ? -16.030 -12.900 27.456 1.00 90.12 355 LEU A C 1
ATOM 2773 O O . LEU A 1 355 ? -15.581 -13.707 28.276 1.00 90.12 355 LEU A O 1
ATOM 2777 N N . THR A 1 356 ? -17.226 -12.329 27.597 1.00 90.25 356 THR A N 1
ATOM 2778 C CA . THR A 1 356 ? -18.122 -12.640 28.717 1.00 90.25 356 THR A CA 1
ATOM 2779 C C . THR A 1 356 ? -18.616 -14.087 28.639 1.00 90.25 356 THR A C 1
ATOM 2781 O O . THR A 1 356 ? -18.654 -14.775 29.657 1.00 90.25 356 THR A O 1
ATOM 2784 N N . SER A 1 357 ? -18.949 -14.565 27.437 1.00 88.56 357 SER A N 1
ATOM 2785 C CA . SER A 1 357 ? -19.436 -15.930 27.198 1.00 88.56 357 SER A CA 1
ATOM 2786 C C . SER A 1 357 ? -18.350 -16.980 27.441 1.00 88.56 357 SER A C 1
ATOM 2788 O O . SER A 1 357 ? -18.580 -17.941 28.169 1.00 88.56 357 SER A O 1
ATOM 2790 N N . ASN A 1 358 ? -17.140 -16.768 26.914 1.00 88.44 35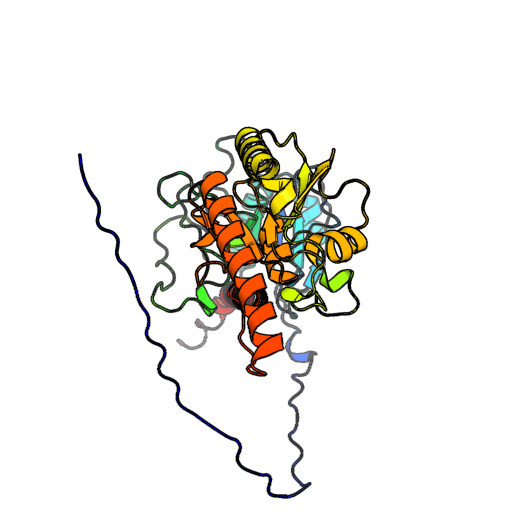8 ASN A N 1
ATOM 2791 C CA . ASN A 1 358 ? -16.006 -17.680 27.111 1.00 88.44 358 ASN A CA 1
ATOM 2792 C C . ASN A 1 358 ? -15.653 -17.844 28.598 1.00 88.44 358 ASN A C 1
ATOM 2794 O O . ASN A 1 358 ? -15.266 -18.928 29.026 1.00 88.44 358 ASN A O 1
ATOM 2798 N N . SER A 1 359 ? -15.827 -16.782 29.391 1.00 82.50 359 SER A N 1
ATOM 2799 C CA . SER A 1 359 ? -15.604 -16.818 30.842 1.00 82.50 359 SER A CA 1
ATOM 2800 C C . SER A 1 359 ? -16.659 -17.635 31.599 1.00 82.50 359 SER A C 1
ATOM 2802 O O . SER A 1 359 ? -16.393 -18.076 32.713 1.00 82.50 359 SER A O 1
ATOM 2804 N N . ARG A 1 360 ? -17.857 -17.819 31.026 1.00 83.12 360 ARG A N 1
ATOM 2805 C CA . ARG A 1 360 ? -18.980 -18.538 31.652 1.00 83.12 360 ARG A CA 1
ATOM 2806 C C . ARG A 1 360 ? -19.066 -19.996 31.213 1.00 83.12 360 ARG A C 1
ATOM 2808 O O . ARG A 1 360 ? -19.222 -20.870 32.058 1.00 83.12 360 ARG A O 1
ATOM 2815 N N . ASP A 1 361 ? -18.954 -20.241 29.911 1.00 80.69 361 ASP A N 1
ATOM 2816 C CA . ASP A 1 361 ? -19.340 -21.521 29.307 1.00 80.69 361 ASP A CA 1
ATOM 2817 C C . ASP A 1 361 ? -18.147 -22.462 29.076 1.00 80.69 361 ASP A C 1
ATOM 2819 O O . ASP A 1 361 ? -18.333 -23.610 28.679 1.00 80.69 361 ASP A O 1
ATOM 2823 N N . GLY A 1 362 ? -16.907 -21.986 29.251 1.00 77.44 362 GLY A N 1
ATOM 2824 C CA . GLY A 1 362 ? -15.686 -22.754 28.965 1.00 77.44 362 GLY A CA 1
ATOM 2825 C C . GLY A 1 362 ? -15.457 -23.073 27.478 1.00 77.44 362 GLY A C 1
ATOM 2826 O O . GLY A 1 362 ? -14.425 -23.638 27.122 1.00 77.44 362 GLY A O 1
ATOM 2827 N N . VAL A 1 363 ? -16.390 -22.697 26.595 1.00 80.50 363 VAL A N 1
ATOM 2828 C CA . VAL A 1 363 ? -16.273 -22.820 25.137 1.00 80.50 363 VAL A CA 1
ATOM 2829 C C . VAL A 1 363 ? -15.502 -21.623 24.593 1.00 80.50 363 VAL A C 1
ATOM 2831 O O . VAL A 1 363 ? -15.865 -20.481 24.854 1.00 80.50 363 VAL A O 1
ATOM 2834 N N . GLN A 1 364 ? -14.460 -21.870 23.799 1.00 83.56 364 GLN A N 1
ATOM 2835 C CA . GLN A 1 364 ? -13.630 -20.814 23.221 1.00 83.56 364 GLN A CA 1
ATOM 2836 C C . GLN A 1 364 ? -14.235 -20.290 21.907 1.00 83.56 364 GLN A C 1
ATOM 2838 O O . GLN A 1 364 ? -13.904 -20.763 20.821 1.00 83.56 364 GLN A O 1
ATOM 2843 N N . LYS A 1 365 ? -15.126 -19.296 21.995 1.00 89.94 365 LYS A N 1
ATOM 2844 C CA . LYS A 1 365 ? -15.610 -18.536 20.830 1.00 89.94 365 LYS A CA 1
ATOM 2845 C C . LYS A 1 365 ? -14.574 -17.489 20.405 1.00 89.94 365 LYS A C 1
ATOM 2847 O O . LYS A 1 365 ? -13.838 -16.954 21.237 1.00 89.94 365 LYS A O 1
ATOM 2852 N N . VAL A 1 366 ? -14.533 -17.180 19.111 1.00 92.94 366 VAL A N 1
ATOM 2853 C CA . VAL A 1 366 ? -13.647 -16.170 18.509 1.00 92.94 366 VAL A CA 1
ATOM 2854 C C . VAL A 1 366 ? -14.510 -15.006 18.026 1.00 92.94 366 VAL A C 1
ATOM 2856 O O . VAL A 1 366 ? -15.500 -15.239 17.337 1.00 92.94 366 VAL A O 1
ATOM 2859 N N . SER A 1 367 ? -14.165 -13.771 18.399 1.00 96.12 367 SER A N 1
ATOM 2860 C CA . SER A 1 367 ? -14.888 -12.574 17.947 1.00 96.12 367 SER A CA 1
ATOM 2861 C C . SER A 1 367 ? -14.576 -12.257 16.484 1.00 96.12 367 SER A C 1
ATOM 2863 O O . SER A 1 367 ? -13.499 -12.598 15.982 1.00 96.12 367 SER A O 1
ATOM 2865 N N . LYS A 1 368 ? -15.468 -11.531 15.801 1.00 96.69 368 LYS A N 1
ATOM 2866 C CA . LYS A 1 368 ? -15.184 -11.004 14.457 1.00 96.69 368 LYS A CA 1
ATOM 2867 C C . LYS A 1 368 ? -13.918 -10.145 14.405 1.00 96.69 368 LYS A C 1
ATOM 2869 O O . LYS A 1 368 ? -13.194 -10.211 13.417 1.00 96.69 368 LYS A O 1
ATOM 2874 N N . LEU A 1 369 ? -13.614 -9.378 15.458 1.00 96.81 369 LEU A N 1
ATOM 2875 C CA . LEU A 1 369 ? -12.375 -8.591 15.539 1.00 96.81 369 LEU A CA 1
ATOM 2876 C C . LEU A 1 369 ? -11.121 -9.469 15.571 1.00 96.81 369 LEU A C 1
ATOM 2878 O O . LEU A 1 369 ? -10.149 -9.182 14.874 1.00 96.81 369 LEU A O 1
ATOM 2882 N N . GLU A 1 370 ? -11.133 -10.552 16.347 1.00 96.25 370 GLU A N 1
ATOM 2883 C CA . GLU A 1 370 ? -10.024 -11.508 16.374 1.00 96.25 370 GLU A CA 1
ATOM 2884 C C . GLU A 1 370 ? -9.881 -12.223 15.021 1.00 96.25 370 GLU A C 1
ATOM 2886 O O . GLU A 1 370 ? -8.765 -12.408 14.536 1.00 96.25 370 GLU A O 1
ATOM 2891 N N . PHE A 1 371 ? -10.997 -12.566 14.368 1.00 96.50 371 PHE A N 1
ATOM 2892 C CA . PHE A 1 371 ? -10.977 -13.144 13.024 1.00 96.50 371 PHE A CA 1
ATOM 2893 C C . PHE A 1 371 ? -10.384 -12.179 11.984 1.00 96.50 371 PHE A C 1
ATOM 2895 O O . PHE A 1 371 ? -9.457 -12.562 11.271 1.00 96.50 371 PHE A O 1
ATOM 2902 N N . LEU A 1 372 ? -10.853 -10.925 11.933 1.00 97.25 372 LEU A N 1
ATOM 2903 C CA . LEU A 1 372 ? -10.330 -9.904 11.015 1.00 97.25 372 LEU A CA 1
ATOM 2904 C C . LEU A 1 372 ? -8.850 -9.602 11.261 1.00 97.25 372 LEU A C 1
ATOM 2906 O O . LEU A 1 372 ? -8.097 -9.448 10.308 1.00 97.25 372 LEU A O 1
ATOM 2910 N N . SER A 1 373 ? -8.419 -9.546 12.520 1.00 96.06 373 SER A N 1
ATOM 2911 C CA . SER A 1 373 ? -7.012 -9.353 12.894 1.00 96.06 373 SER A CA 1
ATOM 2912 C C . SER A 1 373 ? -6.124 -10.471 12.333 1.00 96.06 373 SER A C 1
ATOM 2914 O O . SER A 1 373 ? -5.125 -10.216 11.651 1.00 96.06 373 SER A O 1
ATOM 2916 N N . ARG A 1 374 ? -6.528 -11.734 12.530 1.00 94.56 374 ARG A N 1
ATOM 2917 C CA . ARG A 1 374 ? -5.814 -12.901 11.989 1.00 94.56 374 ARG A CA 1
ATOM 2918 C C . ARG A 1 374 ? -5.818 -12.923 10.466 1.00 94.56 374 ARG A C 1
ATOM 2920 O O . ARG A 1 374 ? -4.771 -13.166 9.868 1.00 94.56 374 ARG A O 1
ATOM 2927 N N . ASP A 1 375 ? -6.961 -12.660 9.838 1.00 95.44 375 ASP A N 1
ATOM 2928 C CA . ASP A 1 375 ? -7.040 -12.637 8.379 1.00 95.44 375 ASP A CA 1
ATOM 2929 C C . ASP A 1 375 ? -6.248 -11.466 7.786 1.00 95.44 375 ASP A C 1
ATOM 2931 O O . ASP A 1 375 ? -5.578 -11.653 6.780 1.00 95.44 375 ASP A O 1
ATOM 2935 N N . GLY A 1 376 ? -6.211 -10.303 8.441 1.00 94.31 376 GLY A N 1
ATOM 2936 C CA . GLY A 1 376 ? -5.409 -9.147 8.034 1.00 94.31 376 GLY A CA 1
ATOM 2937 C C . GLY A 1 376 ? -3.904 -9.434 8.023 1.00 94.31 376 GLY A C 1
ATOM 2938 O O . GLY A 1 376 ? -3.235 -9.191 7.017 1.00 94.31 376 GLY A O 1
ATOM 2939 N N . THR A 1 377 ? -3.373 -10.040 9.093 1.00 92.88 377 THR A N 1
ATOM 2940 C CA . THR A 1 377 ? -1.947 -10.439 9.141 1.00 92.88 377 THR A CA 1
ATOM 2941 C C . THR A 1 377 ? -1.605 -11.503 8.101 1.00 92.88 377 THR A C 1
ATOM 2943 O O . THR A 1 377 ? -0.545 -11.445 7.468 1.00 92.88 377 THR A O 1
ATOM 2946 N N . ARG A 1 378 ? -2.505 -12.472 7.888 1.00 93.06 378 ARG A N 1
ATOM 2947 C CA . ARG A 1 378 ? -2.356 -13.489 6.843 1.00 93.06 378 ARG A CA 1
ATOM 2948 C C . ARG A 1 378 ? -2.396 -12.852 5.458 1.00 93.06 378 ARG A C 1
ATOM 2950 O O . ARG A 1 378 ? -1.501 -13.100 4.662 1.00 93.06 378 ARG A O 1
ATOM 2957 N N . TYR A 1 379 ? -3.378 -11.995 5.203 1.00 92.94 379 TYR A N 1
ATOM 2958 C CA . TYR A 1 379 ? -3.534 -11.241 3.967 1.00 92.94 379 TYR A CA 1
ATOM 2959 C C . TYR A 1 379 ? -2.267 -10.463 3.627 1.00 92.94 379 TYR A C 1
ATOM 2961 O O . TYR A 1 379 ? -1.788 -10.567 2.505 1.00 92.94 379 TYR A O 1
ATOM 2969 N N . TYR A 1 380 ? -1.683 -9.740 4.585 1.00 91.12 380 TYR A N 1
ATOM 2970 C CA . TYR A 1 380 ? -0.464 -8.973 4.337 1.00 91.12 380 TYR A CA 1
ATOM 2971 C C . TYR A 1 380 ? 0.749 -9.864 4.040 1.00 91.12 380 TYR A C 1
ATOM 2973 O O . TYR A 1 380 ? 1.546 -9.564 3.150 1.00 91.12 380 TYR A O 1
ATOM 2981 N N . ARG A 1 381 ? 0.882 -10.991 4.749 1.00 89.56 381 ARG A N 1
ATOM 2982 C CA . ARG A 1 381 ? 1.937 -11.979 4.481 1.00 89.56 381 ARG A CA 1
ATOM 2983 C C . ARG A 1 381 ? 1.801 -12.579 3.086 1.00 89.56 381 ARG A C 1
ATOM 2985 O O . ARG A 1 381 ? 2.799 -12.653 2.370 1.00 89.56 381 ARG A O 1
ATOM 2992 N N . ASP A 1 382 ? 0.584 -12.981 2.728 1.00 90.62 382 ASP A N 1
ATOM 2993 C CA . ASP A 1 382 ? 0.259 -13.503 1.407 1.00 90.62 382 ASP A CA 1
ATOM 2994 C C . ASP A 1 382 ? 0.605 -12.429 0.370 1.00 90.62 382 ASP A C 1
ATOM 2996 O O . ASP A 1 382 ? 1.482 -12.658 -0.453 1.00 90.62 382 ASP A O 1
ATOM 3000 N N . LEU A 1 383 ? 0.064 -11.211 0.500 1.00 88.38 383 LEU A N 1
ATOM 3001 C CA . LEU A 1 383 ? 0.342 -10.069 -0.376 1.00 88.38 383 LEU A CA 1
ATOM 3002 C C . LEU A 1 383 ? 1.844 -9.858 -0.602 1.00 88.38 383 LEU A C 1
ATOM 3004 O O . LEU A 1 383 ? 2.274 -9.770 -1.748 1.00 88.38 383 LEU A O 1
ATOM 3008 N N . LYS A 1 384 ? 2.661 -9.837 0.460 1.00 86.94 384 LYS A N 1
ATOM 3009 C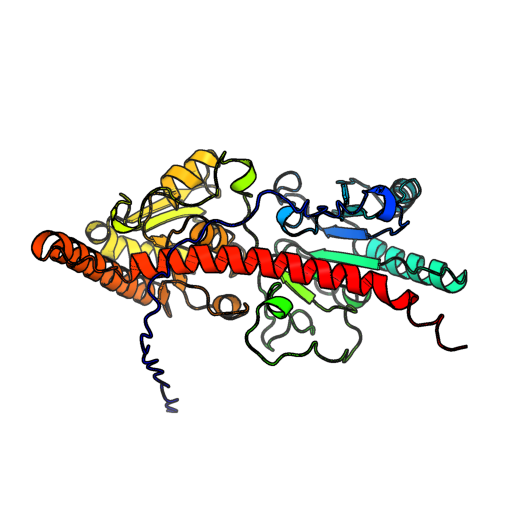 CA . LYS A 1 384 ? 4.124 -9.690 0.357 1.00 86.94 384 LYS A CA 1
ATOM 3010 C C . LYS A 1 384 ? 4.760 -10.838 -0.431 1.00 86.94 384 LYS A C 1
ATOM 3012 O O . LYS A 1 384 ? 5.590 -10.586 -1.304 1.00 86.94 384 LYS A O 1
ATOM 3017 N N . ALA A 1 385 ? 4.367 -12.083 -0.161 1.00 87.81 385 ALA A N 1
ATOM 3018 C CA . ALA A 1 385 ? 4.856 -13.251 -0.893 1.00 87.81 385 ALA A CA 1
ATOM 3019 C C . ALA A 1 385 ? 4.480 -13.197 -2.382 1.00 87.81 385 ALA A C 1
ATOM 3021 O O . ALA A 1 385 ? 5.333 -13.416 -3.244 1.00 87.81 385 ALA A O 1
ATOM 3022 N N . CYS A 1 386 ? 3.235 -12.831 -2.680 1.00 88.88 386 CYS A N 1
ATOM 3023 C CA . CYS A 1 386 ? 2.726 -12.676 -4.037 1.00 88.88 386 CYS A CA 1
ATOM 3024 C C . CYS A 1 386 ? 3.440 -11.537 -4.773 1.00 88.88 386 CYS A C 1
ATOM 3026 O O . CYS A 1 386 ? 3.855 -11.692 -5.916 1.00 88.88 386 CYS A O 1
ATOM 3028 N N . MET A 1 387 ? 3.659 -10.401 -4.107 1.00 87.75 387 MET A N 1
ATOM 3029 C CA . MET A 1 387 ? 4.394 -9.276 -4.682 1.00 87.75 387 MET A CA 1
ATOM 3030 C C . MET A 1 387 ? 5.832 -9.653 -5.041 1.00 87.75 387 MET A C 1
ATOM 3032 O O . MET A 1 387 ? 6.286 -9.343 -6.140 1.00 87.75 387 MET A O 1
ATOM 3036 N N . MET A 1 388 ? 6.537 -10.364 -4.154 1.00 86.12 388 MET A N 1
ATOM 3037 C CA . MET A 1 388 ? 7.883 -10.875 -4.440 1.00 86.12 388 MET A CA 1
ATOM 3038 C C . MET A 1 388 ? 7.887 -11.848 -5.624 1.00 86.12 388 MET A C 1
ATOM 3040 O O . MET A 1 388 ? 8.785 -11.792 -6.464 1.00 86.12 388 MET A O 1
ATOM 3044 N N . ALA A 1 389 ? 6.889 -12.730 -5.715 1.00 86.56 389 ALA A N 1
ATOM 3045 C CA . ALA A 1 389 ? 6.770 -13.688 -6.809 1.00 86.56 389 ALA A CA 1
ATOM 3046 C C . ALA A 1 389 ? 6.424 -13.007 -8.147 1.00 86.56 389 ALA A C 1
ATOM 3048 O O . ALA A 1 389 ? 6.987 -13.358 -9.186 1.00 86.56 389 ALA A O 1
ATOM 3049 N N . ASP A 1 390 ? 5.558 -11.992 -8.132 1.00 86.44 390 ASP A N 1
ATOM 3050 C CA . ASP A 1 390 ? 5.252 -11.164 -9.299 1.00 86.44 390 ASP A CA 1
ATOM 3051 C C . ASP A 1 390 ? 6.487 -10.387 -9.764 1.00 86.44 390 ASP A C 1
ATOM 3053 O O . ASP A 1 390 ? 6.778 -10.369 -10.960 1.00 86.44 390 ASP A O 1
ATOM 3057 N N . MET A 1 391 ? 7.253 -9.801 -8.836 1.00 84.75 391 MET A N 1
ATOM 3058 C CA . MET A 1 391 ? 8.523 -9.142 -9.150 1.00 84.75 391 MET A CA 1
ATOM 3059 C C . MET A 1 391 ? 9.536 -10.122 -9.732 1.00 84.75 391 MET A C 1
ATOM 3061 O O . MET A 1 391 ? 10.132 -9.833 -10.767 1.00 84.75 391 MET A O 1
ATOM 3065 N N . ASP A 1 392 ? 9.700 -11.301 -9.132 1.00 83.06 392 ASP A N 1
ATOM 3066 C CA . ASP A 1 392 ? 10.559 -12.355 -9.674 1.00 83.06 392 ASP A CA 1
ATOM 3067 C C . ASP A 1 392 ? 10.146 -12.734 -11.098 1.00 83.06 392 ASP A C 1
ATOM 3069 O O . ASP A 1 392 ? 11.000 -12.838 -11.979 1.00 83.06 392 ASP A O 1
ATOM 3073 N N . TYR A 1 393 ? 8.841 -12.862 -11.354 1.00 83.00 393 TYR A N 1
ATOM 3074 C CA . TYR A 1 393 ? 8.326 -13.115 -12.692 1.00 83.00 393 TYR A CA 1
ATOM 3075 C C . TYR A 1 393 ? 8.650 -11.969 -13.655 1.00 83.00 393 TYR A C 1
ATOM 3077 O O . TYR A 1 393 ? 9.153 -12.237 -14.745 1.00 83.00 393 TYR A O 1
ATOM 3085 N N . ILE A 1 394 ? 8.324 -10.717 -13.308 1.00 80.19 394 ILE A N 1
ATOM 3086 C CA . ILE A 1 394 ? 8.514 -9.547 -14.185 1.00 80.19 394 ILE A CA 1
ATOM 3087 C C . ILE A 1 394 ? 9.984 -9.446 -14.566 1.00 80.19 394 ILE A C 1
ATOM 3089 O O . ILE A 1 394 ? 10.323 -9.360 -15.748 1.00 80.19 394 ILE A O 1
ATOM 3093 N N . LEU A 1 395 ? 10.851 -9.551 -13.563 1.00 77.62 395 LEU A N 1
ATOM 3094 C CA . LEU A 1 395 ? 12.280 -9.476 -13.751 1.00 77.62 395 LEU A CA 1
ATOM 3095 C C . LEU A 1 395 ? 12.778 -10.666 -14.590 1.00 77.62 395 LEU A C 1
ATOM 3097 O O . LEU A 1 395 ? 13.305 -10.449 -15.676 1.00 77.62 395 LEU A O 1
ATOM 3101 N N . LYS A 1 396 ? 12.513 -11.930 -14.218 1.00 76.69 396 LYS A N 1
ATOM 3102 C CA . LYS A 1 396 ? 12.898 -13.113 -15.030 1.00 76.69 396 LYS A CA 1
ATOM 3103 C C . LYS A 1 396 ? 12.339 -13.084 -16.451 1.00 76.69 396 LYS A C 1
ATOM 3105 O O . LYS A 1 396 ? 13.009 -13.521 -17.387 1.00 76.69 396 LYS A O 1
ATOM 3110 N N . GLY A 1 397 ? 11.114 -12.602 -16.629 1.00 71.69 397 GLY A N 1
ATOM 3111 C CA . GLY A 1 397 ? 10.461 -12.439 -17.922 1.00 71.69 397 GLY A CA 1
ATOM 3112 C C . GLY A 1 397 ? 11.199 -11.438 -18.802 1.00 71.69 397 GLY A C 1
ATOM 3113 O O . GLY A 1 397 ? 11.428 -11.720 -19.984 1.00 71.69 397 GLY A O 1
ATOM 3114 N N . ALA A 1 398 ? 11.622 -10.310 -18.227 1.00 65.31 398 ALA A N 1
ATOM 3115 C CA . ALA A 1 398 ? 12.459 -9.337 -18.913 1.00 65.31 398 ALA A CA 1
ATOM 3116 C C . ALA A 1 398 ? 13.759 -9.976 -19.443 1.00 65.31 398 ALA A C 1
ATOM 3118 O O . ALA A 1 398 ? 14.148 -9.683 -20.572 1.00 65.31 398 ALA A O 1
ATOM 3119 N N . PHE A 1 399 ? 14.332 -10.950 -18.719 1.00 59.00 399 PHE A N 1
ATOM 3120 C CA . PHE A 1 399 ? 15.560 -11.664 -19.114 1.00 59.00 399 PHE A CA 1
ATOM 3121 C C . PHE A 1 399 ? 15.362 -12.859 -20.070 1.00 59.00 399 PHE A C 1
ATOM 3123 O O . PHE A 1 399 ? 16.247 -13.173 -20.865 1.00 59.00 399 PHE A O 1
ATOM 3130 N N . ARG A 1 400 ? 14.225 -13.571 -20.031 1.00 55.34 400 ARG A N 1
ATOM 3131 C CA . ARG A 1 400 ? 14.091 -14.905 -20.668 1.00 55.34 400 ARG A CA 1
ATOM 3132 C C . ARG A 1 400 ? 13.917 -14.940 -22.193 1.00 55.34 400 ARG A C 1
ATOM 3134 O O . ARG A 1 400 ? 14.011 -16.024 -22.769 1.00 55.34 400 ARG A O 1
ATOM 3141 N N . ARG A 1 401 ? 13.673 -13.823 -22.893 1.00 49.25 401 ARG A N 1
ATOM 3142 C CA . ARG A 1 401 ? 13.379 -13.867 -24.349 1.00 49.25 401 ARG A CA 1
ATOM 3143 C C . ARG A 1 401 ? 14.574 -14.168 -25.270 1.00 49.25 401 ARG A C 1
ATOM 3145 O O . ARG A 1 401 ? 14.362 -14.290 -26.471 1.00 49.25 401 ARG A O 1
ATOM 3152 N N . VAL A 1 402 ? 15.774 -14.392 -24.742 1.00 46.81 402 VAL A N 1
ATOM 3153 C CA . VAL A 1 402 ? 16.951 -14.743 -25.560 1.00 46.81 402 VAL A CA 1
ATOM 3154 C C . VAL A 1 402 ? 17.096 -16.258 -25.775 1.00 46.81 402 VAL A C 1
ATOM 3156 O O . VAL A 1 402 ? 17.527 -16.692 -26.839 1.00 46.81 402 VAL A O 1
ATOM 3159 N N . PHE A 1 403 ? 1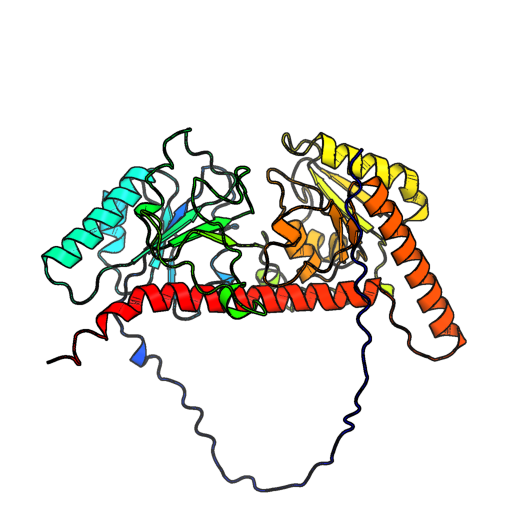6.606 -17.097 -24.858 1.00 40.97 403 PHE A N 1
ATOM 3160 C CA . PHE A 1 403 ? 16.820 -18.552 -24.941 1.00 40.97 403 PHE A CA 1
ATOM 3161 C C . PHE A 1 403 ? 15.988 -19.286 -26.007 1.00 40.97 403 PHE A C 1
ATOM 3163 O O . PHE A 1 403 ? 16.267 -20.443 -26.308 1.00 40.97 403 PHE A O 1
ATOM 3170 N N . ARG A 1 404 ? 14.963 -18.658 -26.603 1.00 42.59 404 ARG A N 1
ATOM 3171 C CA . ARG A 1 404 ? 14.074 -19.348 -27.563 1.00 42.59 404 ARG A CA 1
ATOM 3172 C C . ARG A 1 404 ? 14.508 -19.279 -29.028 1.00 42.59 404 ARG A C 1
ATOM 3174 O O . ARG A 1 404 ? 13.954 -20.027 -29.824 1.00 42.59 404 ARG A O 1
ATOM 3181 N N . LYS A 1 405 ? 15.482 -18.440 -29.404 1.00 40.62 405 LYS A N 1
ATOM 3182 C CA . LYS A 1 405 ? 15.926 -18.341 -30.811 1.00 40.62 405 LYS A CA 1
ATOM 3183 C C . LYS A 1 405 ? 17.019 -19.340 -31.219 1.00 40.62 405 LYS A C 1
ATOM 3185 O O . LYS A 1 405 ? 17.308 -19.419 -32.405 1.00 40.62 405 LYS A O 1
ATOM 3190 N N . GLN A 1 406 ? 17.583 -20.124 -30.294 1.00 41.97 406 GLN A N 1
ATOM 3191 C CA . GLN A 1 406 ? 18.660 -21.080 -30.615 1.00 41.97 406 GLN A CA 1
ATOM 3192 C C . GLN A 1 406 ? 18.208 -22.535 -30.849 1.00 41.97 406 GLN A C 1
ATOM 3194 O O . GLN A 1 406 ? 19.015 -23.327 -31.313 1.00 41.97 406 GLN A O 1
ATOM 3199 N N . ASN A 1 407 ? 16.929 -22.883 -30.638 1.00 38.38 407 ASN A N 1
ATOM 3200 C CA . ASN A 1 407 ? 16.407 -24.243 -30.896 1.00 38.38 407 ASN A CA 1
ATOM 3201 C C . ASN A 1 407 ? 15.464 -24.332 -32.114 1.00 38.38 407 ASN A C 1
ATOM 3203 O O . ASN A 1 407 ? 14.672 -25.263 -32.227 1.00 38.38 407 ASN A O 1
ATOM 3207 N N . LEU A 1 408 ? 15.538 -23.356 -33.019 1.00 39.44 408 LEU A N 1
ATOM 3208 C CA . LEU A 1 408 ? 14.911 -23.404 -34.342 1.00 39.44 408 LEU A CA 1
ATOM 3209 C C . LEU A 1 408 ? 15.986 -23.113 -35.395 1.00 39.44 408 LEU A C 1
ATOM 3211 O O . LEU A 1 408 ? 16.012 -22.038 -35.996 1.00 39.44 408 LEU A O 1
ATOM 3215 N N . ARG A 1 409 ? 16.913 -24.054 -35.558 1.00 36.31 409 ARG A N 1
ATOM 3216 C CA . ARG A 1 409 ? 17.716 -24.226 -36.769 1.00 36.31 409 ARG A CA 1
ATOM 3217 C C . ARG A 1 409 ? 17.806 -25.702 -37.089 1.00 36.31 409 ARG A C 1
ATOM 3219 O O . ARG A 1 409 ? 18.015 -26.475 -36.128 1.00 36.31 409 ARG A O 1
#

Secondary structure (DSSP, 8-state):
---PPP------------PPPPP----S----------GGGG-----EEEEEE--TTS-TTT--TTGGGS-TT-EE-----SSHHHHHHHHTT--S-EEEEE-S-HHHHHHHHHHHHHHHHHTT-SSPPEEEEEE-TT--PPTTSSTTTGGGSSEEEEES----SSSEETTEEEEETTHHHH--S--------SSS-TT-EEEE---SS-HHHH-SS-SS-SS-GGG-SEEEEEEEES--TTSHHHHHHHHHHHHTTHHHHTEEEEEESSTTTTS-HHHIIIIIITTEEEEE----SSSS-HHHHHHHHHTPEEEEE--GGGGSSSS---SEEESSHHHHHHHHHHHHHHHHHHHHHHHHH------HHHHHHHHHHHHHHHHHHHHHHHHHHHHHHHHHTTTTSSS--

Organism: Thalassiosira oceanica (NCBI:txid159749)

Sequence (409 aa):
MGVHPHASFLSSASSEDCGPASASAGDPGKRVARQVQSASELRQPYELLTIAIDSRHSCPDLCTFVHPLLPAWVRYRQLHFEDEKDLAQKLSDDAGHVIVVARTNIINIANWAVERRKNATDVGAELIPSTGLFHNADERFHKGEISGVYDKFDYVLRQYYRNDGDGKFHGYTLRALGNRTCGTESHPLPELEGDGPRWGVHYVPLDAHTVDVHLNHHATSNYPTSLRPANCSFIGRSDVKRSLHERAAMKTAVEEHGAEMNCQVEFTSGFAAGKTKFEYFNYDIAMSKIGLSPRGSAIETHRLAELLQMGAVPAIVSEDYLFATFRPVPAIIGVDWPDVVGKMKEYLAEEKEVLTSNSRDGVQKVSKLEFLSRDGTRYYRDLKACMMADMDYILKGAFRRVFRKQNLR

Foldseek 3Di:
DDDDDDDDDDDDDDDDDDDDDDDDDDDPDDDPPPPPVPPVVLQDQAEEEEEEEDEPPPCVVQFPQCVLLADPSADEDEDEDDDPVRVVVVPPVDRHYYYYYYHDDLVRVLVVLQVQQVVCVVVVPLFRHAYEYEAEPVDDDDPPPCQPSQLSHLEYEYEDDDDPPPCADSPFNEAEQLQVQQADDDDDPPDPDDSGRNRTYYYYLGQRRPVVVVDPDQLAQPDQLLQQPAQEEDEAACVQPVCNVQVVQLVVLCVVCVVVRNYYYHHDNGGVPPDDPCCCSHPGQSSYLEYEFCQHNHRGDSVLLSNLRHLRAYQYEDDPVQPRHSHGALHQYHPGNNRSSVSSVVQVVQSVVQVVCCVPPVDRDDGSSSVSSVVSNVVSVSSSVSNSVSNVCSVVVSGPPSVPPPPPD

pLDDT: mean 72.22, std 20.94, range [24.61, 98.31]